Protein AF-0000000076600682 (afdb_homodimer)

pLDDT: mean 96.06, std 9.62, range [22.08, 98.94]

Sequence (660 aa):
MSAELSSAVYRGGDDVAELVRSGFVESFHRGSVAVVDPAGEIVASVGDVEAPVFPRSAIKPVLAVAMLRAGWKPGSTAELAVAAASHQGEPAHVERVEAILSGAGLSDDALQCPADIPSDPASRRDLIAAGVRPRRVYMTCSGKHAAMLATCAVNGWDTETYRELDHPLQKLAASVIEELTGEPVAATGVDGCGVPIFAVSLTGLARAMSHLVHAAEGTEERAVADAMRANPRMVEGTNGIDARAMEAIPGLLAKFGAEGLHLLAAPRAGAVAVKIDDGANRASMPVALRAFTTLGYLPMPESAKSAVEELLSPQVWSIDQPVGHLRTLLMSAELSSAVYRGGDDVAELVRSGFVESFHRGSVAVVDPAGEIVASVGDVEAPVFPRSAIKPVLAVAMLRAGWKPGSTAELAVAAASHQGEPAHVERVEAILSGAGLSDDALQCPADIPSDPASRRDLIAAGVRPRRVYMTCSGKHAAMLATCAVNGWDTETYRELDHPLQKLAASVIEELTGEPVAATGVDGCGVPIFAVSLTGLARAMSHLVHAAEGTEERAVADAMRANPRMVEGTNGIDARAMEAIPGLLAKFGAEGLHLLAAPRAGAVAVKIDDGANRASMPVALRAFTTLGYLPMPESAKSAVEELLSPQVWSIDQPVGHLRTLL

Structure (mmCIF, N/CA/C/O backbone):
data_AF-0000000076600682-model_v1
#
loop_
_entity.id
_entity.type
_entity.pdbx_description
1 polymer Asparaginase
#
loop_
_atom_site.group_PDB
_atom_site.id
_atom_site.type_symbol
_atom_site.label_atom_id
_atom_site.label_alt_id
_atom_site.label_comp_id
_atom_site.label_asym_id
_atom_site.label_entity_id
_atom_site.label_seq_id
_atom_site.pdbx_PDB_ins_code
_atom_site.Cartn_x
_atom_site.Cartn_y
_atom_site.Cartn_z
_atom_site.occupancy
_atom_site.B_iso_or_equiv
_atom_site.auth_seq_id
_atom_site.auth_comp_id
_atom_site.auth_asym_id
_atom_site.auth_atom_id
_atom_site.pdbx_PDB_model_num
ATOM 1 N N . MET A 1 1 ? -15.695 31 -23.281 1 22.08 1 MET A N 1
ATOM 2 C CA . MET A 1 1 ? -14.305 31.078 -22.844 1 22.08 1 MET A CA 1
ATOM 3 C C . MET A 1 1 ? -13.859 29.75 -22.234 1 22.08 1 MET A C 1
ATOM 5 O O . MET A 1 1 ? -14.383 29.312 -21.203 1 22.08 1 MET A O 1
ATOM 9 N N . SER A 1 2 ? -13.609 28.609 -22.938 1 24.2 2 SER A N 1
ATOM 10 C CA . SER A 1 2 ? -13.398 27.188 -22.719 1 24.2 2 SER A CA 1
ATOM 11 C C . SER A 1 2 ? -12.266 26.938 -21.719 1 24.2 2 SER A C 1
ATOM 13 O O . SER A 1 2 ? -11.164 27.469 -21.891 1 24.2 2 SER A O 1
ATOM 15 N N . ALA A 1 3 ? -12.555 26.75 -20.5 1 29.78 3 ALA A N 1
ATOM 16 C CA . ALA A 1 3 ? -11.555 26.688 -19.438 1 29.78 3 ALA A CA 1
ATOM 17 C C . ALA A 1 3 ? -10.328 25.891 -19.891 1 29.78 3 ALA A C 1
ATOM 19 O O . ALA A 1 3 ? -10.445 24.75 -20.312 1 29.78 3 ALA A O 1
ATOM 20 N N . GLU A 1 4 ? -9.336 26.406 -20.562 1 32.62 4 GLU A N 1
ATOM 21 C CA . GLU A 1 4 ? -8 25.844 -20.734 1 32.62 4 GLU A CA 1
ATOM 22 C C . GLU A 1 4 ? -7.574 25.047 -19.5 1 32.62 4 GLU A C 1
ATOM 24 O O . GLU A 1 4 ? -7.512 25.609 -18.391 1 32.62 4 GLU A O 1
ATOM 29 N N . LEU A 1 5 ? -8.047 23.969 -19.156 1 37.25 5 LEU A N 1
ATOM 30 C CA . LEU A 1 5 ? -7.504 23.047 -18.156 1 37.25 5 LEU A CA 1
ATOM 31 C C . LEU A 1 5 ? -6.02 23.312 -17.922 1 37.25 5 LEU A C 1
ATOM 33 O O . LEU A 1 5 ? -5.223 23.297 -18.859 1 37.25 5 LEU A O 1
ATOM 37 N N . SER A 1 6 ? -5.547 24.203 -16.953 1 41.03 6 SER A N 1
ATOM 38 C CA . SER A 1 6 ? -4.211 24.625 -16.562 1 41.03 6 SER A CA 1
ATOM 39 C C . SER A 1 6 ? -3.184 23.531 -16.797 1 41.03 6 SER A C 1
ATOM 41 O O . SER A 1 6 ? -3.463 22.344 -16.547 1 41.03 6 SER A O 1
ATOM 43 N N . SER A 1 7 ? -2.277 23.531 -17.734 1 48.62 7 SER A N 1
ATOM 44 C CA . SER A 1 7 ? -1.043 22.922 -18.219 1 48.62 7 SER A CA 1
ATOM 45 C C . SER A 1 7 ? -0.242 22.312 -17.062 1 48.62 7 SER A C 1
ATOM 47 O O . SER A 1 7 ? 0.776 21.656 -17.297 1 48.62 7 SER A O 1
ATOM 49 N N . ALA A 1 8 ? -0.444 22.547 -15.734 1 72.88 8 ALA A N 1
ATOM 50 C CA . ALA A 1 8 ? 0.614 22.234 -14.781 1 72.88 8 ALA A CA 1
ATOM 51 C C . ALA A 1 8 ? 0.382 20.875 -14.125 1 72.88 8 ALA A C 1
ATOM 53 O O . ALA A 1 8 ? -0.062 20.797 -12.977 1 72.88 8 ALA A O 1
ATOM 54 N N . VAL A 1 9 ? 0.273 19.922 -14.938 1 87.19 9 VAL A N 1
ATOM 55 C CA . VAL A 1 9 ? 0.109 18.531 -14.508 1 87.19 9 VAL A CA 1
ATOM 56 C C . VAL A 1 9 ? 1.419 18.016 -13.922 1 87.19 9 VAL A C 1
ATOM 58 O O . VAL A 1 9 ? 2.492 18.234 -14.484 1 87.19 9 VAL A O 1
ATOM 61 N N . TYR A 1 10 ? 1.241 17.422 -12.789 1 95.44 10 TYR A N 1
ATOM 62 C CA . TYR A 1 10 ? 2.393 16.781 -12.156 1 95.44 10 TYR A CA 1
ATOM 63 C C . TYR A 1 10 ? 3.002 15.727 -13.062 1 95.44 10 TYR A C 1
ATOM 65 O O . TYR A 1 10 ? 2.312 14.797 -13.492 1 95.44 10 TYR A O 1
ATOM 73 N N . ARG A 1 11 ? 4.273 15.82 -13.352 1 93.5 11 ARG A N 1
ATOM 74 C CA . ARG A 1 11 ? 4.906 14.992 -14.375 1 93.5 11 ARG A CA 1
ATOM 75 C C . ARG A 1 11 ? 5.727 13.875 -13.742 1 93.5 11 ARG A C 1
ATOM 77 O O . ARG A 1 11 ? 6.301 13.039 -14.445 1 93.5 11 ARG A O 1
ATOM 84 N N . GLY A 1 12 ? 5.801 13.805 -12.469 1 95.31 12 GLY A N 1
ATOM 85 C CA . GLY A 1 12 ? 6.578 12.773 -11.805 1 95.31 12 GLY A CA 1
ATOM 86 C C . GLY A 1 12 ? 8.039 13.141 -11.633 1 95.31 12 GLY A C 1
ATOM 87 O O . GLY A 1 12 ? 8.453 14.25 -12 1 95.31 12 GLY A O 1
ATOM 88 N N . GLY A 1 13 ? 8.719 12.25 -10.898 1 96.5 13 GLY A N 1
ATOM 89 C CA . GLY A 1 13 ? 10.109 12.57 -10.594 1 96.5 13 GLY A CA 1
ATOM 90 C C . GLY A 1 13 ? 11.07 11.469 -10.984 1 96.5 13 GLY A C 1
ATOM 91 O O . GLY A 1 13 ? 10.906 10.828 -12.031 1 96.5 13 GLY A O 1
ATOM 92 N N . ASP A 1 14 ? 12.172 11.414 -10.289 1 96.81 14 ASP A N 1
ATOM 93 C CA . ASP A 1 14 ? 13.266 10.477 -10.539 1 96.81 14 ASP A CA 1
ATOM 94 C C . ASP A 1 14 ? 13.203 9.289 -9.578 1 96.81 14 ASP A C 1
ATOM 96 O O . ASP A 1 14 ? 12.32 9.227 -8.719 1 96.81 14 ASP A O 1
ATOM 100 N N . ASP A 1 15 ? 14.07 8.305 -9.82 1 96.94 15 ASP A N 1
ATOM 101 C CA . ASP A 1 15 ? 14.219 7.23 -8.852 1 96.94 15 ASP A CA 1
ATOM 102 C C . ASP A 1 15 ? 14.711 7.762 -7.504 1 96.94 15 ASP A C 1
ATOM 104 O O . ASP A 1 15 ? 15.766 8.398 -7.434 1 96.94 15 ASP A O 1
ATOM 108 N N . VAL A 1 16 ? 13.93 7.477 -6.453 1 98 16 VAL A N 1
ATOM 109 C CA . VAL A 1 16 ? 14.312 8.07 -5.172 1 98 16 VAL A CA 1
ATOM 110 C C . VAL A 1 16 ? 14.492 6.973 -4.129 1 98 16 VAL A C 1
ATOM 112 O O . VAL A 1 16 ? 15.109 7.199 -3.082 1 98 16 VAL A O 1
ATOM 115 N N . ALA A 1 17 ? 13.984 5.797 -4.379 1 98.19 17 ALA A N 1
ATOM 116 C CA . ALA A 1 17 ? 14.172 4.684 -3.447 1 98.19 17 ALA A CA 1
ATOM 117 C C . ALA A 1 17 ? 14.031 3.344 -4.16 1 98.19 17 ALA A C 1
ATOM 119 O O . ALA A 1 17 ? 13.414 3.26 -5.227 1 98.19 17 ALA A O 1
ATOM 120 N N . GLU A 1 18 ? 14.578 2.352 -3.602 1 98.06 18 GLU A N 1
ATOM 121 C CA . GLU A 1 18 ? 14.43 0.98 -4.078 1 98.06 18 GLU A CA 1
ATOM 122 C C . GLU A 1 18 ? 14.242 0.01 -2.914 1 98.06 18 GLU A C 1
ATOM 124 O O . GLU A 1 18 ? 14.781 0.229 -1.825 1 98.06 18 GLU A O 1
ATOM 129 N N . LEU A 1 19 ? 13.477 -0.995 -3.109 1 98 19 LEU A N 1
ATOM 130 C CA . LEU A 1 19 ? 13.32 -2.1 -2.168 1 98 19 LEU A CA 1
ATOM 131 C C . LEU A 1 19 ? 14.242 -3.258 -2.533 1 98 19 LEU A C 1
ATOM 133 O O . LEU A 1 19 ? 14.141 -3.82 -3.623 1 98 19 LEU A O 1
ATOM 137 N N . VAL A 1 20 ? 15.125 -3.59 -1.649 1 97.81 20 VAL A N 1
ATOM 138 C CA . VAL A 1 20 ? 16.094 -4.656 -1.856 1 97.81 20 VAL A CA 1
ATOM 139 C C . VAL A 1 20 ? 15.719 -5.871 -1.015 1 97.81 20 VAL A C 1
ATOM 141 O O . VAL A 1 20 ? 15.477 -5.75 0.189 1 97.81 20 VAL A O 1
ATOM 144 N N . ARG A 1 21 ? 15.57 -6.984 -1.597 1 97.88 21 ARG A N 1
ATOM 145 C CA . ARG A 1 21 ? 15.344 -8.266 -0.94 1 97.88 21 ARG A CA 1
ATOM 146 C C . ARG A 1 21 ? 16.422 -9.273 -1.321 1 97.88 21 ARG A C 1
ATOM 148 O O . ARG A 1 21 ? 16.609 -9.578 -2.502 1 97.88 21 ARG A O 1
ATOM 155 N N . SER A 1 22 ? 17.109 -9.781 -0.315 1 97.62 22 SER A N 1
ATOM 156 C CA . SER A 1 22 ? 18.156 -10.773 -0.553 1 97.62 22 SER A CA 1
ATOM 157 C C . SER A 1 22 ? 19.188 -10.258 -1.563 1 97.62 22 SER A C 1
ATOM 159 O O . SER A 1 22 ? 19.594 -11 -2.461 1 97.62 22 SER A O 1
ATOM 161 N N . GLY A 1 23 ? 19.5 -8.984 -1.459 1 96.38 23 GLY A N 1
ATOM 162 C CA . GLY A 1 23 ? 20.5 -8.375 -2.318 1 96.38 23 GLY A CA 1
ATOM 163 C C . GLY A 1 23 ? 19.984 -8.07 -3.713 1 96.38 23 GLY A C 1
ATOM 164 O O . GLY A 1 23 ? 20.719 -7.543 -4.547 1 96.38 23 GLY A O 1
ATOM 165 N N . PHE A 1 24 ? 18.734 -8.344 -3.986 1 97.06 24 PHE A N 1
ATOM 166 C CA . PHE A 1 24 ? 18.078 -8.18 -5.277 1 97.06 24 PHE A CA 1
ATOM 167 C C . PHE A 1 24 ? 17.094 -7.02 -5.234 1 97.06 24 PHE A C 1
ATOM 169 O O . PHE A 1 24 ? 16.234 -6.953 -4.34 1 97.06 24 PHE A O 1
ATOM 176 N N . VAL A 1 25 ? 17.219 -6 -6.164 1 97.5 25 VAL A N 1
ATOM 177 C CA . VAL A 1 25 ? 16.25 -4.902 -6.223 1 97.5 25 VAL A CA 1
ATOM 178 C C . VAL A 1 25 ? 14.906 -5.422 -6.719 1 97.5 25 VAL A C 1
ATOM 180 O O . VAL A 1 25 ? 14.758 -5.777 -7.891 1 97.5 25 VAL A O 1
ATOM 183 N N . GLU A 1 26 ? 13.992 -5.379 -5.852 1 97.38 26 GLU A N 1
ATOM 184 C CA . GLU A 1 26 ? 12.688 -5.977 -6.125 1 97.38 26 GLU A CA 1
ATOM 185 C C . GLU A 1 26 ? 11.703 -4.938 -6.648 1 97.38 26 GLU A C 1
ATOM 187 O O . GLU A 1 26 ? 10.797 -5.266 -7.414 1 97.38 26 GLU A O 1
ATOM 192 N N . SER A 1 27 ? 11.805 -3.682 -6.18 1 97.88 27 SER A N 1
ATOM 193 C CA . SER A 1 27 ? 10.922 -2.592 -6.586 1 97.88 27 SER A CA 1
ATOM 194 C C . SER A 1 27 ? 11.648 -1.251 -6.551 1 97.88 27 SER A C 1
ATOM 196 O O . SER A 1 27 ? 12.688 -1.118 -5.902 1 97.88 27 SER A O 1
ATOM 198 N N . PHE A 1 28 ? 10.891 -0.299 -7.293 1 95.75 28 PHE A N 1
ATOM 199 C CA . PHE A 1 28 ? 11.391 1.067 -7.395 1 95.75 28 PHE A CA 1
ATOM 200 C C . PHE A 1 28 ? 10.289 2.07 -7.074 1 95.75 28 PHE A C 1
ATOM 202 O O . PHE A 1 28 ? 9.141 1.888 -7.48 1 95.75 28 PHE A O 1
ATOM 209 N N . HIS A 1 29 ? 10.812 3.088 -6.383 1 97.94 29 HIS A N 1
ATOM 210 C CA . HIS A 1 29 ? 9.922 4.227 -6.199 1 97.94 29 HIS A CA 1
ATOM 211 C C . HIS A 1 29 ? 10.477 5.477 -6.875 1 97.94 29 HIS A C 1
ATOM 213 O O . HIS A 1 29 ? 11.648 5.805 -6.711 1 97.94 29 HIS A O 1
ATOM 219 N N . ARG A 1 30 ? 9.695 6.094 -7.617 1 98.25 30 ARG A N 1
ATOM 220 C CA . ARG A 1 30 ? 9.992 7.402 -8.195 1 98.25 30 ARG A CA 1
ATOM 221 C C . ARG A 1 30 ? 9.234 8.508 -7.469 1 98.25 30 ARG A C 1
ATOM 223 O O . ARG A 1 30 ? 8.164 8.273 -6.906 1 98.25 30 ARG A O 1
ATOM 230 N N . GLY A 1 31 ? 9.805 9.633 -7.43 1 98.44 31 GLY A N 1
ATOM 231 C CA . GLY A 1 31 ? 9.148 10.734 -6.75 1 98.44 31 GLY A CA 1
ATOM 232 C C . GLY A 1 31 ? 9.859 12.062 -6.938 1 98.44 31 GLY A C 1
ATOM 233 O O . GLY A 1 31 ? 10.82 12.148 -7.703 1 98.44 31 GLY A O 1
ATOM 234 N N . SER A 1 32 ? 9.305 13.062 -6.344 1 98.75 32 SER A N 1
ATOM 235 C CA . SER A 1 32 ? 9.797 14.438 -6.387 1 98.75 32 SER A CA 1
ATOM 236 C C . SER A 1 32 ? 10.047 14.977 -4.98 1 98.75 32 SER A C 1
ATOM 238 O O . SER A 1 32 ? 9.367 14.586 -4.031 1 98.75 32 SER A O 1
ATOM 240 N N . VAL A 1 33 ? 11.039 15.867 -4.898 1 98.81 33 VAL A N 1
ATOM 241 C CA . VAL A 1 33 ? 11.477 16.422 -3.619 1 98.81 33 VAL A CA 1
ATOM 242 C C . VAL A 1 33 ? 11.734 17.922 -3.766 1 98.81 33 VAL A C 1
ATOM 244 O O . VAL A 1 33 ? 12.469 18.344 -4.668 1 98.81 33 VAL A O 1
ATOM 247 N N . ALA A 1 34 ? 11.148 18.688 -2.941 1 98.88 34 ALA A N 1
ATOM 248 C CA . ALA A 1 34 ? 11.453 20.109 -2.824 1 98.88 34 ALA A CA 1
ATOM 249 C C . ALA A 1 34 ? 12.078 20.422 -1.468 1 98.88 34 ALA A C 1
ATOM 251 O O . ALA A 1 34 ? 11.531 20.062 -0.425 1 98.88 34 ALA A O 1
ATOM 252 N N . VAL A 1 35 ? 13.195 21.094 -1.441 1 98.81 35 VAL A N 1
ATOM 253 C CA . VAL A 1 35 ? 13.852 21.547 -0.218 1 98.81 35 VAL A CA 1
ATOM 254 C C . VAL A 1 35 ? 13.938 23.062 -0.206 1 98.81 35 VAL A C 1
ATOM 256 O O . VAL A 1 35 ? 14.438 23.672 -1.153 1 98.81 35 VAL A O 1
ATOM 259 N N . VAL A 1 36 ? 13.469 23.672 0.837 1 98.69 36 VAL A N 1
ATOM 260 C CA . VAL A 1 36 ? 13.523 25.125 0.955 1 98.69 36 VAL A CA 1
ATOM 261 C C . VAL A 1 36 ? 14.312 25.5 2.205 1 98.69 36 VAL A C 1
ATOM 263 O O . VAL A 1 36 ? 14.375 24.734 3.17 1 98.69 36 VAL A O 1
ATOM 266 N N . ASP A 1 37 ? 14.891 26.656 2.164 1 98.12 37 ASP A N 1
ATOM 267 C CA . ASP A 1 37 ? 15.57 27.203 3.342 1 98.12 37 ASP A CA 1
ATOM 268 C C . ASP A 1 37 ? 14.57 27.844 4.297 1 98.12 37 ASP A C 1
ATOM 270 O O . ASP A 1 37 ? 13.367 27.828 4.055 1 98.12 37 ASP A O 1
ATOM 274 N N . PRO A 1 38 ? 15 28.375 5.438 1 97.44 38 PRO A N 1
ATOM 275 C CA . PRO A 1 38 ? 14.094 28.953 6.438 1 97.44 38 PRO A CA 1
ATOM 276 C C . PRO A 1 38 ? 13.234 30.078 5.871 1 97.44 38 PRO A C 1
ATOM 278 O O . PRO A 1 38 ? 12.125 30.312 6.355 1 97.44 38 PRO A O 1
ATOM 281 N N . ALA A 1 39 ? 13.688 30.766 4.82 1 97.44 39 ALA A N 1
ATOM 282 C CA . ALA A 1 39 ? 12.953 31.875 4.223 1 97.44 39 ALA A CA 1
ATOM 283 C C . ALA A 1 39 ? 11.953 31.375 3.182 1 97.44 39 ALA A C 1
ATOM 285 O O . ALA A 1 39 ? 11.172 32.156 2.635 1 97.44 39 ALA A O 1
ATOM 286 N N . GLY A 1 40 ? 11.953 30.062 2.922 1 97.56 40 GLY A N 1
ATOM 287 C CA . GLY A 1 40 ? 11.016 29.484 1.977 1 97.56 40 GLY A CA 1
ATOM 288 C C . GLY A 1 40 ? 11.539 29.469 0.552 1 97.56 40 GLY A C 1
ATOM 289 O O . GLY A 1 40 ? 10.781 29.203 -0.388 1 97.56 40 GLY A O 1
ATOM 290 N N . GLU A 1 41 ? 12.773 29.734 0.408 1 97.88 41 GLU A N 1
ATOM 291 C CA . GLU A 1 41 ? 13.375 29.719 -0.92 1 97.88 41 GLU A CA 1
ATOM 292 C C . GLU A 1 41 ? 13.914 28.328 -1.268 1 97.88 41 GLU A C 1
ATOM 294 O O . GLU A 1 41 ? 14.523 27.672 -0.427 1 97.88 41 GLU A O 1
ATOM 299 N N . ILE A 1 42 ? 13.664 27.906 -2.473 1 98.12 42 ILE A N 1
ATOM 300 C CA . ILE A 1 42 ? 14.094 26.594 -2.914 1 98.12 42 ILE A CA 1
ATOM 301 C C . ILE A 1 42 ? 15.625 26.516 -2.938 1 98.12 42 ILE A C 1
ATOM 303 O O . ILE A 1 42 ? 16.281 27.406 -3.492 1 98.12 42 ILE A O 1
ATOM 307 N N . VAL A 1 43 ? 16.188 25.516 -2.383 1 97.69 43 VAL A N 1
ATOM 308 C CA . VAL A 1 43 ? 17.641 25.375 -2.363 1 97.69 43 VAL A CA 1
ATOM 309 C C . VAL A 1 43 ? 18.047 24.094 -3.096 1 97.69 43 VAL A C 1
ATOM 311 O O . VAL A 1 43 ? 19.203 23.953 -3.518 1 97.69 43 VAL A O 1
ATOM 314 N N . ALA A 1 44 ? 17.188 23.156 -3.227 1 98.12 44 ALA A N 1
ATOM 315 C CA . ALA A 1 44 ? 17.406 21.906 -3.975 1 98.12 44 ALA A CA 1
ATOM 316 C C . ALA A 1 44 ? 16.078 21.281 -4.395 1 98.12 44 ALA A C 1
ATOM 318 O O . ALA A 1 44 ? 15.039 21.531 -3.771 1 98.12 44 ALA A O 1
ATOM 319 N N . SER A 1 45 ? 16.078 20.531 -5.445 1 98.06 45 SER A N 1
ATOM 320 C CA . SER A 1 45 ? 14.875 19.844 -5.887 1 98.06 45 SER A CA 1
ATOM 321 C C . SER A 1 45 ? 15.219 18.594 -6.684 1 98.06 45 SER A C 1
ATOM 323 O O . SER A 1 45 ? 16.312 18.484 -7.234 1 98.06 45 SER A O 1
ATOM 325 N N . VAL A 1 46 ? 14.406 17.641 -6.656 1 98.06 46 VAL A N 1
ATOM 326 C CA . VAL A 1 46 ? 14.359 16.453 -7.5 1 98.06 46 VAL A CA 1
ATOM 327 C C . VAL A 1 46 ? 12.992 16.344 -8.164 1 98.06 46 VAL A C 1
ATOM 329 O O . VAL A 1 46 ? 11.961 16.5 -7.504 1 98.06 46 VAL A O 1
ATOM 332 N N . GLY A 1 47 ? 12.977 16.094 -9.523 1 97.94 47 GLY A N 1
ATOM 333 C CA . GLY A 1 47 ? 11.711 15.891 -10.203 1 97.94 47 GLY A CA 1
ATOM 334 C C . GLY A 1 47 ? 10.906 17.172 -10.375 1 97.94 47 GLY A C 1
ATOM 335 O O . GLY A 1 47 ? 11.484 18.25 -10.539 1 97.94 47 GLY A O 1
ATOM 336 N N . ASP A 1 48 ? 9.562 17 -10.422 1 98.19 48 ASP A N 1
ATOM 337 C CA . ASP A 1 48 ? 8.617 18.094 -10.641 1 98.19 48 ASP A CA 1
ATOM 338 C C . ASP A 1 48 ? 8.125 18.672 -9.32 1 98.19 48 ASP A C 1
ATOM 340 O O . ASP A 1 48 ? 7.273 18.078 -8.656 1 98.19 48 ASP A O 1
ATOM 344 N N . VAL A 1 49 ? 8.578 19.844 -9.016 1 98.38 49 VAL A N 1
ATOM 345 C CA . VAL A 1 49 ? 8.242 20.391 -7.703 1 98.38 49 VAL A CA 1
ATOM 346 C C . VAL A 1 49 ? 7.371 21.625 -7.867 1 98.38 49 VAL A C 1
ATOM 348 O O . VAL A 1 49 ? 7.012 22.281 -6.879 1 98.38 49 VAL A O 1
ATOM 351 N N . GLU A 1 50 ? 6.977 21.953 -9.102 1 97.62 50 GLU A N 1
ATOM 352 C CA . GLU A 1 50 ? 6.234 23.172 -9.367 1 97.62 50 GLU A CA 1
ATOM 353 C C . GLU A 1 50 ? 4.777 22.875 -9.711 1 97.62 50 GLU A C 1
ATOM 355 O O . GLU A 1 50 ? 3.893 23.703 -9.461 1 97.62 50 GLU A O 1
ATOM 360 N N . ALA A 1 51 ? 4.527 21.719 -10.336 1 98.06 51 ALA A N 1
ATOM 361 C CA . ALA A 1 51 ? 3.154 21.359 -10.664 1 98.06 51 ALA A CA 1
ATOM 362 C C . ALA A 1 51 ? 2.354 21.031 -9.406 1 98.06 51 ALA A C 1
ATOM 364 O O . ALA A 1 51 ? 2.918 20.609 -8.398 1 98.06 51 ALA A O 1
ATOM 365 N N . PRO A 1 52 ? 1.068 21.266 -9.461 1 98.38 52 PRO A N 1
ATOM 366 C CA . PRO A 1 52 ? 0.234 21.016 -8.289 1 98.38 52 PRO A CA 1
ATOM 367 C C . PRO A 1 52 ? 0.062 19.516 -7.988 1 98.38 52 PRO A C 1
ATOM 369 O O . PRO A 1 52 ? 0.009 18.703 -8.914 1 98.38 52 PRO A O 1
ATOM 372 N N . VAL A 1 53 ? -0.022 19.203 -6.738 1 98.75 53 VAL A N 1
ATOM 373 C CA . VAL A 1 53 ? -0.383 17.891 -6.223 1 98.75 53 VAL A CA 1
ATOM 374 C C . VAL A 1 53 ? -1.431 18.031 -5.121 1 98.75 53 VAL A C 1
ATOM 376 O O . VAL A 1 53 ? -1.516 19.078 -4.469 1 98.75 53 VAL A O 1
ATOM 379 N N . PHE A 1 54 ? -2.271 17.047 -4.941 1 98.69 54 PHE A N 1
ATOM 380 C CA . PHE A 1 54 ? -3.123 17.016 -3.756 1 98.69 54 PHE A CA 1
ATOM 381 C C . PHE A 1 54 ? -2.307 16.672 -2.514 1 98.69 54 PHE A C 1
ATOM 383 O O . PHE A 1 54 ? -1.736 15.586 -2.412 1 98.69 54 PHE A O 1
ATOM 390 N N . PRO A 1 55 ? -2.262 17.547 -1.567 1 98.69 55 PRO A N 1
ATOM 391 C CA . PRO A 1 55 ? -1.385 17.312 -0.417 1 98.69 55 PRO A CA 1
ATOM 392 C C . PRO A 1 55 ? -1.969 16.312 0.582 1 98.69 55 PRO A C 1
ATOM 394 O O . PRO A 1 55 ? -1.248 15.812 1.444 1 98.69 55 PRO A O 1
ATOM 397 N N . ARG A 1 56 ? -3.326 16.141 0.477 1 98.5 56 ARG A N 1
ATOM 398 C CA . ARG A 1 56 ? -4.023 15.25 1.396 1 98.5 56 ARG A CA 1
ATOM 399 C C . ARG A 1 56 ? -3.746 15.633 2.846 1 98.5 56 ARG A C 1
ATOM 401 O O . ARG A 1 56 ? -3.779 16.812 3.201 1 98.5 56 ARG A O 1
ATOM 408 N N . SER A 1 57 ? -3.605 14.703 3.711 1 98.75 57 SER A N 1
ATOM 409 C CA . SER A 1 57 ? -3.541 14.984 5.141 1 98.75 57 SER A CA 1
ATOM 410 C C . SER A 1 57 ? -2.275 15.758 5.496 1 98.75 57 SER A C 1
ATOM 412 O O . SER A 1 57 ? -2.166 16.312 6.59 1 98.75 57 SER A O 1
ATOM 414 N N . ALA A 1 58 ? -1.312 15.844 4.594 1 98.81 58 ALA A N 1
ATOM 415 C CA . ALA A 1 58 ? -0.069 16.547 4.895 1 98.81 58 ALA A CA 1
ATOM 416 C C . ALA A 1 58 ? -0.324 18.047 5.125 1 98.81 58 ALA A C 1
ATOM 418 O O . ALA A 1 58 ? 0.49 18.734 5.746 1 98.81 58 ALA A O 1
ATOM 419 N N . ILE A 1 59 ? -1.432 18.578 4.707 1 98.69 59 ILE A N 1
ATOM 420 C CA . ILE A 1 59 ? -1.731 20 4.723 1 98.69 59 ILE A CA 1
ATOM 421 C C . ILE A 1 59 ? -2.402 20.375 6.043 1 98.69 59 ILE A C 1
ATOM 423 O O . ILE A 1 59 ? -2.613 21.562 6.328 1 98.69 59 ILE A O 1
ATOM 427 N N . LYS A 1 60 ? -2.713 19.391 6.887 1 98.94 60 LYS A N 1
ATOM 428 C CA . LYS A 1 60 ? -3.572 19.594 8.047 1 98.94 60 LYS A CA 1
ATOM 429 C C . LYS A 1 60 ? -2.979 20.641 8.992 1 98.94 60 LYS A C 1
ATOM 431 O O . LYS A 1 60 ? -3.713 21.406 9.617 1 98.94 60 LYS A O 1
ATOM 436 N N . PRO A 1 61 ? -1.664 20.75 9.125 1 98.94 61 PRO A N 1
ATOM 437 C CA . PRO A 1 61 ? -1.157 21.844 9.961 1 98.94 61 PRO A CA 1
ATOM 438 C C . PRO A 1 61 ? -1.619 23.219 9.484 1 98.94 61 PRO A C 1
ATOM 440 O O . PRO A 1 61 ? -1.969 24.078 10.305 1 98.94 61 PRO A O 1
ATOM 443 N N . VAL A 1 62 ? -1.655 23.406 8.227 1 98.94 62 VAL A N 1
ATOM 444 C CA . VAL A 1 62 ? -2.084 24.672 7.66 1 98.94 62 VAL A CA 1
ATOM 445 C C . VAL A 1 62 ? -3.578 24.875 7.91 1 98.94 62 VAL A C 1
ATOM 447 O O . VAL A 1 62 ? -4.023 25.984 8.195 1 98.94 62 VAL A O 1
ATOM 450 N N . LEU A 1 63 ? -4.348 23.828 7.816 1 98.94 63 LEU A N 1
ATOM 451 C CA . LEU A 1 63 ? -5.773 23.906 8.109 1 98.94 63 LEU A CA 1
ATOM 452 C C . LEU A 1 63 ? -6.008 24.281 9.57 1 98.94 63 LEU A C 1
ATOM 454 O O . LEU A 1 63 ? -6.922 25.047 9.883 1 98.94 63 LEU A O 1
ATOM 458 N N . ALA A 1 64 ? -5.195 23.719 10.438 1 98.94 64 ALA A N 1
ATOM 459 C CA . ALA A 1 64 ? -5.293 24.062 11.852 1 98.94 64 ALA A CA 1
ATOM 460 C C . ALA A 1 64 ? -5.023 25.547 12.07 1 98.94 64 ALA A C 1
ATOM 462 O O . ALA A 1 64 ? -5.68 26.188 12.891 1 98.94 64 ALA A O 1
ATOM 463 N N . VAL A 1 65 ? -4.062 26.109 11.336 1 98.94 65 VAL A N 1
ATOM 464 C CA . VAL A 1 65 ? -3.791 27.547 11.406 1 98.94 65 VAL A CA 1
ATOM 465 C C . VAL A 1 65 ? -5.043 28.328 11.023 1 98.94 65 VAL A C 1
ATOM 467 O O . VAL A 1 65 ? -5.414 29.281 11.711 1 98.94 65 VAL A O 1
ATOM 470 N N . ALA A 1 66 ? -5.676 27.922 9.938 1 98.94 66 ALA A N 1
ATOM 471 C CA . ALA A 1 66 ? -6.891 28.594 9.477 1 98.94 66 ALA A CA 1
ATOM 472 C C . ALA A 1 66 ? -7.957 28.594 10.57 1 98.94 66 ALA A C 1
ATOM 474 O O . ALA A 1 66 ? -8.617 29.609 10.797 1 98.94 66 ALA A O 1
ATOM 475 N N . MET A 1 67 ? -8.109 27.516 11.242 1 98.94 67 MET A N 1
ATOM 476 C CA . MET A 1 67 ? -9.125 27.391 12.281 1 98.94 67 MET A CA 1
ATOM 477 C C . MET A 1 67 ? -8.797 28.297 13.477 1 98.94 67 MET A C 1
ATOM 479 O O . MET A 1 67 ? -9.688 28.922 14.047 1 98.94 67 MET A O 1
ATOM 483 N N . LEU A 1 68 ? -7.523 28.344 13.812 1 98.94 68 LEU A N 1
ATOM 484 C CA . LEU A 1 68 ? -7.105 29.266 14.859 1 98.94 68 LEU A CA 1
ATOM 485 C C . LEU A 1 68 ? -7.383 30.703 14.461 1 98.94 68 LEU A C 1
ATOM 487 O O . LEU A 1 68 ? -7.906 31.484 15.258 1 98.94 68 LEU A O 1
ATOM 491 N N . ARG A 1 69 ? -7.066 31.031 13.273 1 98.81 69 ARG A N 1
ATOM 492 C CA . ARG A 1 69 ? -7.258 32.406 12.781 1 98.81 69 ARG A CA 1
ATOM 493 C C . ARG A 1 69 ? -8.734 32.781 12.758 1 98.81 69 ARG A C 1
ATOM 495 O O . ARG A 1 69 ? -9.094 33.938 12.875 1 98.81 69 ARG A O 1
ATOM 502 N N . ALA A 1 70 ? -9.539 31.797 12.617 1 98.81 70 ALA A N 1
ATOM 503 C CA . ALA A 1 70 ? -10.984 32 12.594 1 98.81 70 ALA A CA 1
ATOM 504 C C . ALA A 1 70 ? -11.547 32.125 14.008 1 98.81 70 ALA A C 1
ATOM 506 O O . ALA A 1 70 ? -12.75 32.344 14.188 1 98.81 70 ALA A O 1
ATOM 507 N N . GLY A 1 71 ? -10.734 31.922 15.023 1 98.75 71 GLY A N 1
ATOM 508 C CA . GLY A 1 71 ? -11.18 32.219 16.375 1 98.75 71 GLY A CA 1
ATOM 509 C C . GLY A 1 71 ? -11.32 30.969 17.234 1 98.75 71 GLY A C 1
ATOM 510 O O . GLY A 1 71 ? -11.648 31.062 18.422 1 98.75 71 GLY A O 1
ATOM 511 N N . TRP A 1 72 ? -11.07 29.766 16.672 1 98.81 72 TRP A N 1
ATOM 512 C CA . TRP A 1 72 ? -11.102 28.562 17.484 1 98.81 72 TRP A CA 1
ATOM 513 C C . TRP A 1 72 ? -10.016 28.609 18.562 1 98.81 72 TRP A C 1
ATOM 515 O O . TRP A 1 72 ? -8.859 28.938 18.266 1 98.81 72 TRP A O 1
ATOM 525 N N . LYS A 1 73 ? -10.359 28.297 19.797 1 98.69 73 LYS A N 1
ATOM 526 C CA . LYS A 1 73 ? -9.43 28.234 20.906 1 98.69 73 LYS A CA 1
ATOM 527 C C . LYS A 1 73 ? -9.383 26.828 21.5 1 98.69 73 LYS A C 1
ATOM 529 O O . LYS A 1 73 ? -10.242 26.453 22.312 1 98.69 73 LYS A O 1
ATOM 534 N N . PRO A 1 74 ? -8.414 26.109 21.094 1 98.75 74 PRO A N 1
ATOM 535 C CA . PRO A 1 74 ? -8.281 24.781 21.672 1 98.75 74 PRO A CA 1
ATOM 536 C C . PRO A 1 74 ? -8.094 24.812 23.188 1 98.75 74 PRO A C 1
ATOM 538 O O . PRO A 1 74 ? -7.434 25.719 23.719 1 98.75 74 PRO A O 1
ATOM 541 N N . GLY A 1 75 ? -8.578 23.781 23.797 1 98.5 75 GLY A N 1
ATOM 542 C CA . GLY A 1 75 ? -8.469 23.703 25.25 1 98.5 75 GLY A CA 1
ATOM 543 C C . GLY A 1 75 ? -7.082 23.312 25.734 1 98.5 75 GLY A C 1
ATOM 544 O O . GLY A 1 75 ? -6.742 23.516 26.891 1 98.5 75 GLY A O 1
ATOM 545 N N . SER A 1 76 ? -6.238 22.781 24.938 1 98.62 76 SER A N 1
ATOM 546 C CA . SER A 1 76 ? -4.875 22.359 25.219 1 98.62 76 SER A CA 1
ATOM 547 C C . SER A 1 76 ? -4.051 22.234 23.953 1 98.62 76 SER A C 1
ATOM 549 O O . SER A 1 76 ? -4.594 22.281 22.844 1 98.62 76 SER A O 1
ATOM 551 N N . THR A 1 77 ? -2.736 22.094 24.141 1 98.75 77 THR A N 1
ATOM 552 C CA . THR A 1 77 ? -1.878 21.859 22.984 1 98.75 77 THR A CA 1
ATOM 553 C C . THR A 1 77 ? -2.15 20.484 22.375 1 98.75 77 THR A C 1
ATOM 555 O O . THR A 1 77 ? -1.992 20.297 21.172 1 98.75 77 THR A O 1
ATOM 558 N N . ALA A 1 78 ? -2.625 19.562 23.156 1 98.88 78 ALA A N 1
ATOM 559 C CA . ALA A 1 78 ? -2.988 18.234 22.656 1 98.88 78 ALA A CA 1
ATOM 560 C C . ALA A 1 78 ? -4.203 18.312 21.734 1 98.88 78 ALA A C 1
ATOM 562 O O . ALA A 1 78 ? -4.262 17.625 20.719 1 98.88 78 ALA A O 1
ATOM 563 N N . GLU A 1 79 ? -5.148 19.156 22.109 1 98.94 79 GLU A N 1
ATOM 564 C CA . GLU A 1 79 ? -6.312 19.359 21.25 1 98.94 79 GLU A CA 1
ATOM 565 C C . GLU A 1 79 ? -5.922 20 19.938 1 98.94 79 GLU A C 1
ATOM 567 O O . GLU A 1 79 ? -6.426 19.625 18.875 1 98.94 79 GLU A O 1
ATOM 572 N N . LEU A 1 80 ? -4.996 20.922 20 1 98.94 80 LEU A N 1
ATOM 573 C CA . LEU A 1 80 ? -4.516 21.547 18.766 1 98.94 80 LEU A CA 1
ATOM 574 C C . LEU A 1 80 ? -3.754 20.547 17.906 1 98.94 80 LEU A C 1
ATOM 576 O O . LEU A 1 80 ? -3.922 20.516 16.688 1 98.94 80 LEU A O 1
ATOM 580 N N . ALA A 1 81 ? -2.977 19.688 18.547 1 98.94 81 ALA A N 1
ATOM 581 C CA . ALA A 1 81 ? -2.205 18.688 17.812 1 98.94 81 ALA A CA 1
ATOM 582 C C . ALA A 1 81 ? -3.123 17.688 17.125 1 98.94 81 ALA A C 1
ATOM 584 O O . ALA A 1 81 ? -2.893 17.328 15.961 1 98.94 81 ALA A O 1
ATOM 585 N N . VAL A 1 82 ? -4.18 17.25 17.766 1 98.94 82 VAL A N 1
ATOM 586 C CA . VAL A 1 82 ? -5.047 16.234 17.172 1 98.94 82 VAL A CA 1
ATOM 587 C C . VAL A 1 82 ? -5.844 16.844 16.016 1 98.94 82 VAL A C 1
ATOM 589 O O . VAL A 1 82 ? -6.25 16.141 15.094 1 98.94 82 VAL A O 1
ATOM 592 N N . ALA A 1 83 ? -6.004 18.188 16.016 1 98.94 83 ALA A N 1
ATOM 593 C CA . ALA A 1 83 ? -6.664 18.891 14.922 1 98.94 83 ALA A CA 1
ATOM 594 C C . ALA A 1 83 ? -5.832 18.812 13.648 1 98.94 83 ALA A C 1
ATOM 596 O O . ALA A 1 83 ? -6.367 18.922 12.539 1 98.94 83 ALA A O 1
ATOM 597 N N . ALA A 1 84 ? -4.523 18.625 13.773 1 98.88 84 ALA A N 1
ATOM 598 C CA . ALA A 1 84 ? -3.611 18.531 12.633 1 98.88 84 ALA A CA 1
ATOM 599 C C . ALA A 1 84 ? -3.182 17.078 12.398 1 98.88 84 ALA A C 1
ATOM 601 O O . ALA A 1 84 ? -2.215 16.828 11.672 1 98.88 84 ALA A O 1
ATOM 602 N N . ALA A 1 85 ? -3.926 16.172 12.977 1 98.69 85 ALA A N 1
ATOM 603 C CA . ALA A 1 85 ? -3.451 14.789 13.078 1 98.69 85 ALA A CA 1
ATOM 604 C C . ALA A 1 85 ? -4.055 13.914 11.984 1 98.69 85 ALA A C 1
ATOM 606 O O . ALA A 1 85 ? -5.074 14.273 11.383 1 98.69 85 ALA A O 1
ATOM 607 N N . SER A 1 86 ? -3.416 12.898 11.602 1 98.56 86 SER A N 1
ATOM 608 C CA . SER A 1 86 ? -3.967 11.625 11.141 1 98.56 86 SER A CA 1
ATOM 609 C C . SER A 1 86 ? -3.803 10.539 12.188 1 98.56 86 SER A C 1
ATOM 611 O O . SER A 1 86 ? -2.885 9.719 12.102 1 98.56 86 SER A O 1
ATOM 613 N N . HIS A 1 87 ? -4.672 10.586 13.156 1 98.75 87 HIS A N 1
ATOM 614 C CA . HIS A 1 87 ? -4.453 9.781 14.352 1 98.75 87 HIS A CA 1
ATOM 615 C C . HIS A 1 87 ? -4.906 8.336 14.133 1 98.75 87 HIS A C 1
ATOM 617 O O . HIS A 1 87 ? -5.59 8.039 13.148 1 98.75 87 HIS A O 1
ATOM 623 N N . GLN A 1 88 ? -4.504 7.477 14.977 1 98.56 88 GLN A N 1
ATOM 624 C CA . GLN A 1 88 ? -4.762 6.055 14.758 1 98.56 88 GLN A CA 1
ATOM 625 C C . GLN A 1 88 ? -5.824 5.535 15.727 1 98.56 88 GLN A C 1
ATOM 627 O O . GLN A 1 88 ? -5.859 4.344 16.031 1 98.56 88 GLN A O 1
ATOM 632 N N . GLY A 1 89 ? -6.574 6.398 16.297 1 98.44 89 GLY A N 1
ATOM 633 C CA . GLY A 1 89 ? -7.773 6.066 17.047 1 98.44 89 GLY A CA 1
ATOM 634 C C . GLY A 1 89 ? -7.477 5.465 18.406 1 98.44 89 GLY A C 1
ATOM 635 O O . GLY A 1 89 ? -8.281 4.703 18.938 1 98.44 89 GLY A O 1
ATOM 636 N N . GLU A 1 90 ? -6.289 5.73 18.984 1 98.5 90 GLU A N 1
ATOM 637 C CA . GLU A 1 90 ? -5.992 5.328 20.359 1 98.5 90 GLU A CA 1
ATOM 638 C C . GLU A 1 90 ? -6.863 6.086 21.359 1 98.5 90 GLU A C 1
ATOM 640 O O . GLU A 1 90 ? -7.398 7.148 21.031 1 98.5 90 GLU A O 1
ATOM 645 N N . PRO A 1 91 ? -7.012 5.594 22.562 1 98.12 91 PRO A N 1
ATOM 646 C CA . PRO A 1 91 ? -7.914 6.207 23.531 1 98.12 91 PRO A CA 1
ATOM 647 C C . PRO A 1 91 ? -7.613 7.688 23.766 1 98.12 91 PRO A C 1
ATOM 649 O O . PRO A 1 91 ? -8.539 8.5 23.859 1 98.12 91 PRO A O 1
ATOM 652 N N . ALA A 1 92 ? -6.371 8.008 23.828 1 98.62 92 ALA A N 1
ATOM 653 C CA . ALA A 1 92 ? -5.996 9.398 24.062 1 98.62 92 ALA A CA 1
ATOM 654 C C . ALA A 1 92 ? -6.477 10.289 22.922 1 98.62 92 ALA A C 1
ATOM 656 O O . ALA A 1 92 ? -6.855 11.445 23.141 1 98.62 92 ALA A O 1
ATOM 657 N N . HIS A 1 93 ? -6.41 9.797 21.688 1 98.81 93 HIS A N 1
ATOM 658 C CA . HIS A 1 93 ? -6.918 10.547 20.531 1 98.81 93 HIS A CA 1
ATOM 659 C C . HIS A 1 93 ? -8.414 10.805 20.672 1 98.81 93 HIS A C 1
ATOM 661 O O . HIS A 1 93 ? -8.867 11.938 20.516 1 98.81 93 HIS A O 1
ATOM 667 N N . VAL A 1 94 ? -9.156 9.766 20.953 1 98.56 94 VAL A N 1
ATOM 668 C CA . VAL A 1 94 ? -10.609 9.82 21.047 1 98.56 94 VAL A CA 1
ATOM 669 C C . VAL A 1 94 ? -11.016 10.812 22.141 1 98.56 94 VAL A C 1
ATOM 671 O O . VAL A 1 94 ? -11.93 11.617 21.938 1 98.56 94 VAL A O 1
ATOM 674 N N . GLU A 1 95 ? -10.312 10.758 23.219 1 98.62 95 GLU A N 1
ATOM 675 C CA . GLU A 1 95 ? -10.578 11.664 24.328 1 98.62 95 GLU A CA 1
ATOM 676 C C . GLU A 1 95 ? -10.445 13.125 23.891 1 98.62 95 GLU A C 1
ATOM 678 O O . GLU A 1 95 ? -11.289 13.961 24.234 1 98.62 95 GLU A O 1
ATOM 683 N N . ARG A 1 96 ? -9.406 13.438 23.141 1 98.81 96 ARG A N 1
ATOM 684 C CA . ARG A 1 96 ? -9.188 14.812 22.719 1 98.81 96 ARG A CA 1
ATOM 685 C C . ARG A 1 96 ? -10.219 15.234 21.672 1 98.81 96 ARG A C 1
ATOM 687 O O . ARG A 1 96 ? -10.672 16.375 21.656 1 98.81 96 ARG A O 1
ATOM 694 N N . VAL A 1 97 ? -10.57 14.328 20.719 1 98.88 97 VAL A N 1
ATOM 695 C CA . VAL A 1 97 ? -11.594 14.625 19.734 1 98.88 97 VAL A CA 1
ATOM 696 C C . VAL A 1 97 ? -12.914 14.953 20.422 1 98.88 97 VAL A C 1
ATOM 698 O O . VAL A 1 97 ? -13.562 15.953 20.109 1 98.88 97 VAL A O 1
ATOM 701 N N . GLU A 1 98 ? -13.273 14.18 21.406 1 98.81 98 GLU A N 1
ATOM 702 C CA . GLU A 1 98 ? -14.516 14.383 22.141 1 98.81 98 GLU A CA 1
ATOM 703 C C . GLU A 1 98 ? -14.469 15.664 22.969 1 98.81 98 GLU A C 1
ATOM 705 O O . GLU A 1 98 ? -15.477 16.344 23.109 1 98.81 98 GLU A O 1
ATOM 710 N N . ALA A 1 99 ? -13.312 15.906 23.516 1 98.88 99 ALA A N 1
ATOM 711 C CA . ALA A 1 99 ? -13.148 17.141 24.281 1 98.88 99 ALA A CA 1
ATOM 712 C C . ALA A 1 99 ? -13.383 18.359 23.406 1 98.88 99 ALA A C 1
ATOM 714 O O . ALA A 1 99 ? -14.031 19.328 23.828 1 98.88 99 ALA A O 1
ATOM 715 N N . ILE A 1 100 ? -12.844 18.359 22.203 1 98.94 100 ILE A N 1
ATOM 716 C CA . ILE A 1 100 ? -13.039 19.453 21.266 1 98.94 100 ILE A CA 1
ATOM 717 C C . ILE A 1 100 ? -14.531 19.625 20.969 1 98.94 100 ILE A C 1
ATOM 719 O O . ILE A 1 100 ? -15.047 20.75 21.016 1 98.94 100 ILE A O 1
ATOM 723 N N . LEU A 1 101 ? -15.188 18.531 20.656 1 98.88 101 LEU A N 1
ATOM 724 C CA . LEU A 1 101 ? -16.609 18.578 20.344 1 98.88 101 LEU A CA 1
ATOM 725 C C . LEU A 1 101 ? -17.422 19.094 21.531 1 98.88 101 LEU A C 1
ATOM 727 O O . LEU A 1 101 ? -18.25 20 21.375 1 98.88 101 LEU A O 1
ATOM 731 N N . SER A 1 102 ? -17.109 18.578 22.688 1 98.56 102 SER A N 1
ATOM 732 C CA . SER A 1 102 ? -17.828 19 23.891 1 98.56 102 SER A CA 1
ATOM 733 C C . SER A 1 102 ? -17.625 20.484 24.172 1 98.56 102 SER A C 1
ATOM 735 O O . SER A 1 102 ? -18.547 21.172 24.594 1 98.56 102 SER A O 1
ATOM 737 N N . GLY A 1 103 ? -16.438 20.906 24 1 98.19 103 GLY A N 1
ATOM 738 C CA . GLY A 1 103 ? -16.141 22.328 24.188 1 98.19 103 GLY A CA 1
ATOM 739 C C . GLY A 1 103 ? -16.953 23.234 23.297 1 98.19 103 GLY A C 1
ATOM 740 O O . GLY A 1 103 ? -17.172 24.391 23.625 1 98.19 103 GLY A O 1
ATOM 741 N N . ALA A 1 104 ? -17.438 22.719 22.203 1 98.25 104 ALA A N 1
ATOM 742 C CA . ALA A 1 104 ? -18.25 23.469 21.25 1 98.25 104 ALA A CA 1
ATOM 743 C C . ALA A 1 104 ? -19.734 23.188 21.453 1 98.25 104 ALA A C 1
ATOM 745 O O . ALA A 1 104 ? -20.562 23.672 20.672 1 98.25 104 ALA A O 1
ATOM 746 N N . GLY A 1 105 ? -20.047 22.406 22.438 1 98.12 105 GLY A N 1
ATOM 747 C CA . GLY A 1 105 ? -21.422 22.047 22.672 1 98.12 105 GLY A CA 1
ATOM 748 C C . GLY A 1 105 ? -21.953 21.016 21.688 1 98.12 105 GLY A C 1
ATOM 749 O O . GLY A 1 105 ? -23.156 20.969 21.422 1 98.12 105 GLY A O 1
ATOM 750 N N . LEU A 1 106 ? -21.078 20.25 21.094 1 98.38 106 LEU A N 1
ATOM 751 C CA . LEU A 1 106 ? -21.453 19.25 20.094 1 98.38 106 LEU A CA 1
ATOM 752 C C . LEU A 1 106 ? -21.109 17.844 20.594 1 98.38 106 LEU A C 1
ATOM 754 O O . LEU A 1 106 ? -20.453 17.688 21.625 1 98.38 106 LEU A O 1
ATOM 758 N N . SER A 1 107 ? -21.641 16.828 19.891 1 97 107 SER A N 1
ATOM 759 C CA . SER A 1 107 ? -21.344 15.43 20.156 1 97 107 SER A CA 1
ATOM 760 C C . SER A 1 107 ? -20.781 14.742 18.922 1 97 107 SER A C 1
ATOM 762 O O . SER A 1 107 ? -20.625 15.375 17.875 1 97 107 SER A O 1
ATOM 764 N N . ASP A 1 108 ? -20.469 13.477 19.078 1 95.5 108 ASP A N 1
ATOM 765 C CA . ASP A 1 108 ? -19.906 12.68 18 1 95.5 108 ASP A CA 1
ATOM 766 C C . ASP A 1 108 ? -20.844 12.633 16.797 1 95.5 108 ASP A C 1
ATOM 768 O O . ASP A 1 108 ? -20.406 12.453 15.664 1 95.5 108 ASP A O 1
ATOM 772 N N . ASP A 1 109 ? -22.062 12.922 17 1 96.44 109 ASP A N 1
ATOM 773 C CA . ASP A 1 109 ? -23.078 12.859 15.945 1 96.44 109 ASP A CA 1
ATOM 774 C C . ASP A 1 109 ? -22.875 13.984 14.93 1 96.44 109 ASP A C 1
ATOM 776 O O . ASP A 1 109 ? -23.391 13.914 13.812 1 96.44 109 ASP A O 1
ATOM 780 N N . ALA A 1 110 ? -22.172 15.016 15.352 1 98.31 110 ALA A N 1
ATOM 781 C CA . ALA A 1 110 ? -21.938 16.156 14.469 1 98.31 110 ALA A CA 1
ATOM 782 C C . ALA A 1 110 ? -20.859 15.844 13.445 1 98.31 110 ALA A C 1
ATOM 784 O O . ALA A 1 110 ? -20.734 16.516 12.422 1 98.31 110 ALA A O 1
ATOM 785 N N . LEU A 1 111 ? -20.016 14.852 13.766 1 98.81 111 LEU A N 1
ATOM 786 C CA . LEU A 1 111 ? -18.953 14.477 12.852 1 98.81 111 LEU A CA 1
ATOM 787 C C . LEU A 1 111 ? -19.516 13.922 11.555 1 98.81 111 LEU A C 1
ATOM 789 O O . LEU A 1 111 ? -20.438 13.109 11.57 1 98.81 111 LEU A O 1
ATOM 793 N N . GLN A 1 112 ? -18.938 14.352 10.438 1 98.56 112 GLN A N 1
ATOM 794 C CA . GLN A 1 112 ? -19.422 13.875 9.141 1 98.56 112 GLN A CA 1
ATOM 795 C C . GLN A 1 112 ? -18.359 13.055 8.422 1 98.56 112 GLN A C 1
ATOM 797 O O . GLN A 1 112 ? -18.5 12.742 7.242 1 98.56 112 GLN A O 1
ATOM 802 N N . CYS A 1 113 ? -17.234 12.789 9.055 1 98.31 113 CYS A N 1
ATOM 803 C CA . CYS A 1 113 ? -16.266 11.852 8.5 1 98.31 113 CYS A CA 1
ATOM 804 C C . CYS A 1 113 ? -16.797 10.422 8.578 1 98.31 113 CYS A C 1
ATOM 806 O O . CYS A 1 113 ? -17.797 10.156 9.234 1 98.31 113 CYS A O 1
ATOM 808 N N . PRO A 1 114 ? -16.203 9.477 7.805 1 97.5 114 PRO A N 1
ATOM 809 C CA . PRO A 1 114 ? -16.688 8.086 7.859 1 97.5 114 PRO A CA 1
ATOM 810 C C . PRO A 1 114 ? -16.516 7.469 9.25 1 97.5 114 PRO A C 1
ATOM 812 O O . PRO A 1 114 ? -15.602 7.832 9.984 1 97.5 114 PRO A O 1
ATOM 815 N N . ALA A 1 115 ? -17.469 6.562 9.547 1 97.31 115 ALA A N 1
ATOM 816 C CA . ALA A 1 115 ? -17.219 5.707 10.703 1 97.31 115 ALA A CA 1
ATOM 817 C C . ALA A 1 115 ? -16.094 4.719 10.43 1 97.31 115 ALA A C 1
ATOM 819 O O . ALA A 1 115 ? -15.922 4.25 9.305 1 97.31 115 ALA A O 1
ATOM 820 N N . ASP A 1 116 ? -15.383 4.441 11.461 1 96.62 116 ASP A N 1
ATOM 821 C CA . ASP A 1 116 ? -14.258 3.521 11.312 1 96.62 116 ASP A CA 1
ATOM 822 C C . ASP A 1 116 ? -13.93 2.834 12.641 1 96.62 116 ASP A C 1
ATOM 824 O O . ASP A 1 116 ? -14.578 3.1 13.656 1 96.62 116 ASP A O 1
ATOM 828 N N . ILE A 1 117 ? -13 1.894 12.578 1 96.5 117 ILE A N 1
ATOM 829 C CA . ILE A 1 117 ? -12.336 1.325 13.75 1 96.5 117 ILE A CA 1
ATOM 830 C C . ILE A 1 117 ? -10.891 1.819 13.812 1 96.5 117 ILE A C 1
ATOM 832 O O . ILE A 1 117 ? -10.32 2.229 12.797 1 96.5 117 ILE A O 1
ATOM 836 N N . PRO A 1 118 ? -10.32 1.847 15.016 1 97.19 118 PRO A N 1
ATOM 837 C CA . PRO A 1 118 ? -8.945 2.35 15.109 1 97.19 118 PRO A CA 1
ATOM 838 C C . PRO A 1 118 ? -7.984 1.609 14.188 1 97.19 118 PRO A C 1
ATOM 840 O O . PRO A 1 118 ? -8.094 0.393 14.016 1 97.19 118 PRO A O 1
ATOM 843 N N . SER A 1 119 ? -7.105 2.354 13.617 1 96.44 119 SER A N 1
ATOM 844 C CA . SER A 1 119 ? -6.066 1.732 12.805 1 96.44 119 SER A CA 1
ATOM 845 C C . SER A 1 119 ? -4.922 1.218 13.664 1 96.44 119 SER A C 1
ATOM 847 O O . SER A 1 119 ? -4.102 0.418 13.203 1 96.44 119 SER A O 1
ATOM 849 N N . ASP A 1 120 ? -4.785 1.74 14.852 1 96.69 120 ASP A N 1
ATOM 850 C CA . ASP A 1 120 ? -3.834 1.161 15.789 1 96.69 120 ASP A CA 1
ATOM 851 C C . ASP A 1 120 ? -4.168 -0.299 16.094 1 96.69 120 ASP A C 1
ATOM 853 O O . ASP A 1 120 ? -5.27 -0.607 16.547 1 96.69 120 ASP A O 1
ATOM 857 N N . PRO A 1 121 ? -3.189 -1.182 15.906 1 93.81 121 PRO A N 1
ATOM 858 C CA . PRO A 1 121 ? -3.512 -2.607 16.016 1 93.81 121 PRO A CA 1
ATOM 859 C C . PRO A 1 121 ? -4.023 -2.994 17.406 1 93.81 121 PRO A C 1
ATOM 861 O O . PRO A 1 121 ? -4.992 -3.746 17.516 1 93.81 121 PRO A O 1
ATOM 864 N N . ALA A 1 122 ? -3.418 -2.494 18.484 1 94.56 122 ALA A N 1
ATOM 865 C CA . ALA A 1 122 ? -3.832 -2.842 19.844 1 94.56 122 ALA A CA 1
ATOM 866 C C . ALA A 1 122 ? -5.227 -2.301 20.141 1 94.56 122 ALA A C 1
ATOM 868 O O . ALA A 1 122 ? -6.082 -3.025 20.656 1 94.56 122 ALA A O 1
ATOM 869 N N . SER A 1 123 ? -5.438 -1.035 19.766 1 96.12 123 SER A N 1
ATOM 870 C CA . SER A 1 123 ? -6.742 -0.418 19.969 1 96.12 123 SER A CA 1
ATOM 871 C C . SER A 1 123 ? -7.828 -1.131 19.172 1 96.12 123 SER A C 1
ATOM 873 O O . SER A 1 123 ? -8.93 -1.363 19.672 1 96.12 123 SER A O 1
ATOM 875 N N . ARG A 1 124 ? -7.504 -1.47 17.984 1 95.56 124 ARG A N 1
ATOM 876 C CA . ARG A 1 124 ? -8.438 -2.186 17.109 1 95.56 124 ARG A CA 1
ATOM 877 C C . ARG A 1 124 ? -8.836 -3.523 17.734 1 95.56 124 ARG A C 1
ATOM 879 O O . ARG A 1 124 ? -10.023 -3.84 17.828 1 95.56 124 ARG A O 1
ATOM 886 N N . ARG A 1 125 ? -7.859 -4.305 18.109 1 94.75 125 ARG A N 1
ATOM 887 C CA . ARG A 1 125 ? -8.094 -5.613 18.703 1 94.75 125 ARG A CA 1
ATOM 888 C C . ARG A 1 125 ? -9 -5.504 19.922 1 94.75 125 ARG A C 1
ATOM 890 O O . ARG A 1 125 ? -9.961 -6.27 20.062 1 94.75 125 ARG A O 1
ATOM 897 N N . ASP A 1 126 ? -8.68 -4.535 20.734 1 95.62 126 ASP A N 1
ATOM 898 C CA . ASP A 1 126 ? -9.43 -4.367 21.984 1 95.62 126 ASP A CA 1
ATOM 899 C C . ASP A 1 126 ? -10.891 -4.02 21.703 1 95.62 126 ASP A C 1
ATOM 901 O O . ASP A 1 126 ? -11.797 -4.574 22.328 1 95.62 126 ASP A O 1
ATOM 905 N N . LEU A 1 127 ? -11.109 -3.188 20.797 1 95.88 127 LEU A N 1
ATOM 906 C CA . LEU A 1 127 ? -12.461 -2.73 20.5 1 95.88 127 LEU A CA 1
ATOM 907 C C . LEU A 1 127 ? -13.266 -3.816 19.797 1 95.88 127 LEU A C 1
ATOM 909 O O . LEU A 1 127 ? -14.453 -4.004 20.078 1 95.88 127 LEU A O 1
ATOM 913 N N . ILE A 1 128 ? -12.609 -4.516 18.891 1 95.12 128 ILE A N 1
ATOM 914 C CA . ILE A 1 128 ? -13.281 -5.633 18.234 1 95.12 128 ILE A CA 1
ATOM 915 C C . ILE A 1 128 ? -13.656 -6.691 19.266 1 95.12 128 ILE A C 1
ATOM 917 O O . ILE A 1 128 ? -14.781 -7.207 19.25 1 95.12 128 ILE A O 1
ATOM 921 N N . ALA A 1 129 ? -12.734 -7.012 20.141 1 95.12 129 ALA A N 1
ATOM 922 C CA . ALA A 1 129 ? -12.984 -7.996 21.203 1 95.12 129 ALA A CA 1
ATOM 923 C C . ALA A 1 129 ? -14.164 -7.582 22.062 1 95.12 129 ALA A C 1
ATOM 925 O O . ALA A 1 129 ? -14.93 -8.43 22.531 1 95.12 129 ALA A O 1
ATOM 926 N N . ALA A 1 130 ? -14.32 -6.312 22.234 1 95.56 130 ALA A N 1
ATOM 927 C CA . ALA A 1 130 ? -15.391 -5.777 23.078 1 95.56 130 ALA A CA 1
ATOM 928 C C . ALA A 1 130 ? -16.688 -5.641 22.281 1 95.56 130 ALA A C 1
ATOM 930 O O . ALA A 1 130 ? -17.719 -5.258 22.844 1 95.56 130 ALA A O 1
ATOM 931 N N . GLY A 1 131 ? -16.672 -5.887 20.969 1 94.25 131 GLY A N 1
ATOM 932 C CA . GLY A 1 131 ? -17.859 -5.836 20.125 1 94.25 131 GLY A CA 1
ATOM 933 C C . GLY A 1 131 ? -18.281 -4.426 19.75 1 94.25 131 GLY A C 1
ATOM 934 O O . GLY A 1 131 ? -19.438 -4.176 19.422 1 94.25 131 GLY A O 1
ATOM 935 N N . VAL A 1 132 ? -17.312 -3.586 19.906 1 94.38 132 VAL A N 1
ATOM 936 C CA . VAL A 1 132 ? -17.609 -2.189 19.609 1 94.38 132 VAL A CA 1
ATOM 937 C C . VAL A 1 132 ? -17.75 -2.002 18.109 1 94.38 132 VAL A C 1
ATOM 939 O O . VAL A 1 132 ? -16.953 -2.549 17.328 1 94.38 132 VAL A O 1
ATOM 942 N N . ARG A 1 133 ? -18.75 -1.307 17.734 1 94.38 133 ARG A N 1
ATOM 943 C CA . ARG A 1 133 ? -19 -1.01 16.328 1 94.38 133 ARG A CA 1
ATOM 944 C C . ARG A 1 133 ? -18.188 0.189 15.859 1 94.38 133 ARG A C 1
ATOM 946 O O . ARG A 1 133 ? -17.734 0.992 16.672 1 94.38 133 ARG A O 1
ATOM 953 N N . PRO A 1 134 ? -18 0.358 14.531 1 96.62 134 PRO A N 1
ATOM 954 C CA . PRO A 1 134 ? -17.312 1.535 14 1 96.62 134 PRO A CA 1
ATOM 955 C C . PRO A 1 134 ? -17.984 2.846 14.406 1 96.62 134 PRO A C 1
ATOM 957 O O . PRO A 1 134 ? -19.219 2.93 14.43 1 96.62 134 PRO A O 1
ATOM 960 N N . ARG A 1 135 ? -17.156 3.828 14.781 1 98 135 ARG A N 1
ATOM 961 C CA . ARG A 1 135 ? -17.609 5.176 15.117 1 98 135 ARG A CA 1
ATOM 962 C C . ARG A 1 135 ? -16.781 6.227 14.391 1 98 135 ARG A C 1
ATOM 964 O O . ARG A 1 135 ? -15.641 5.969 14 1 98 135 ARG A O 1
ATOM 971 N N . ARG A 1 136 ? -17.312 7.402 14.258 1 98.5 136 ARG A N 1
ATOM 972 C CA . ARG A 1 136 ? -16.641 8.469 13.523 1 98.5 136 ARG A CA 1
ATOM 973 C C . ARG A 1 136 ? -15.477 9.039 14.32 1 98.5 136 ARG A C 1
ATOM 975 O O . ARG A 1 136 ? -14.492 9.508 13.75 1 98.5 136 ARG A O 1
ATOM 982 N N . VAL A 1 137 ? -15.438 8.891 15.641 1 98.5 137 VAL A N 1
ATOM 983 C CA . VAL A 1 137 ? -14.398 9.453 16.5 1 98.5 137 VAL A CA 1
ATOM 984 C C . VAL A 1 137 ? -13.102 8.672 16.312 1 98.5 137 VAL A C 1
ATOM 986 O O . VAL A 1 137 ? -12.023 9.156 16.656 1 98.5 137 VAL A O 1
ATOM 989 N N . TYR A 1 138 ? -13.219 7.438 15.773 1 98.44 138 TYR A N 1
ATOM 990 C CA . TYR A 1 138 ? -12.039 6.609 15.586 1 98.44 138 TYR A CA 1
ATOM 991 C C . TYR A 1 138 ? -11.344 6.926 14.266 1 98.44 138 TYR A C 1
ATOM 993 O O . TYR A 1 138 ? -10.211 6.516 14.039 1 98.44 138 TYR A O 1
ATOM 1001 N N . MET A 1 139 ? -12.062 7.641 13.422 1 98.5 139 MET A N 1
ATOM 1002 C CA . MET A 1 139 ? -11.562 7.879 12.07 1 98.5 139 MET A CA 1
ATOM 1003 C C . MET A 1 139 ? -10.352 8.812 12.094 1 98.5 139 MET A C 1
ATOM 1005 O O . MET A 1 139 ? -10.336 9.797 12.828 1 98.5 139 MET A O 1
ATOM 1009 N N . THR A 1 140 ? -9.391 8.586 11.32 1 98.5 140 THR A N 1
ATOM 1010 C CA . THR A 1 140 ? -8.062 9.188 11.375 1 98.5 140 THR A CA 1
ATOM 1011 C C . THR A 1 140 ? -8.148 10.703 11.25 1 98.5 140 THR A C 1
ATOM 1013 O O . THR A 1 140 ? -7.285 11.422 11.758 1 98.5 140 THR A O 1
ATOM 1016 N N . CYS A 1 141 ? -9.164 11.227 10.617 1 98.75 141 CYS A N 1
ATOM 1017 C CA . CYS A 1 141 ? -9.297 12.664 10.406 1 98.75 141 CYS A CA 1
ATOM 1018 C C . CYS A 1 141 ? -10.289 13.273 11.383 1 98.75 141 CYS A C 1
ATOM 1020 O O . CYS A 1 141 ? -10.641 14.453 11.273 1 98.75 141 CYS A O 1
ATOM 1022 N N . SER A 1 142 ? -10.773 12.555 12.344 1 98.88 142 SER A N 1
ATOM 1023 C CA . SER A 1 142 ? -11.844 13.062 13.195 1 98.88 142 SER A CA 1
ATOM 1024 C C . SER A 1 142 ? -11.383 14.273 14.008 1 98.88 142 SER A C 1
ATOM 1026 O O . SER A 1 142 ? -12.188 15.156 14.312 1 98.88 142 SER A O 1
ATOM 1028 N N . GLY A 1 143 ? -10.094 14.32 14.367 1 98.94 143 GLY A N 1
ATOM 1029 C CA . GLY A 1 143 ? -9.578 15.508 15.047 1 98.94 143 GLY A CA 1
ATOM 1030 C C . GLY A 1 143 ? -9.758 16.781 14.234 1 98.94 143 GLY A C 1
ATOM 1031 O O . GLY A 1 143 ? -10.203 17.797 14.766 1 98.94 143 GLY A O 1
ATOM 1032 N N . LYS A 1 144 ? -9.43 16.703 12.984 1 98.94 144 LYS A N 1
ATOM 1033 C CA . LYS A 1 144 ? -9.617 17.844 12.086 1 98.94 144 LYS A CA 1
ATOM 1034 C C . LYS A 1 144 ? -11.094 18.219 11.969 1 98.94 144 LYS A C 1
ATOM 1036 O O . LYS A 1 144 ? -11.445 19.391 12.023 1 98.94 144 LYS A O 1
ATOM 1041 N N . HIS A 1 145 ? -11.914 17.203 11.789 1 98.94 145 HIS A N 1
ATOM 1042 C CA . HIS A 1 145 ? -13.344 17.438 11.672 1 98.94 145 HIS A CA 1
ATOM 1043 C C . HIS A 1 145 ? -13.906 18.078 12.938 1 98.94 145 HIS A C 1
ATOM 1045 O O . HIS A 1 145 ? -14.719 19 12.859 1 98.94 145 HIS A O 1
ATOM 1051 N N . ALA A 1 146 ? -13.469 17.594 14.062 1 98.94 146 ALA A N 1
ATOM 1052 C CA . ALA A 1 146 ? -13.914 18.156 15.328 1 98.94 146 ALA A CA 1
ATOM 1053 C C . ALA A 1 146 ? -13.508 19.625 15.445 1 98.94 146 ALA A C 1
ATOM 1055 O O . ALA A 1 146 ? -14.312 20.469 15.844 1 98.94 146 ALA A O 1
ATOM 1056 N N . ALA A 1 147 ? -12.289 19.938 15.125 1 98.94 147 ALA A N 1
ATOM 1057 C CA . ALA A 1 147 ? -11.805 21.312 15.18 1 98.94 147 ALA A CA 1
ATOM 1058 C C . ALA A 1 147 ? -12.562 22.188 14.195 1 98.94 147 ALA A C 1
ATOM 1060 O O . ALA A 1 147 ? -12.844 23.359 14.492 1 98.94 147 ALA A O 1
ATOM 1061 N N . MET A 1 148 ? -12.867 21.672 12.992 1 98.94 148 MET A N 1
ATOM 1062 C CA . MET A 1 148 ? -13.664 22.406 12.023 1 98.94 148 MET A CA 1
ATOM 1063 C C . MET A 1 148 ? -15.039 22.734 12.586 1 98.94 148 MET A C 1
ATOM 1065 O O . MET A 1 148 ? -15.5 23.875 12.469 1 98.94 148 MET A O 1
ATOM 1069 N N . LEU A 1 149 ? -15.648 21.75 13.195 1 98.94 149 LEU A N 1
ATOM 1070 C CA . LEU A 1 149 ? -16.969 21.953 13.805 1 98.94 149 LEU A CA 1
ATOM 1071 C C . LEU A 1 149 ? -16.891 22.984 14.922 1 98.94 149 LEU A C 1
ATOM 1073 O O . LEU A 1 149 ? -17.766 23.859 15.031 1 98.94 149 LEU A O 1
ATOM 1077 N N . ALA A 1 150 ? -15.883 22.875 15.75 1 98.94 150 ALA A N 1
ATOM 1078 C CA . ALA A 1 150 ? -15.695 23.844 16.828 1 98.94 150 ALA A CA 1
ATOM 1079 C C . ALA A 1 150 ? -15.516 25.25 16.266 1 98.94 150 ALA A C 1
ATOM 1081 O O . ALA A 1 150 ? -16.031 26.219 16.812 1 98.94 150 ALA A O 1
ATOM 1082 N N . THR A 1 151 ? -14.789 25.359 15.164 1 98.94 151 THR A N 1
ATOM 1083 C CA . THR A 1 151 ? -14.586 26.625 14.492 1 98.94 151 THR A CA 1
ATOM 1084 C C . THR A 1 151 ? -15.914 27.188 13.984 1 98.94 151 THR A C 1
ATOM 1086 O O . THR A 1 151 ? -16.172 28.391 14.125 1 98.94 151 THR A O 1
ATOM 1089 N N . CYS A 1 152 ? -16.703 26.328 13.414 1 98.88 152 CYS A N 1
ATOM 1090 C CA . CYS A 1 152 ? -18.031 26.766 12.977 1 98.88 152 CYS A CA 1
ATOM 1091 C C . CYS A 1 152 ? -18.859 27.281 14.148 1 98.88 152 CYS A C 1
ATOM 1093 O O . CYS A 1 152 ? -19.5 28.328 14.039 1 98.88 152 CYS A O 1
ATOM 1095 N N . ALA A 1 153 ? -18.797 26.594 15.234 1 98.75 153 ALA A N 1
ATOM 1096 C CA . ALA A 1 153 ? -19.594 26.953 16.406 1 98.75 153 ALA A CA 1
ATOM 1097 C C . ALA A 1 153 ? -19.234 28.344 16.906 1 98.75 153 ALA A C 1
ATOM 1099 O O . ALA A 1 153 ? -20.125 29.156 17.203 1 98.75 153 ALA A O 1
ATOM 1100 N N . VAL A 1 154 ? -17.984 28.703 16.969 1 98.44 154 VAL A N 1
ATOM 1101 C CA . VAL A 1 154 ? -17.547 29.969 17.531 1 98.44 154 VAL A CA 1
ATOM 1102 C C . VAL A 1 154 ? -17.922 31.109 16.578 1 98.44 154 VAL A C 1
ATOM 1104 O O . VAL A 1 154 ? -18.078 32.25 17 1 98.44 154 VAL A O 1
ATOM 1107 N N . ASN A 1 155 ? -18.125 30.812 15.289 1 98.75 155 ASN A N 1
ATOM 1108 C CA . ASN A 1 155 ? -18.391 31.844 14.297 1 98.75 155 ASN A CA 1
ATOM 1109 C C . ASN A 1 155 ? -19.859 31.891 13.914 1 98.75 155 ASN A C 1
ATOM 1111 O O . ASN A 1 155 ? -20.281 32.719 13.109 1 98.75 155 ASN A O 1
ATOM 1115 N N . GLY A 1 156 ? -20.641 30.953 14.461 1 98.62 156 GLY A N 1
ATOM 1116 C CA . GLY A 1 156 ? -22.031 30.844 14.078 1 98.62 156 GLY A CA 1
ATOM 1117 C C . GLY A 1 156 ? -22.234 30.344 12.656 1 98.62 156 GLY A C 1
ATOM 1118 O O . GLY A 1 156 ? -23.203 30.719 11.992 1 98.62 156 GLY A O 1
ATOM 1119 N N . TRP A 1 157 ? -21.266 29.656 12.07 1 98.81 157 TRP A N 1
ATOM 1120 C CA . TRP A 1 157 ? -21.375 29.062 10.742 1 98.81 157 TRP A CA 1
ATOM 1121 C C . TRP A 1 157 ? -22.141 27.734 10.812 1 98.81 157 TRP A C 1
ATOM 1123 O O . TRP A 1 157 ? -22.172 27.078 11.859 1 98.81 157 TRP A O 1
ATOM 1133 N N . ASP A 1 158 ? -22.781 27.312 9.727 1 98.56 158 ASP A N 1
ATOM 1134 C CA . ASP A 1 158 ? -23.578 26.094 9.664 1 98.56 158 ASP A CA 1
ATOM 1135 C C . ASP A 1 158 ? -22.719 24.859 9.883 1 98.56 158 ASP A C 1
ATOM 1137 O O . ASP A 1 158 ? -21.75 24.641 9.148 1 98.56 158 ASP A O 1
ATOM 1141 N N . THR A 1 159 ? -23.047 24.047 10.875 1 98.5 159 THR A N 1
ATOM 1142 C CA . THR A 1 159 ? -22.266 22.859 11.203 1 98.5 159 THR A CA 1
ATOM 1143 C C . THR A 1 159 ? -22.688 21.688 10.32 1 98.5 159 THR A C 1
ATOM 1145 O O . THR A 1 159 ? -21.969 20.688 10.234 1 98.5 159 THR A O 1
ATOM 1148 N N . GLU A 1 160 ? -23.734 21.766 9.57 1 98.12 160 GLU A N 1
ATOM 1149 C CA . GLU A 1 160 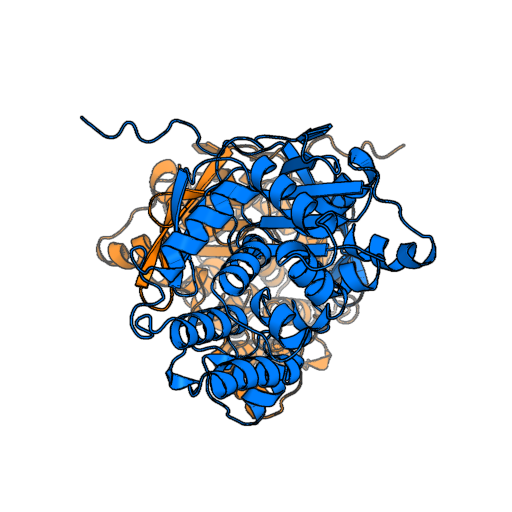? -24.25 20.672 8.758 1 98.12 160 GLU A CA 1
ATOM 1150 C C . GLU A 1 160 ? -23.594 20.656 7.379 1 98.12 160 GLU A C 1
ATOM 1152 O O . GLU A 1 160 ? -23.594 19.625 6.695 1 98.12 160 GLU A O 1
ATOM 1157 N N . THR A 1 161 ? -23.047 21.812 6.977 1 98.5 161 THR A N 1
ATOM 1158 C CA . THR A 1 161 ? -22.531 21.922 5.621 1 98.5 161 THR A CA 1
ATOM 1159 C C . THR A 1 161 ? -21.047 22.281 5.641 1 98.5 161 THR A C 1
ATOM 1161 O O . THR A 1 161 ? -20.516 22.812 4.664 1 98.5 161 THR A O 1
ATOM 1164 N N . TYR A 1 162 ? -20.312 22.016 6.773 1 98.69 162 TYR A N 1
ATOM 1165 C CA . TYR A 1 162 ? -18.953 22.516 6.984 1 98.69 162 TYR A CA 1
ATOM 1166 C C . TYR A 1 162 ? -17.969 21.906 5.996 1 98.69 162 TYR A C 1
ATOM 1168 O O . TYR A 1 162 ? -16.844 22.375 5.852 1 98.69 162 TYR A O 1
ATOM 1176 N N . ARG A 1 163 ? -18.406 20.875 5.273 1 98.5 163 ARG A N 1
ATOM 1177 C CA . ARG A 1 163 ? -17.516 20.219 4.309 1 98.5 163 ARG A CA 1
ATOM 1178 C C . ARG A 1 163 ? -17.672 20.828 2.922 1 98.5 163 ARG A C 1
ATOM 1180 O O . ARG A 1 163 ? -16.891 20.531 2.016 1 98.5 163 ARG A O 1
ATOM 1187 N N . GLU A 1 164 ? -18.703 21.594 2.727 1 98.31 164 GLU A N 1
ATOM 1188 C CA . GLU A 1 164 ? -19 22.109 1.398 1 98.31 164 GLU A CA 1
ATOM 1189 C C . GLU A 1 164 ? -17.969 23.156 0.973 1 98.31 164 GLU A C 1
ATOM 1191 O O . GLU A 1 164 ? -17.531 23.969 1.788 1 98.31 164 GLU A O 1
ATOM 1196 N N . LEU A 1 165 ? -17.656 23.125 -0.25 1 97.69 165 LEU A N 1
ATOM 1197 C CA . LEU A 1 165 ? -16.594 23.953 -0.798 1 97.69 165 LEU A CA 1
ATOM 1198 C C . LEU A 1 165 ? -16.906 25.438 -0.604 1 97.69 165 LEU A C 1
ATOM 1200 O O . LEU A 1 165 ? -16 26.234 -0.375 1 97.69 165 LEU A O 1
ATOM 1204 N N . ASP A 1 166 ? -18.141 25.797 -0.69 1 97.88 166 ASP A N 1
ATOM 1205 C CA . ASP A 1 166 ? -18.531 27.203 -0.616 1 97.88 166 ASP A CA 1
ATOM 1206 C C . ASP A 1 166 ? -18.766 27.625 0.832 1 97.88 166 ASP A C 1
ATOM 1208 O O . ASP A 1 166 ? -19.094 28.781 1.095 1 97.88 166 ASP A O 1
ATOM 1212 N N . HIS A 1 167 ? -18.625 26.719 1.801 1 98.75 167 HIS A N 1
ATOM 1213 C CA . HIS A 1 167 ? -18.734 27.031 3.219 1 98.75 167 HIS A CA 1
ATOM 1214 C C . HIS A 1 167 ? -17.672 28.047 3.641 1 98.75 167 HIS A C 1
ATOM 1216 O O . HIS A 1 167 ? -16.516 27.953 3.209 1 98.75 167 HIS A O 1
ATOM 1222 N N . PRO A 1 168 ? -17.984 29.016 4.488 1 98.81 168 PRO A N 1
ATOM 1223 C CA . PRO A 1 168 ? -17 30.016 4.918 1 98.81 168 PRO A CA 1
ATOM 1224 C C . PRO A 1 168 ? -15.719 29.391 5.461 1 98.81 168 PRO A C 1
ATOM 1226 O O . PRO A 1 168 ? -14.617 29.906 5.219 1 98.81 168 PRO A O 1
ATOM 1229 N N . LEU A 1 169 ? -15.828 28.328 6.133 1 98.81 169 LEU A N 1
ATOM 1230 C CA . LEU A 1 169 ? -14.672 27.625 6.688 1 98.81 169 LEU A CA 1
ATOM 1231 C C . LEU A 1 169 ? -13.742 27.156 5.578 1 98.81 169 LEU A C 1
ATOM 1233 O O . LEU A 1 169 ? -12.523 27.312 5.676 1 98.81 169 LEU A O 1
ATOM 1237 N N . GLN A 1 170 ? -14.297 26.531 4.574 1 98.81 170 GLN A N 1
ATOM 1238 C CA . GLN A 1 170 ? -13.484 25.984 3.496 1 98.81 170 GLN A CA 1
ATOM 1239 C C . GLN A 1 170 ? -12.883 27.094 2.643 1 98.81 170 GLN A C 1
ATOM 1241 O O . GLN A 1 170 ? -11.75 26.969 2.158 1 98.81 170 GLN A O 1
ATOM 1246 N N . LYS A 1 171 ? -13.57 28.156 2.465 1 98.81 171 LYS A N 1
ATOM 1247 C CA . LYS A 1 171 ? -13.023 29.312 1.77 1 98.81 171 LYS A CA 1
ATOM 1248 C C . LYS A 1 171 ? -11.836 29.891 2.525 1 98.81 171 LYS A C 1
ATOM 1250 O O . LYS A 1 171 ? -10.828 30.266 1.918 1 98.81 171 LYS A O 1
ATOM 1255 N N . LEU A 1 172 ? -12.008 29.984 3.818 1 98.81 172 LEU A N 1
ATOM 1256 C CA . LEU A 1 172 ? -10.906 30.469 4.648 1 98.81 172 LEU A CA 1
ATOM 1257 C C . LEU A 1 172 ? -9.703 29.531 4.547 1 98.81 172 LEU A C 1
ATOM 1259 O O . LEU A 1 172 ? -8.562 30 4.422 1 98.81 172 LEU A O 1
ATOM 1263 N N . ALA A 1 173 ? -9.945 28.281 4.672 1 98.75 173 ALA A N 1
ATOM 1264 C CA . ALA A 1 173 ? -8.875 27.281 4.551 1 98.75 173 ALA A CA 1
ATOM 1265 C C . ALA A 1 173 ? -8.109 27.469 3.24 1 98.75 173 ALA A C 1
ATOM 1267 O O . ALA A 1 173 ? -6.879 27.484 3.23 1 98.75 173 ALA A O 1
ATOM 1268 N N . ALA A 1 174 ? -8.836 27.578 2.139 1 98.81 174 ALA A N 1
ATOM 1269 C CA . ALA A 1 174 ? -8.219 27.781 0.833 1 98.81 174 ALA A CA 1
ATOM 1270 C C . ALA A 1 174 ? -7.359 29.031 0.82 1 98.81 174 ALA A C 1
ATOM 1272 O O . ALA A 1 174 ? -6.234 29.031 0.318 1 98.81 174 ALA A O 1
ATOM 1273 N N . SER A 1 175 ? -7.871 30.094 1.391 1 98.81 175 SER A N 1
ATOM 1274 C CA . SER A 1 175 ? -7.16 31.359 1.421 1 98.81 175 SER A CA 1
ATOM 1275 C C . SER A 1 175 ? -5.867 31.266 2.227 1 98.81 175 SER A C 1
ATOM 1277 O O . SER A 1 175 ? -4.836 31.797 1.827 1 98.81 175 SER A O 1
ATOM 1279 N N . VAL A 1 176 ? -5.914 30.594 3.338 1 98.94 176 VAL A N 1
ATOM 1280 C CA . VAL A 1 176 ? -4.738 30.422 4.191 1 98.94 176 VAL A CA 1
ATOM 1281 C C . VAL A 1 176 ? -3.715 29.531 3.494 1 98.94 176 VAL A C 1
ATOM 1283 O O . VAL A 1 176 ? -2.51 29.797 3.562 1 98.94 176 VAL A O 1
ATOM 1286 N N . ILE A 1 177 ? -4.18 28.484 2.822 1 98.94 177 ILE A N 1
ATOM 1287 C CA . ILE A 1 177 ? -3.287 27.625 2.051 1 98.94 177 ILE A CA 1
ATOM 1288 C C . ILE A 1 177 ? -2.576 28.438 0.978 1 98.94 177 ILE A C 1
ATOM 1290 O O . ILE A 1 177 ? -1.356 28.344 0.822 1 98.94 177 ILE A O 1
ATOM 1294 N N . GLU A 1 178 ? -3.324 29.25 0.284 1 98.88 178 GLU A N 1
ATOM 1295 C CA . GLU A 1 178 ? -2.729 30.094 -0.745 1 98.88 178 GLU A CA 1
ATOM 1296 C C . GLU A 1 178 ? -1.702 31.047 -0.145 1 98.88 178 GLU A C 1
ATOM 1298 O O . GLU A 1 178 ? -0.612 31.234 -0.694 1 98.88 178 GLU A O 1
ATOM 1303 N N . GLU A 1 179 ? -2.049 31.625 0.923 1 98.88 179 GLU A N 1
ATOM 1304 C CA . GLU A 1 179 ? -1.163 32.562 1.588 1 98.88 179 GLU A CA 1
ATOM 1305 C C . GLU A 1 179 ? 0.141 31.906 2.018 1 98.88 179 GLU A C 1
ATOM 1307 O O . GLU A 1 179 ? 1.227 32.375 1.676 1 98.88 179 GLU A O 1
ATOM 1312 N N . LEU A 1 180 ? 0.049 30.797 2.676 1 98.88 180 LEU A N 1
ATOM 1313 C CA . LEU A 1 180 ? 1.229 30.219 3.303 1 98.88 180 LEU A CA 1
ATOM 1314 C C . LEU A 1 180 ? 2.076 29.469 2.275 1 98.88 180 LEU A C 1
ATOM 1316 O O . LEU A 1 180 ? 3.287 29.328 2.453 1 98.88 180 LEU A O 1
ATOM 1320 N N . THR A 1 181 ? 1.451 29.016 1.232 1 98.75 181 THR A N 1
ATOM 1321 C CA . THR A 1 181 ? 2.217 28.359 0.176 1 98.75 181 THR A CA 1
ATOM 1322 C C . THR A 1 181 ? 2.766 29.391 -0.807 1 98.75 181 THR A C 1
ATOM 1324 O O . THR A 1 181 ? 3.713 29.109 -1.546 1 98.75 181 THR A O 1
ATOM 1327 N N . GLY A 1 182 ? 2.082 30.531 -0.878 1 98.56 182 GLY A N 1
ATOM 1328 C CA . GLY A 1 182 ? 2.521 31.594 -1.763 1 98.56 182 GLY A CA 1
ATOM 1329 C C . GLY A 1 182 ? 2.045 31.422 -3.191 1 98.56 182 GLY A C 1
ATOM 1330 O O . GLY A 1 182 ? 2.623 31.984 -4.121 1 98.56 182 GLY A O 1
ATOM 1331 N N . GLU A 1 183 ? 1.056 30.609 -3.426 1 98.06 183 GLU A N 1
ATOM 1332 C CA . GLU A 1 183 ? 0.545 30.359 -4.773 1 98.06 183 GLU A CA 1
ATOM 1333 C C . GLU A 1 183 ? -0.951 30.062 -4.75 1 98.06 183 GLU A C 1
ATOM 1335 O O . GLU A 1 183 ? -1.491 29.656 -3.721 1 98.06 183 GLU A O 1
ATOM 1340 N N . PRO A 1 184 ? -1.668 30.281 -5.855 1 98.12 184 PRO A N 1
ATOM 1341 C CA . PRO A 1 184 ? -3.098 29.96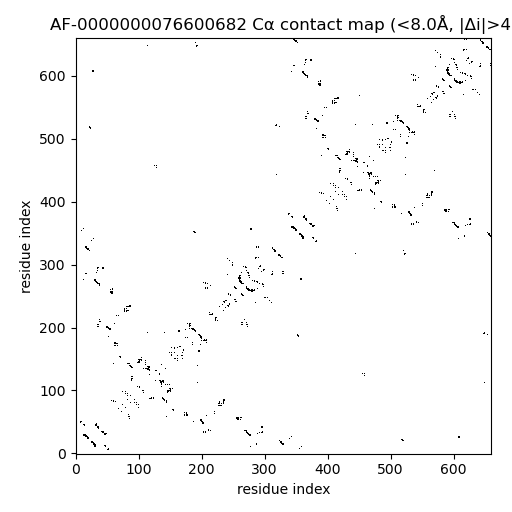9 -5.906 1 98.12 184 PRO A CA 1
ATOM 1342 C C . PRO A 1 184 ? -3.369 28.469 -5.906 1 98.12 184 PRO A C 1
ATOM 1344 O O . PRO A 1 184 ? -2.531 27.688 -6.363 1 98.12 184 PRO A O 1
ATOM 1347 N N . VAL A 1 185 ? -4.48 28.062 -5.359 1 98.19 185 VAL A N 1
ATOM 1348 C CA . VAL A 1 185 ? -4.98 26.703 -5.48 1 98.19 185 VAL A CA 1
ATOM 1349 C C . VAL A 1 185 ? -5.277 26.391 -6.945 1 98.19 185 VAL A C 1
ATOM 1351 O O . VAL A 1 185 ? -6.027 27.109 -7.602 1 98.19 185 VAL A O 1
ATOM 1354 N N . ALA A 1 186 ? -4.68 25.312 -7.387 1 97.62 186 ALA A N 1
ATOM 1355 C CA . ALA A 1 186 ? -4.754 25 -8.812 1 97.62 186 ALA A CA 1
ATOM 1356 C C . ALA A 1 186 ? -5.969 24.141 -9.133 1 97.62 186 ALA A C 1
ATOM 1358 O O . ALA A 1 186 ? -6.48 24.172 -10.25 1 97.62 186 ALA A O 1
ATOM 1359 N N . ALA A 1 187 ? -6.391 23.312 -8.25 1 97.25 187 ALA A N 1
ATOM 1360 C CA . ALA A 1 187 ? -7.512 22.391 -8.391 1 97.25 187 ALA A CA 1
ATOM 1361 C C . ALA A 1 187 ? -8.086 22.016 -7.027 1 97.25 187 ALA A C 1
ATOM 1363 O O . ALA A 1 187 ? -7.406 22.125 -6.004 1 97.25 187 ALA A O 1
ATOM 1364 N N . THR A 1 188 ? -9.289 21.688 -7.043 1 97.94 188 THR A N 1
ATOM 1365 C CA . THR A 1 188 ? -9.961 21.219 -5.832 1 97.94 188 THR A CA 1
ATOM 1366 C C . THR A 1 188 ? -10.523 19.812 -6.027 1 97.94 188 THR A C 1
ATOM 1368 O O . THR A 1 188 ? -10.938 19.453 -7.129 1 97.94 188 THR A O 1
ATOM 1371 N N . GLY A 1 189 ? -10.422 19.016 -5.062 1 97.75 189 GLY A N 1
ATOM 1372 C CA . GLY A 1 189 ? -11.031 17.688 -5.031 1 97.75 189 GLY A CA 1
ATOM 1373 C C . GLY A 1 189 ? -11.703 17.375 -3.703 1 97.75 189 GLY A C 1
ATOM 1374 O O . GLY A 1 189 ? -11.891 18.266 -2.871 1 97.75 189 GLY A O 1
ATOM 1375 N N . VAL A 1 190 ? -12.148 16.141 -3.578 1 98.19 190 VAL A N 1
ATOM 1376 C CA . VAL A 1 190 ? -12.789 15.695 -2.346 1 98.19 190 VAL A CA 1
ATOM 1377 C C . VAL A 1 190 ? -11.938 14.602 -1.695 1 98.19 190 VAL A C 1
ATOM 1379 O O . VAL A 1 190 ? -11.609 13.602 -2.334 1 98.19 190 VAL A O 1
ATOM 1382 N N . ASP A 1 191 ? -11.625 14.82 -0.488 1 98.25 191 ASP A N 1
ATOM 1383 C CA . ASP A 1 191 ? -10.797 13.891 0.269 1 98.25 191 ASP A CA 1
ATOM 1384 C C . ASP A 1 191 ? -11.602 12.664 0.7 1 98.25 191 ASP A C 1
ATOM 1386 O O . ASP A 1 191 ? -12.828 12.656 0.6 1 98.25 191 ASP A O 1
ATOM 1390 N N . GLY A 1 192 ? -10.875 11.68 1.111 1 97.81 192 GLY A N 1
ATOM 1391 C CA . GLY A 1 192 ? -11.531 10.461 1.579 1 97.81 192 GLY A CA 1
ATOM 1392 C C . GLY A 1 192 ? -12.469 10.703 2.744 1 97.81 192 GLY A C 1
ATOM 1393 O O . GLY A 1 192 ? -13.492 10.023 2.877 1 97.81 192 GLY A O 1
ATOM 1394 N N . CYS A 1 193 ? -12.148 11.68 3.562 1 98.25 193 CYS A N 1
ATOM 1395 C CA . CYS A 1 193 ? -12.961 11.961 4.738 1 98.25 193 CYS A CA 1
ATOM 1396 C C . CYS A 1 193 ? -14.094 12.922 4.406 1 98.25 193 CYS A C 1
ATOM 1398 O O . CYS A 1 193 ? -14.906 13.25 5.27 1 98.25 193 CYS A O 1
ATOM 1400 N N . GLY A 1 194 ? -14.07 13.453 3.195 1 98.38 194 GLY A N 1
ATOM 1401 C CA . GLY A 1 194 ? -15.234 14.18 2.725 1 98.38 194 GLY A CA 1
ATOM 1402 C C . GLY A 1 194 ? -15.008 15.68 2.619 1 98.38 194 GLY A C 1
ATOM 1403 O O . GLY A 1 194 ? -15.859 16.406 2.092 1 98.38 194 GLY A O 1
ATOM 1404 N N . VAL A 1 195 ? -13.875 16.172 3.15 1 98.44 195 VAL A N 1
ATOM 1405 C CA . VAL A 1 195 ? -13.625 17.609 3.066 1 98.44 195 VAL A CA 1
ATOM 1406 C C . VAL A 1 195 ? -12.883 17.922 1.771 1 98.44 195 VAL A C 1
ATOM 1408 O O . VAL A 1 195 ? -12.32 17.031 1.134 1 98.44 195 VAL A O 1
ATOM 1411 N N . PRO A 1 196 ? -12.836 19.172 1.36 1 98.5 196 PRO A N 1
ATOM 1412 C CA . PRO A 1 196 ? -12.109 19.562 0.147 1 98.5 196 PRO A CA 1
ATOM 1413 C C . PRO A 1 196 ? -10.602 19.359 0.276 1 98.5 196 PRO A C 1
ATOM 1415 O O . PRO A 1 196 ? -10.055 19.484 1.374 1 98.5 196 PRO A O 1
ATOM 1418 N N . ILE A 1 197 ? -10.031 19.031 -0.804 1 98.31 197 ILE A N 1
ATOM 1419 C CA . ILE A 1 197 ? -8.578 19.047 -0.952 1 98.31 197 ILE A CA 1
ATOM 1420 C C . ILE A 1 197 ? -8.18 20.156 -1.935 1 98.31 197 ILE A C 1
ATOM 1422 O O . ILE A 1 197 ? -8.875 20.391 -2.92 1 98.31 197 ILE A O 1
ATOM 1426 N N . PHE A 1 198 ? -7.102 20.828 -1.688 1 98.69 198 PHE A N 1
ATOM 1427 C CA . PHE A 1 198 ? -6.633 21.953 -2.496 1 98.69 198 PHE A CA 1
ATOM 1428 C C . PHE A 1 198 ? -5.238 21.672 -3.045 1 98.69 198 PHE A C 1
ATOM 1430 O O . PHE A 1 198 ? -4.289 21.484 -2.279 1 98.69 198 PHE A O 1
ATOM 1437 N N . ALA A 1 199 ? -5.086 21.688 -4.359 1 98.62 199 ALA A N 1
ATOM 1438 C CA . ALA A 1 199 ? -3.834 21.328 -5.016 1 98.62 199 ALA A CA 1
ATOM 1439 C C . ALA A 1 199 ? -2.865 22.5 -5.051 1 98.62 199 ALA A C 1
ATOM 1441 O O . ALA A 1 199 ? -3.234 23.609 -5.469 1 98.62 199 ALA A O 1
ATOM 1442 N N . VAL A 1 200 ? -1.699 22.281 -4.598 1 98.75 200 VAL A N 1
ATOM 1443 C CA . VAL A 1 200 ? -0.6 23.234 -4.637 1 98.75 200 VAL A CA 1
ATOM 1444 C C . VAL A 1 200 ? 0.714 22.5 -4.902 1 98.75 200 VAL A C 1
ATOM 1446 O O . VAL A 1 200 ? 0.746 21.266 -4.957 1 98.75 200 VAL A O 1
ATOM 1449 N N . SER A 1 201 ? 1.769 23.203 -5.141 1 98.69 201 SER A N 1
ATOM 1450 C CA . SER A 1 201 ? 3.039 22.609 -5.523 1 98.69 201 SER A CA 1
ATOM 1451 C C . SER A 1 201 ? 3.789 22.078 -4.305 1 98.69 201 SER A C 1
ATOM 1453 O O . SER A 1 201 ? 3.496 22.469 -3.172 1 98.69 201 SER A O 1
ATOM 1455 N N . LEU A 1 202 ? 4.734 21.172 -4.539 1 98.88 202 LEU A N 1
ATOM 1456 C CA . LEU A 1 202 ? 5.621 20.719 -3.475 1 98.88 202 LEU A CA 1
ATOM 1457 C C . LEU A 1 202 ? 6.422 21.891 -2.902 1 98.88 202 LEU A C 1
ATOM 1459 O O . LEU A 1 202 ? 6.629 21.969 -1.689 1 98.88 202 LEU A O 1
ATOM 1463 N N . THR A 1 203 ? 6.844 22.75 -3.738 1 98.81 203 THR A N 1
ATOM 1464 C CA . THR A 1 203 ? 7.574 23.922 -3.277 1 98.81 203 THR A CA 1
ATOM 1465 C C . THR A 1 203 ? 6.711 24.766 -2.338 1 98.81 203 THR A C 1
ATOM 1467 O O . THR A 1 203 ? 7.172 25.172 -1.271 1 98.81 203 THR A O 1
ATOM 1470 N N . GLY A 1 204 ? 5.508 25 -2.756 1 98.88 204 GLY A N 1
ATOM 1471 C CA . GLY A 1 204 ? 4.586 25.719 -1.892 1 98.88 204 GLY A CA 1
ATOM 1472 C C . GLY A 1 204 ? 4.359 25.031 -0.559 1 98.88 204 GLY A C 1
ATOM 1473 O O . GLY A 1 204 ? 4.312 25.688 0.484 1 98.88 204 GLY A O 1
ATOM 1474 N N . LEU A 1 205 ? 4.207 23.734 -0.581 1 98.94 205 LEU A N 1
ATOM 1475 C CA . LEU A 1 205 ? 4.008 22.969 0.644 1 98.94 205 LEU A CA 1
ATOM 1476 C C . LEU A 1 205 ? 5.219 23.094 1.564 1 98.94 205 LEU A C 1
ATOM 1478 O O . LEU A 1 205 ? 5.066 23.297 2.771 1 98.94 205 LEU A O 1
ATOM 1482 N N . ALA A 1 206 ? 6.398 22.938 0.994 1 98.94 206 ALA A N 1
ATOM 1483 C CA . ALA A 1 206 ? 7.617 23.094 1.784 1 98.94 206 ALA A CA 1
ATOM 1484 C C . ALA A 1 206 ? 7.699 24.484 2.402 1 98.94 206 ALA A C 1
ATOM 1486 O O . ALA A 1 206 ? 8.039 24.625 3.582 1 98.94 206 ALA A O 1
ATOM 1487 N N . ARG A 1 207 ? 7.371 25.469 1.652 1 98.88 207 ARG A N 1
ATOM 1488 C CA . ARG A 1 207 ? 7.387 26.844 2.121 1 98.88 207 ARG A CA 1
ATOM 1489 C C . ARG A 1 207 ? 6.438 27.031 3.301 1 98.88 207 ARG A C 1
ATOM 1491 O O . ARG A 1 207 ? 6.801 27.656 4.305 1 98.88 207 ARG A O 1
ATOM 1498 N N . ALA A 1 208 ? 5.266 26.547 3.146 1 98.94 208 ALA A N 1
ATOM 1499 C CA . ALA A 1 208 ? 4.277 26.641 4.219 1 98.94 208 ALA A CA 1
ATOM 1500 C C . ALA A 1 208 ? 4.789 26 5.504 1 98.94 208 ALA A C 1
ATOM 1502 O O . ALA A 1 208 ? 4.668 26.578 6.586 1 98.94 208 ALA A O 1
ATOM 1503 N N . MET A 1 209 ? 5.367 24.875 5.398 1 98.88 209 MET A N 1
ATOM 1504 C CA . MET A 1 209 ? 5.871 24.141 6.562 1 98.88 209 MET A CA 1
ATOM 1505 C C . MET A 1 209 ? 7.027 24.891 7.215 1 98.88 209 MET A C 1
ATOM 1507 O O . MET A 1 209 ? 7.105 24.984 8.438 1 98.88 209 MET A O 1
ATOM 1511 N N . SER A 1 210 ? 7.906 25.375 6.383 1 98.75 210 SER A N 1
ATOM 1512 C CA . SER A 1 210 ? 9.008 26.172 6.914 1 98.75 210 SER A CA 1
ATOM 1513 C C . SER A 1 210 ? 8.492 27.375 7.684 1 98.75 210 SER A C 1
ATOM 1515 O O . SER A 1 210 ? 9 27.703 8.766 1 98.75 210 SER A O 1
ATOM 1517 N N . HIS A 1 211 ? 7.488 28 7.137 1 98.75 211 HIS A N 1
ATOM 1518 C CA . HIS A 1 211 ? 6.902 29.172 7.781 1 98.75 211 HIS A CA 1
ATOM 1519 C C . HIS A 1 211 ? 6.367 28.812 9.172 1 98.75 211 HIS A C 1
ATOM 1521 O O . HIS A 1 211 ? 6.531 29.594 10.109 1 98.75 211 HIS A O 1
ATOM 1527 N N . LEU A 1 212 ? 5.766 27.672 9.328 1 98.88 212 LEU A N 1
ATOM 1528 C CA . LEU A 1 212 ? 5.191 27.297 10.609 1 98.88 212 LEU A CA 1
ATOM 1529 C C . LEU A 1 212 ? 6.262 27.234 11.695 1 98.88 212 LEU A C 1
ATOM 1531 O O . LEU A 1 212 ? 6.09 27.797 12.773 1 98.88 212 LEU A O 1
ATOM 1535 N N . VAL A 1 213 ? 7.418 26.641 11.43 1 98.31 213 VAL A N 1
ATOM 1536 C CA . VAL A 1 213 ? 8.406 26.375 12.469 1 98.31 213 VAL A CA 1
ATOM 1537 C C . VAL A 1 213 ? 9.219 27.641 12.734 1 98.31 213 VAL A C 1
ATOM 1539 O O . VAL A 1 213 ? 9.844 27.781 13.789 1 98.31 213 VAL A O 1
ATOM 1542 N N . HIS A 1 214 ? 9.172 28.625 11.797 1 98.44 214 HIS A N 1
ATOM 1543 C CA . HIS A 1 214 ? 9.992 29.812 11.953 1 98.44 214 HIS A CA 1
ATOM 1544 C C . HIS A 1 214 ? 9.133 31.016 12.336 1 98.44 214 HIS A C 1
ATOM 1546 O O . HIS A 1 214 ? 9.664 32.125 12.555 1 98.44 214 HIS A O 1
ATOM 1552 N N . ALA A 1 215 ? 7.848 30.812 12.336 1 98.69 215 ALA A N 1
ATOM 1553 C CA . ALA A 1 215 ? 6.961 31.922 12.727 1 98.69 215 ALA A CA 1
ATOM 1554 C C . ALA A 1 215 ? 7.281 32.406 14.141 1 98.69 215 ALA A C 1
ATOM 1556 O O . ALA A 1 215 ? 7.824 31.641 14.953 1 98.69 215 ALA A O 1
ATOM 1557 N N . ALA A 1 216 ? 6.93 33.656 14.383 1 98.25 216 ALA A N 1
ATOM 1558 C CA . ALA A 1 216 ? 7.188 34.25 15.695 1 98.25 216 ALA A CA 1
ATOM 1559 C C . ALA A 1 216 ? 6.34 33.562 16.766 1 98.25 216 ALA A C 1
ATOM 1561 O O . ALA A 1 216 ? 5.203 33.156 16.516 1 98.25 216 ALA A O 1
ATOM 1562 N N . GLU A 1 217 ? 6.914 33.469 17.953 1 97.19 217 GLU A N 1
ATOM 1563 C CA . GLU A 1 217 ? 6.129 32.969 19.078 1 97.19 217 GLU A CA 1
ATOM 1564 C C . GLU A 1 217 ? 4.855 33.781 19.25 1 97.19 217 GLU A C 1
ATOM 1566 O O . GLU A 1 217 ? 4.867 35 19.109 1 97.19 217 GLU A O 1
ATOM 1571 N N . GLY A 1 218 ? 3.773 33.125 19.5 1 96.44 218 GLY A N 1
ATOM 1572 C CA . GLY A 1 218 ? 2.514 33.812 19.719 1 96.44 218 GLY A CA 1
ATOM 1573 C C . GLY A 1 218 ? 1.62 33.812 18.5 1 96.44 218 GLY A C 1
ATOM 1574 O O . GLY A 1 218 ? 0.422 34.094 18.594 1 96.44 218 GLY A O 1
ATOM 1575 N N . THR A 1 219 ? 2.213 33.562 17.328 1 98.69 219 THR A N 1
ATOM 1576 C CA . THR A 1 219 ? 1.402 33.469 16.125 1 98.69 219 THR A CA 1
ATOM 1577 C C . THR A 1 219 ? 0.672 32.156 16.047 1 98.69 219 THR A C 1
ATOM 1579 O O . THR A 1 219 ? 1.074 31.172 16.703 1 98.69 219 THR A O 1
ATOM 1582 N N . GLU A 1 220 ? -0.432 32.0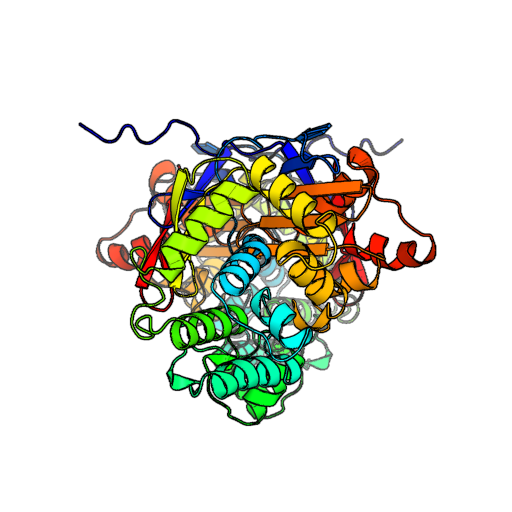94 15.32 1 98.88 220 GLU A N 1
ATOM 1583 C CA . GLU A 1 220 ? -1.177 30.844 15.117 1 98.88 220 GLU A CA 1
ATOM 1584 C C . GLU A 1 220 ? -0.312 29.781 14.43 1 98.88 220 GLU A C 1
ATOM 1586 O O . GLU A 1 220 ? -0.391 28.594 14.766 1 98.88 220 GLU A O 1
ATOM 1591 N N . GLU A 1 221 ? 0.504 30.266 13.508 1 98.88 221 GLU A N 1
ATOM 1592 C CA . 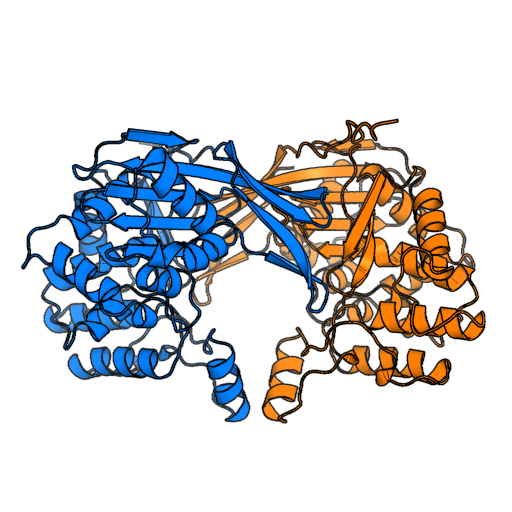GLU A 1 221 ? 1.401 29.359 12.789 1 98.88 221 GLU A CA 1
ATOM 1593 C C . GLU A 1 221 ? 2.363 28.656 13.742 1 98.88 221 GLU A C 1
ATOM 1595 O O . GLU A 1 221 ? 2.465 27.438 13.742 1 98.88 221 GLU A O 1
ATOM 1600 N N . ARG A 1 222 ? 2.998 29.438 14.602 1 98.81 222 ARG A N 1
ATOM 1601 C CA . ARG A 1 222 ? 3.941 28.875 15.57 1 98.81 222 ARG A CA 1
ATOM 1602 C C . ARG A 1 222 ? 3.23 27.969 16.562 1 98.81 222 ARG A C 1
ATOM 1604 O O . ARG A 1 222 ? 3.775 26.953 16.984 1 98.81 222 ARG A O 1
ATOM 1611 N N . ALA A 1 223 ? 2.059 28.328 16.969 1 98.88 223 ALA A N 1
ATOM 1612 C CA . ALA A 1 223 ? 1.292 27.547 17.922 1 98.88 223 ALA A CA 1
ATOM 1613 C C . ALA A 1 223 ? 1.032 26.141 17.406 1 98.88 223 ALA A C 1
ATOM 1615 O O . ALA A 1 223 ? 1.153 25.156 18.156 1 98.88 223 ALA A O 1
ATOM 1616 N N . VAL A 1 224 ? 0.681 26 16.125 1 98.94 224 VAL A N 1
ATOM 1617 C CA . VAL A 1 224 ? 0.407 24.703 15.531 1 98.94 224 VAL A CA 1
ATOM 1618 C C . VAL A 1 224 ? 1.682 23.859 15.523 1 98.94 224 VAL A C 1
ATOM 1620 O O . VAL A 1 224 ? 1.675 22.703 15.953 1 98.94 224 VAL A O 1
ATOM 1623 N N . ALA A 1 225 ? 2.771 24.438 15.062 1 98.94 225 ALA A N 1
ATOM 1624 C CA . ALA A 1 225 ? 4.043 23.734 15.016 1 98.94 225 ALA A CA 1
ATOM 1625 C C . ALA A 1 225 ? 4.453 23.25 16.406 1 98.94 225 ALA A C 1
ATOM 1627 O O . ALA A 1 225 ? 4.828 22.094 16.594 1 98.94 225 ALA A O 1
ATOM 1628 N N . ASP A 1 226 ? 4.32 24.141 17.359 1 98.81 226 ASP A N 1
ATOM 1629 C CA . ASP A 1 226 ? 4.727 23.812 18.734 1 98.81 226 ASP A CA 1
ATOM 1630 C C . ASP A 1 226 ? 3.838 22.719 19.328 1 98.81 226 ASP A C 1
ATOM 1632 O O . ASP A 1 226 ? 4.328 21.812 20 1 98.81 226 ASP A O 1
ATOM 1636 N N . ALA A 1 227 ? 2.564 22.797 19.094 1 98.94 227 ALA A N 1
ATOM 1637 C CA . ALA A 1 227 ? 1.623 21.828 19.641 1 98.94 227 ALA A CA 1
ATOM 1638 C C . ALA A 1 227 ? 1.914 20.422 19.094 1 98.94 227 ALA A C 1
ATOM 1640 O O . ALA A 1 227 ? 1.937 19.453 19.844 1 98.94 227 ALA A O 1
ATOM 1641 N N . MET A 1 228 ? 2.137 20.344 17.797 1 98.94 228 MET A N 1
ATOM 1642 C CA . MET A 1 228 ? 2.428 19.062 17.172 1 98.94 228 MET A CA 1
ATOM 1643 C C . MET A 1 228 ? 3.736 18.484 17.703 1 98.94 228 MET A C 1
ATOM 1645 O O . MET A 1 228 ? 3.803 17.312 18.047 1 98.94 228 MET A O 1
ATOM 1649 N N . ARG A 1 229 ? 4.75 19.344 17.812 1 98.62 229 ARG A N 1
ATOM 1650 C CA . ARG A 1 229 ? 6.066 18.891 18.25 1 98.62 229 ARG A CA 1
ATOM 1651 C C . ARG A 1 229 ? 6.055 18.516 19.734 1 98.62 229 ARG A C 1
ATOM 1653 O O . ARG A 1 229 ? 6.781 17.609 20.141 1 98.62 229 ARG A O 1
ATOM 1660 N N . ALA A 1 230 ? 5.219 19.156 20.453 1 98.56 230 ALA A N 1
ATOM 1661 C CA . ALA A 1 230 ? 5.102 18.859 21.875 1 98.56 230 ALA A CA 1
ATOM 1662 C C . ALA A 1 230 ? 4.258 17.609 22.094 1 98.56 230 ALA A C 1
ATOM 1664 O O . ALA A 1 230 ? 4.312 17 23.172 1 98.56 230 ALA A O 1
ATOM 1665 N N . ASN A 1 231 ? 3.438 17.234 21.156 1 98.75 231 ASN A N 1
ATOM 1666 C CA . ASN A 1 231 ? 2.525 16.109 21.281 1 98.75 231 ASN A CA 1
ATOM 1667 C C . ASN A 1 231 ? 2.602 15.172 20.078 1 98.75 231 ASN A C 1
ATOM 1669 O O . ASN A 1 231 ? 1.585 14.883 19.438 1 98.75 231 ASN A O 1
ATOM 1673 N N . PRO A 1 232 ? 3.754 14.586 19.812 1 98.62 232 PRO A N 1
ATOM 1674 C CA . PRO A 1 232 ? 3.916 13.805 18.578 1 98.62 232 PRO A CA 1
ATOM 1675 C C . PRO A 1 232 ? 2.957 12.617 18.5 1 98.62 232 PRO A C 1
ATOM 1677 O O . PRO A 1 232 ? 2.426 12.32 17.438 1 98.62 232 PRO A O 1
ATOM 1680 N N . ARG A 1 233 ? 2.656 11.977 19.594 1 98.38 233 ARG A N 1
ATOM 1681 C CA . ARG A 1 233 ? 1.769 10.82 19.609 1 98.38 233 ARG A CA 1
ATOM 1682 C C . ARG A 1 233 ? 0.325 11.234 19.344 1 98.38 233 ARG A C 1
ATOM 1684 O O . ARG A 1 233 ? -0.501 10.414 18.938 1 98.38 233 ARG A O 1
ATOM 1691 N N . MET A 1 234 ? -0.043 12.453 19.594 1 98.75 234 MET A N 1
ATOM 1692 C CA . MET A 1 234 ? -1.361 12.969 19.25 1 98.75 234 MET A CA 1
ATOM 1693 C C . MET A 1 234 ? -1.501 13.133 17.734 1 98.75 234 MET A C 1
ATOM 1695 O O . MET A 1 234 ? -2.594 12.977 17.188 1 98.75 234 MET A O 1
ATOM 1699 N N . VAL A 1 235 ? -0.394 13.359 17.062 1 98.81 235 VAL A N 1
ATOM 1700 C CA . VAL A 1 235 ? -0.376 13.641 15.633 1 98.81 235 VAL A CA 1
ATOM 1701 C C . VAL A 1 235 ? -0.644 12.359 14.852 1 98.81 235 VAL A C 1
ATOM 1703 O O . VAL A 1 235 ? -1.326 12.383 13.82 1 98.81 235 VAL A O 1
ATOM 1706 N N . GLU A 1 236 ? -0.215 11.211 15.328 1 98.25 236 GLU A N 1
ATOM 1707 C CA . GLU A 1 236 ? -0.379 10.008 14.516 1 98.25 236 GLU A CA 1
ATOM 1708 C C . GLU A 1 236 ? -0.666 8.789 15.391 1 98.25 236 GLU A C 1
ATOM 1710 O O . GLU A 1 236 ? -1.398 7.891 14.984 1 98.25 236 GLU A O 1
ATOM 1715 N N . GLY A 1 237 ? -0.107 8.719 16.562 1 97.69 237 GLY A N 1
ATOM 1716 C CA . GLY A 1 237 ? -0.213 7.559 17.422 1 97.69 237 GLY A CA 1
ATOM 1717 C C . GLY A 1 237 ? 1.134 7.023 17.875 1 97.69 237 GLY A C 1
ATOM 1718 O O . GLY A 1 237 ? 2.178 7.477 17.391 1 97.69 237 GLY A O 1
ATOM 1719 N N . THR A 1 238 ? 1.09 6.059 18.719 1 95.44 238 THR A N 1
ATOM 1720 C CA . THR A 1 238 ? 2.254 5.539 19.438 1 95.44 238 THR A CA 1
ATOM 1721 C C . THR A 1 238 ? 3.268 4.957 18.453 1 95.44 238 THR A C 1
ATOM 1723 O O . THR A 1 238 ? 4.477 5.141 18.609 1 95.44 238 THR A O 1
ATOM 1726 N N . ASN A 1 239 ? 2.805 4.387 17.406 1 92.62 239 ASN A N 1
ATOM 1727 C CA . ASN A 1 239 ? 3.721 3.701 16.5 1 92.62 239 ASN A CA 1
ATOM 1728 C C . ASN A 1 239 ? 3.781 4.387 15.148 1 92.62 239 ASN A C 1
ATOM 1730 O O . ASN A 1 239 ? 4.312 3.822 14.188 1 92.62 239 ASN A O 1
ATOM 1734 N N . GLY A 1 240 ? 3.201 5.562 15.078 1 96.62 240 GLY A N 1
ATOM 1735 C CA . GLY A 1 240 ? 3.189 6.281 13.82 1 96.62 240 GLY A CA 1
ATOM 1736 C C . GLY A 1 240 ? 4.559 6.781 13.406 1 96.62 240 GLY A C 1
ATOM 1737 O O . GLY A 1 240 ? 5.375 7.156 14.25 1 96.62 240 GLY A O 1
ATOM 1738 N N . ILE A 1 241 ? 4.793 6.855 12.156 1 97.56 241 ILE A N 1
ATOM 1739 C CA . ILE A 1 241 ? 6.098 7.219 11.609 1 97.56 241 ILE A CA 1
ATOM 1740 C C . ILE A 1 241 ? 6.391 8.688 11.906 1 97.56 241 ILE A C 1
ATOM 1742 O O . ILE A 1 241 ? 7.531 9.055 12.203 1 97.56 241 ILE A O 1
ATOM 1746 N N . ASP A 1 242 ? 5.434 9.57 11.82 1 98.44 242 ASP A N 1
ATOM 1747 C CA . ASP A 1 242 ? 5.605 10.984 12.148 1 98.44 242 ASP A CA 1
ATOM 1748 C C . ASP A 1 242 ? 5.938 11.164 13.633 1 98.44 242 ASP A C 1
ATOM 1750 O O . ASP A 1 242 ? 6.832 11.938 13.984 1 98.44 242 ASP A O 1
ATOM 1754 N N . ALA A 1 243 ? 5.176 10.461 14.445 1 98.38 243 ALA A N 1
ATOM 1755 C CA . ALA A 1 243 ? 5.422 10.547 15.883 1 98.38 243 ALA A CA 1
ATOM 1756 C C . ALA A 1 243 ? 6.836 10.094 16.234 1 98.38 243 ALA A C 1
ATOM 1758 O O . ALA A 1 243 ? 7.559 10.789 16.953 1 98.38 243 ALA A O 1
ATOM 1759 N N . ARG A 1 244 ? 7.266 8.992 15.688 1 97.19 244 ARG A N 1
ATOM 1760 C CA . ARG A 1 244 ? 8.602 8.461 15.945 1 97.19 244 ARG A CA 1
ATOM 1761 C C . ARG A 1 244 ? 9.68 9.438 15.477 1 97.19 244 ARG A C 1
ATOM 1763 O O . ARG A 1 244 ? 10.68 9.641 16.156 1 97.19 244 ARG A O 1
ATOM 1770 N N . ALA A 1 245 ? 9.461 10.023 14.344 1 97.69 245 ALA A N 1
ATOM 1771 C CA . ALA A 1 245 ? 10.438 10.969 13.812 1 97.69 245 ALA A CA 1
ATOM 1772 C C . ALA A 1 245 ? 10.555 12.203 14.711 1 97.69 245 ALA A C 1
ATOM 1774 O O . ALA A 1 245 ? 11.656 12.625 15.055 1 97.69 245 ALA A O 1
ATOM 1775 N N . MET A 1 246 ? 9.43 12.766 15.094 1 98.06 246 MET A N 1
ATOM 1776 C CA . MET A 1 246 ? 9.43 13.977 15.914 1 98.06 246 MET A CA 1
ATOM 1777 C C . MET A 1 246 ? 10 13.688 17.297 1 98.06 246 MET A C 1
ATOM 1779 O O . MET A 1 246 ? 10.625 14.555 17.906 1 98.06 246 MET A O 1
ATOM 1783 N N . GLU A 1 247 ? 9.781 12.492 17.797 1 96.88 247 GLU A N 1
ATOM 1784 C CA . GLU A 1 247 ? 10.352 12.117 19.078 1 96.88 247 GLU A CA 1
ATOM 1785 C C . GLU A 1 247 ? 11.859 11.945 19 1 96.88 247 GLU A C 1
ATOM 1787 O O . GLU A 1 247 ? 12.586 12.297 19.922 1 96.88 247 GLU A O 1
ATOM 1792 N N . ALA A 1 248 ? 12.281 11.469 17.906 1 95.75 248 ALA A N 1
ATOM 1793 C CA . ALA A 1 248 ? 13.695 11.133 17.734 1 95.75 248 ALA A CA 1
ATOM 1794 C C . ALA A 1 248 ? 14.523 12.375 17.422 1 95.75 248 ALA A C 1
ATOM 1796 O O . ALA A 1 248 ? 15.672 12.484 17.844 1 95.75 248 ALA A O 1
ATOM 1797 N N . ILE A 1 249 ? 13.977 13.281 16.656 1 96.06 249 ILE A N 1
ATOM 1798 C CA . ILE A 1 249 ? 14.734 14.422 16.156 1 96.06 249 ILE A CA 1
ATOM 1799 C C . ILE A 1 249 ? 14.219 15.711 16.797 1 96.06 249 ILE A C 1
ATOM 1801 O O . ILE A 1 249 ? 13.133 16.188 16.453 1 96.06 249 ILE A O 1
ATOM 1805 N N . PRO A 1 250 ? 15.008 16.297 17.625 1 93.75 250 PRO A N 1
ATOM 1806 C CA . PRO A 1 250 ? 14.555 17.516 18.312 1 93.75 250 PRO A CA 1
ATOM 1807 C C . PRO A 1 250 ? 14.188 18.641 17.344 1 93.75 250 PRO A C 1
ATOM 1809 O O . PRO A 1 250 ? 14.961 18.953 16.438 1 93.75 250 PRO A O 1
ATOM 1812 N N . GLY A 1 251 ? 12.961 19.109 17.562 1 95.88 251 GLY A N 1
ATOM 1813 C CA . GLY A 1 251 ? 12.523 20.281 16.812 1 95.88 251 GLY A CA 1
ATOM 1814 C C . GLY A 1 251 ? 11.852 19.938 15.492 1 95.88 251 GLY A C 1
ATOM 1815 O O . GLY A 1 251 ? 11.25 20.797 14.852 1 95.88 251 GLY A O 1
ATOM 1816 N N . LEU A 1 252 ? 11.914 18.688 15.086 1 98.25 252 LEU A N 1
ATOM 1817 C CA . LEU A 1 252 ? 11.352 18.266 13.805 1 98.25 252 LEU A CA 1
ATOM 1818 C C . LEU A 1 252 ? 9.828 18.359 13.82 1 98.25 252 LEU A C 1
ATOM 1820 O O . LEU A 1 252 ? 9.188 17.953 14.797 1 98.25 252 LEU A O 1
ATOM 1824 N N . LEU A 1 253 ? 9.273 18.953 12.844 1 98.88 253 LEU A N 1
ATOM 1825 C CA . LEU A 1 253 ? 7.859 18.875 12.5 1 98.88 253 LEU A CA 1
ATOM 1826 C C . LEU A 1 253 ? 7.637 17.953 11.312 1 98.88 253 LEU A C 1
ATOM 1828 O O . LEU A 1 253 ? 8.281 18.094 10.273 1 98.88 253 LEU A O 1
ATOM 1832 N N . ALA A 1 254 ? 6.789 16.953 11.461 1 98.88 254 ALA A N 1
ATOM 1833 C CA . ALA A 1 254 ? 6.551 15.961 10.414 1 98.88 254 ALA A CA 1
ATOM 1834 C C . ALA A 1 254 ? 5.059 15.719 10.211 1 98.88 254 ALA A C 1
ATOM 1836 O O . ALA A 1 254 ? 4.297 15.688 11.18 1 98.88 254 ALA A O 1
ATOM 1837 N N . LYS A 1 255 ? 4.656 15.57 8.969 1 98.94 255 LYS A N 1
ATOM 1838 C CA . LYS A 1 255 ? 3.268 15.242 8.656 1 98.94 255 LYS A CA 1
ATOM 1839 C C . LYS A 1 255 ? 3.166 14.5 7.324 1 98.94 255 LYS A C 1
ATOM 1841 O O . LYS A 1 255 ? 3.484 15.062 6.273 1 98.94 255 LYS A O 1
ATOM 1846 N N . PHE A 1 256 ? 2.709 13.305 7.367 1 97.94 256 PHE A N 1
ATOM 1847 C CA . PHE A 1 256 ? 2.51 12.578 6.117 1 97.94 256 PHE A CA 1
ATOM 1848 C C . PHE A 1 256 ? 1.124 12.859 5.547 1 97.94 256 PHE A C 1
ATOM 1850 O O . PHE A 1 256 ? 0.24 13.344 6.254 1 97.94 256 PHE A O 1
ATOM 1857 N N . GLY A 1 257 ? 0.933 12.562 4.359 1 98.56 257 GLY A N 1
ATOM 1858 C CA . GLY A 1 257 ? -0.344 12.539 3.664 1 98.56 257 GLY A CA 1
ATOM 1859 C C . GLY A 1 257 ? -0.511 11.336 2.758 1 98.56 257 GLY A C 1
ATOM 1860 O O . GLY A 1 257 ? 0.473 10.789 2.26 1 98.56 257 GLY A O 1
ATOM 1861 N N . ALA A 1 258 ? -1.759 10.992 2.582 1 98.31 258 ALA A N 1
ATOM 1862 C CA . ALA A 1 258 ? -2.066 9.883 1.683 1 98.31 258 ALA A CA 1
ATOM 1863 C C . ALA A 1 258 ? -1.472 10.125 0.297 1 98.31 258 ALA A C 1
ATOM 1865 O O . ALA A 1 258 ? -1.137 11.258 -0.055 1 98.31 258 ALA A O 1
ATOM 1866 N N . GLU A 1 259 ? -1.282 9.016 -0.424 1 98.25 259 GLU A N 1
ATOM 1867 C CA . GLU A 1 259 ? -0.818 9 -1.809 1 98.25 259 GLU A CA 1
ATOM 1868 C C . GLU A 1 259 ? 0.604 9.547 -1.919 1 98.25 259 GLU A C 1
ATOM 1870 O O . GLU A 1 259 ? 0.938 10.234 -2.883 1 98.25 259 GLU A O 1
ATOM 1875 N N . GLY A 1 260 ? 1.432 9.32 -0.951 1 98.5 260 GLY A N 1
ATOM 1876 C CA . GLY A 1 260 ? 2.879 9.406 -1.059 1 98.5 260 GLY A CA 1
ATOM 1877 C C . GLY A 1 260 ? 3.416 10.789 -0.719 1 98.5 260 GLY A C 1
ATOM 1878 O O . GLY A 1 260 ? 4.453 11.203 -1.244 1 98.5 260 GLY A O 1
ATOM 1879 N N . LEU A 1 261 ? 2.707 11.586 0.138 1 98.88 261 LEU A N 1
ATOM 1880 C CA . LEU A 1 261 ? 3.188 12.906 0.543 1 98.88 261 LEU A CA 1
ATOM 1881 C C . LEU A 1 261 ? 3.852 12.844 1.914 1 98.88 261 LEU A C 1
ATOM 1883 O O . LEU A 1 261 ? 3.377 12.133 2.807 1 98.88 261 LEU A O 1
ATOM 1887 N N . HIS A 1 262 ? 4.906 13.594 2.076 1 98.88 262 HIS A N 1
ATOM 1888 C CA . HIS A 1 262 ? 5.512 13.773 3.391 1 98.88 262 HIS A CA 1
ATOM 1889 C C . HIS A 1 262 ? 6.195 15.133 3.502 1 98.88 262 HIS A C 1
ATOM 1891 O O . HIS A 1 262 ? 6.957 15.523 2.615 1 98.88 262 HIS A O 1
ATOM 1897 N N . LEU A 1 263 ? 5.879 15.844 4.516 1 98.94 263 LEU A N 1
ATOM 1898 C CA . LEU A 1 263 ? 6.465 17.156 4.785 1 98.94 263 LEU A CA 1
ATOM 1899 C C . LEU A 1 263 ? 7.246 17.141 6.094 1 98.94 263 LEU A C 1
ATOM 1901 O O . LEU A 1 263 ? 6.75 16.656 7.113 1 98.94 263 LEU A O 1
ATOM 1905 N N . LEU A 1 264 ? 8.438 17.688 6.062 1 98.88 264 LEU A N 1
ATOM 1906 C CA . LEU A 1 264 ? 9.266 17.891 7.246 1 98.88 264 LEU A CA 1
ATOM 1907 C C . LEU A 1 264 ? 9.75 19.328 7.34 1 98.88 264 LEU A C 1
ATOM 1909 O O . LEU A 1 264 ? 10.023 19.969 6.316 1 98.88 264 LEU A O 1
ATOM 1913 N N . ALA A 1 265 ? 9.906 19.828 8.492 1 98.81 265 ALA A N 1
ATOM 1914 C CA . ALA A 1 265 ? 10.484 21.141 8.75 1 98.81 265 ALA A CA 1
ATOM 1915 C C . ALA A 1 265 ? 11.203 21.172 10.094 1 98.81 265 ALA A C 1
ATOM 1917 O O . ALA A 1 265 ? 10.852 20.438 11.008 1 98.81 265 ALA A O 1
ATOM 1918 N N . ALA A 1 266 ? 12.125 21.969 10.211 1 98.12 266 ALA A N 1
ATOM 1919 C CA . ALA A 1 266 ? 12.859 22.156 11.461 1 98.12 266 ALA A CA 1
ATOM 1920 C C . ALA A 1 266 ? 13.43 23.562 11.562 1 98.12 266 ALA A C 1
ATOM 1922 O O . ALA A 1 266 ? 13.852 24.141 10.555 1 98.12 266 ALA A O 1
ATOM 1923 N N . PRO A 1 267 ? 13.461 24.062 12.773 1 96.19 267 PRO A N 1
ATOM 1924 C CA . PRO A 1 267 ? 14.07 25.375 12.953 1 96.19 267 PRO A CA 1
ATOM 1925 C C . PRO A 1 267 ? 15.508 25.438 12.438 1 96.19 267 PRO A C 1
ATOM 1927 O O . PRO A 1 267 ? 16.266 24.484 12.578 1 96.19 267 PRO A O 1
ATOM 1930 N N . ARG A 1 268 ? 15.828 26.562 11.75 1 94.56 268 ARG A N 1
ATOM 1931 C CA . ARG A 1 268 ? 17.156 26.891 11.25 1 94.56 268 ARG A CA 1
ATOM 1932 C C . ARG A 1 268 ? 17.531 26.031 10.047 1 94.56 268 ARG A C 1
ATOM 1934 O O . ARG A 1 268 ? 18.547 26.266 9.398 1 94.56 268 ARG A O 1
ATOM 1941 N N . ALA A 1 269 ? 16.75 25.078 9.719 1 95.44 269 ALA A N 1
ATOM 1942 C CA . ALA A 1 269 ? 17.094 24.188 8.602 1 95.44 269 ALA A CA 1
ATOM 1943 C C . ALA A 1 269 ? 16.188 24.438 7.406 1 95.44 269 ALA A C 1
ATOM 1945 O O . ALA A 1 269 ? 16.594 24.266 6.258 1 95.44 269 ALA A O 1
ATOM 1946 N N . GLY A 1 270 ? 14.914 24.766 7.637 1 97.75 270 GLY A N 1
ATOM 1947 C CA . GLY A 1 270 ? 13.938 24.922 6.57 1 97.75 270 GLY A CA 1
ATOM 1948 C C . GLY A 1 270 ? 12.93 23.797 6.52 1 97.75 270 GLY A C 1
ATOM 1949 O O . GLY A 1 270 ? 12.305 23.469 7.531 1 97.75 270 GLY A O 1
ATOM 1950 N N . ALA A 1 271 ? 12.68 23.281 5.289 1 98.81 271 ALA A N 1
ATOM 1951 C CA . ALA A 1 271 ? 11.664 22.25 5.152 1 98.81 271 ALA A CA 1
ATOM 1952 C C . ALA A 1 271 ? 11.867 21.438 3.875 1 98.81 271 ALA A C 1
ATOM 1954 O O . ALA A 1 271 ? 12.586 21.875 2.971 1 98.81 271 ALA A O 1
ATOM 1955 N N . VAL A 1 272 ? 11.297 20.281 3.848 1 98.81 272 VAL A N 1
ATOM 1956 C CA . VAL A 1 272 ? 11.289 19.406 2.686 1 98.81 272 VAL A CA 1
ATOM 1957 C C . VAL A 1 272 ? 9.875 18.906 2.424 1 98.81 272 VAL A C 1
ATOM 1959 O O . VAL A 1 272 ? 9.125 18.625 3.361 1 98.81 272 VAL A O 1
ATOM 1962 N N . ALA A 1 273 ? 9.484 18.828 1.178 1 98.94 273 ALA A N 1
ATOM 1963 C CA . ALA A 1 273 ? 8.242 18.203 0.721 1 98.94 273 ALA A CA 1
ATOM 1964 C C . ALA A 1 273 ? 8.531 17.109 -0.302 1 98.94 273 ALA A C 1
ATOM 1966 O O . ALA A 1 273 ? 9.289 17.328 -1.25 1 98.94 273 ALA A O 1
ATOM 1967 N N . VAL A 1 274 ? 7.906 15.922 -0.103 1 98.81 274 VAL A N 1
ATOM 1968 C CA . VAL A 1 274 ? 8.117 14.773 -0.979 1 98.81 274 VAL A CA 1
ATOM 1969 C C . VAL A 1 274 ? 6.777 14.289 -1.525 1 98.81 274 VAL A C 1
ATOM 1971 O O . VAL A 1 274 ? 5.777 14.273 -0.806 1 98.81 274 VAL A O 1
ATOM 1974 N N . LYS A 1 275 ? 6.75 13.961 -2.793 1 98.88 275 LYS A N 1
ATOM 1975 C CA . LYS A 1 275 ? 5.688 13.211 -3.453 1 98.88 275 LYS A CA 1
ATOM 1976 C C . LYS A 1 275 ? 6.234 11.961 -4.141 1 98.88 275 LYS A C 1
ATOM 1978 O O . LYS A 1 275 ? 7.09 12.062 -5.027 1 98.88 275 LYS A O 1
ATOM 1983 N N . ILE A 1 276 ? 5.777 10.734 -3.701 1 98.88 276 ILE A N 1
ATOM 1984 C CA . ILE A 1 276 ? 6.062 9.5 -4.426 1 98.88 276 ILE A CA 1
ATOM 1985 C C . ILE A 1 276 ? 5.039 9.305 -5.543 1 98.88 276 ILE A C 1
ATOM 1987 O O . ILE A 1 276 ? 3.832 9.406 -5.312 1 98.88 276 ILE A O 1
ATOM 1991 N N . ASP A 1 277 ? 5.438 9 -6.688 1 98.5 277 ASP A N 1
ATOM 1992 C CA . ASP A 1 277 ? 4.617 9.094 -7.895 1 98.5 277 ASP A CA 1
ATOM 1993 C C . ASP A 1 277 ? 3.41 8.164 -7.809 1 98.5 277 ASP A C 1
ATOM 1995 O O . ASP A 1 277 ? 2.291 8.555 -8.148 1 98.5 277 ASP A O 1
ATOM 1999 N N . ASP A 1 278 ? 3.68 6.949 -7.332 1 97.94 278 ASP A N 1
ATOM 2000 C CA . ASP A 1 278 ? 2.625 5.938 -7.332 1 97.94 278 ASP A CA 1
ATOM 2001 C C . ASP A 1 278 ? 1.723 6.086 -6.109 1 97.94 278 ASP A C 1
ATOM 2003 O O . ASP A 1 278 ? 0.72 5.379 -5.984 1 97.94 278 ASP A O 1
ATOM 2007 N N . GLY A 1 279 ? 2.125 6.969 -5.176 1 98.25 279 GLY A N 1
ATOM 2008 C CA . GLY A 1 279 ? 1.321 7.219 -3.988 1 98.25 279 GLY A CA 1
ATOM 2009 C C . GLY A 1 279 ? 1.715 6.348 -2.811 1 98.25 279 GLY A C 1
ATOM 2010 O O . GLY A 1 279 ? 1.088 6.406 -1.751 1 98.25 279 GLY A O 1
ATOM 2011 N N . ALA A 1 280 ? 2.789 5.574 -2.936 1 96.81 280 ALA A N 1
ATOM 2012 C CA . ALA A 1 280 ? 3.197 4.676 -1.856 1 96.81 280 ALA A CA 1
ATOM 2013 C C . ALA A 1 280 ? 3.781 5.457 -0.684 1 96.81 280 ALA A C 1
ATOM 2015 O O . ALA A 1 280 ? 4.715 6.242 -0.858 1 96.81 280 ALA A O 1
ATOM 2016 N N . ASN A 1 281 ? 3.314 5.145 0.492 1 96.81 281 ASN A N 1
ATOM 2017 C CA . ASN A 1 281 ? 3.793 5.863 1.669 1 96.81 281 ASN A CA 1
ATOM 2018 C C . ASN A 1 281 ? 5.082 5.254 2.213 1 96.81 281 ASN A C 1
ATOM 2020 O O . ASN A 1 281 ? 5.84 5.922 2.918 1 96.81 281 ASN A O 1
ATOM 2024 N N . ARG A 1 282 ? 5.43 4.004 1.84 1 97.44 282 ARG A N 1
ATOM 2025 C CA . ARG A 1 282 ? 6.57 3.326 2.451 1 97.44 282 ARG A CA 1
ATOM 2026 C C . ARG A 1 282 ? 7.875 4.051 2.129 1 97.44 282 ARG A C 1
ATOM 2028 O O . ARG A 1 282 ? 8.836 3.969 2.891 1 97.44 282 ARG A O 1
ATOM 2035 N N . ALA A 1 283 ? 7.871 4.793 1.066 1 98.06 283 ALA A N 1
ATOM 2036 C CA . ALA A 1 283 ? 9.117 5.438 0.657 1 98.06 283 ALA A CA 1
ATOM 2037 C C . ALA A 1 283 ? 9.125 6.91 1.067 1 98.06 283 ALA A C 1
ATOM 2039 O O . ALA A 1 283 ? 10.18 7.559 1.039 1 98.06 283 ALA A O 1
ATOM 2040 N N . SER A 1 284 ? 8.023 7.453 1.486 1 98.56 284 SER A N 1
ATOM 2041 C CA . SER A 1 284 ? 7.906 8.906 1.612 1 98.56 284 SER A CA 1
ATOM 2042 C C . SER A 1 284 ? 8.766 9.43 2.752 1 98.56 284 SER A C 1
ATOM 2044 O O . SER A 1 284 ? 9.555 10.359 2.562 1 98.56 284 SER A O 1
ATOM 2046 N N . MET A 1 285 ? 8.742 8.812 3.955 1 98.56 285 MET A N 1
ATOM 2047 C CA . MET A 1 285 ? 9.531 9.273 5.09 1 98.56 285 MET A CA 1
ATOM 2048 C C . MET A 1 285 ? 11.023 9.055 4.84 1 98.56 285 MET A C 1
ATOM 2050 O O . MET A 1 285 ? 11.828 9.969 5.004 1 98.56 285 MET A O 1
ATOM 2054 N N . PRO A 1 286 ? 11.445 7.859 4.41 1 98.5 286 PRO A N 1
ATOM 2055 C CA . PRO A 1 286 ? 12.875 7.684 4.148 1 98.5 286 PRO A CA 1
ATOM 2056 C C . PRO A 1 286 ? 13.43 8.719 3.172 1 98.5 286 PRO A C 1
ATOM 2058 O O . PRO A 1 286 ? 14.5 9.289 3.412 1 98.5 286 PRO A O 1
ATOM 2061 N N . VAL A 1 287 ? 12.672 8.977 2.119 1 98.62 287 VAL A N 1
ATOM 2062 C CA . VAL A 1 287 ? 13.133 9.898 1.088 1 98.62 287 VAL A CA 1
ATOM 2063 C C . VAL A 1 287 ? 13.148 11.32 1.641 1 98.62 287 VAL A C 1
ATOM 2065 O O . VAL A 1 287 ? 14.109 12.07 1.429 1 98.62 287 VAL A O 1
ATOM 2068 N N . ALA A 1 288 ? 12.117 11.703 2.383 1 98.62 288 ALA A N 1
ATOM 2069 C CA . ALA A 1 288 ? 12.039 13.047 2.957 1 98.62 288 ALA A CA 1
ATOM 2070 C C . ALA A 1 288 ? 13.188 13.289 3.934 1 98.62 288 ALA A C 1
ATOM 2072 O O . ALA A 1 288 ? 13.859 14.32 3.869 1 98.62 288 ALA A O 1
ATOM 2073 N N . LEU A 1 289 ? 13.359 12.344 4.785 1 97.75 289 LEU A N 1
ATOM 2074 C CA . LEU A 1 289 ? 14.391 12.492 5.809 1 97.75 289 LEU A CA 1
ATOM 2075 C C . LEU A 1 289 ? 15.773 12.523 5.176 1 97.75 289 LEU A C 1
ATOM 2077 O O . LEU A 1 289 ? 16.609 13.352 5.551 1 97.75 289 LEU A O 1
ATOM 2081 N N . ARG A 1 290 ? 16.047 11.672 4.23 1 97.12 290 ARG A N 1
ATOM 2082 C CA . ARG A 1 290 ? 17.328 11.68 3.521 1 97.12 290 ARG A CA 1
ATOM 2083 C C . ARG A 1 290 ? 17.547 13.016 2.818 1 97.12 290 ARG A C 1
ATOM 2085 O O . ARG A 1 290 ? 18.641 13.594 2.918 1 97.12 290 ARG A O 1
ATOM 2092 N N . ALA A 1 291 ? 16.547 13.453 2.15 1 97.75 291 ALA A N 1
ATOM 2093 C CA . ALA A 1 291 ? 16.656 14.719 1.44 1 97.75 291 ALA A CA 1
ATOM 2094 C C . ALA A 1 291 ? 16.938 15.867 2.408 1 97.75 291 ALA A C 1
ATOM 2096 O O . ALA A 1 291 ? 17.766 16.734 2.123 1 97.75 291 ALA A O 1
ATOM 2097 N N . PHE A 1 292 ? 16.234 15.828 3.512 1 97.25 292 PHE A N 1
ATOM 2098 C CA . PHE A 1 292 ? 16.375 16.922 4.473 1 97.25 292 PHE A CA 1
ATOM 2099 C C . PHE A 1 292 ? 17.781 16.922 5.07 1 97.25 292 PHE A C 1
ATOM 2101 O O . PHE A 1 292 ? 18.359 18 5.27 1 97.25 292 PHE A O 1
ATOM 2108 N N . THR A 1 293 ? 18.312 15.773 5.305 1 94 293 THR A N 1
ATOM 2109 C CA . THR A 1 293 ? 19.625 15.664 5.914 1 94 293 THR A CA 1
ATOM 2110 C C . THR A 1 293 ? 20.719 15.961 4.895 1 94 293 THR A C 1
ATOM 2112 O O . THR A 1 293 ? 21.734 16.594 5.223 1 94 293 THR A O 1
ATOM 2115 N N . THR A 1 294 ? 20.547 15.57 3.672 1 92.69 294 THR A N 1
ATOM 2116 C CA . THR A 1 294 ? 21.609 15.648 2.684 1 92.69 294 THR A CA 1
ATOM 2117 C C . THR A 1 294 ? 21.531 16.953 1.904 1 92.69 294 THR A C 1
ATOM 2119 O O . THR A 1 294 ? 22.562 17.547 1.575 1 92.69 294 THR A O 1
ATOM 2122 N N . LEU A 1 295 ? 20.312 17.375 1.669 1 88.19 295 LEU A N 1
ATOM 2123 C CA . LEU A 1 295 ? 20.141 18.547 0.814 1 88.19 295 LEU A CA 1
ATOM 2124 C C . LEU A 1 295 ? 19.75 19.766 1.637 1 88.19 295 LEU A C 1
ATOM 2126 O O . LEU A 1 295 ? 20.016 20.906 1.24 1 88.19 295 LEU A O 1
ATOM 2130 N N . GLY A 1 296 ? 19.016 19.609 2.787 1 83.25 296 GLY A N 1
ATOM 2131 C CA . GLY A 1 296 ? 18.484 20.703 3.6 1 83.25 296 GLY A CA 1
ATOM 2132 C C . GLY A 1 296 ? 19.297 20.953 4.852 1 83.25 296 GLY A C 1
ATOM 2133 O O . GLY A 1 296 ? 19.031 21.891 5.598 1 83.25 296 GLY A O 1
ATOM 2134 N N . TYR A 1 297 ? 20.281 20.094 5.055 1 84.94 297 TYR A N 1
ATOM 2135 C CA . TYR A 1 297 ? 21.234 20.203 6.148 1 84.94 297 TYR A CA 1
ATOM 2136 C C . TYR A 1 297 ? 20.531 20.125 7.5 1 84.94 297 TYR A C 1
ATOM 2138 O O . TYR A 1 297 ? 20.781 20.938 8.391 1 84.94 297 TYR A O 1
ATOM 2146 N N . LEU A 1 298 ? 19.547 19.328 7.656 1 89.88 298 LEU A N 1
ATOM 2147 C CA . LEU A 1 298 ? 19 19 8.969 1 89.88 298 LEU A CA 1
ATOM 2148 C C . LEU A 1 298 ? 20.062 18.375 9.859 1 89.88 298 LEU A C 1
ATOM 2150 O O . LEU A 1 298 ? 20.578 17.297 9.57 1 89.88 298 LEU A O 1
ATOM 2154 N N . PRO A 1 299 ? 20.375 19.094 10.93 1 87.75 299 PRO A N 1
ATOM 2155 C CA . PRO A 1 299 ? 21.344 18.484 11.852 1 87.75 299 PRO A CA 1
ATOM 2156 C C . PRO A 1 299 ? 20.812 17.219 12.516 1 87.75 299 PRO A C 1
ATOM 2158 O O . PRO A 1 299 ? 19.625 17.156 12.891 1 87.75 299 PRO A O 1
ATOM 2161 N N . MET A 1 300 ? 21.688 16.219 12.516 1 89.44 300 MET A N 1
ATOM 2162 C CA . MET A 1 300 ? 21.312 14.953 13.148 1 89.44 300 MET A CA 1
ATOM 2163 C C . MET A 1 300 ? 22.156 14.711 14.398 1 89.44 300 MET A C 1
ATOM 2165 O O . MET A 1 300 ? 23.344 14.383 14.305 1 89.44 300 MET A O 1
ATOM 2169 N N . PRO A 1 301 ? 21.469 14.898 15.477 1 88.69 301 PRO A N 1
ATOM 2170 C CA . PRO A 1 301 ? 22.25 14.602 16.672 1 88.69 301 PRO A CA 1
ATOM 2171 C C . PRO A 1 301 ? 22.578 13.117 16.812 1 88.69 301 PRO A C 1
ATOM 2173 O O . PRO A 1 301 ? 21.828 12.266 16.328 1 88.69 301 PRO A O 1
ATOM 2176 N N . GLU A 1 302 ? 23.594 12.852 17.562 1 91 302 GLU A N 1
ATOM 2177 C CA . GLU A 1 302 ? 24.047 11.484 17.766 1 91 302 GLU A CA 1
ATOM 2178 C C . GLU A 1 302 ? 22.984 10.656 18.484 1 91 302 GLU A C 1
ATOM 2180 O O . GLU A 1 302 ? 22.812 9.469 18.203 1 91 302 GLU A O 1
ATOM 2185 N N . SER A 1 303 ? 22.266 11.305 19.344 1 91.12 303 SER A N 1
ATOM 2186 C CA . SER A 1 303 ? 21.266 10.617 20.141 1 91.12 303 SER A CA 1
ATOM 2187 C C . SER A 1 303 ? 20.109 10.109 19.281 1 91.12 303 SER A C 1
ATOM 2189 O O . SER A 1 303 ? 19.375 9.211 19.688 1 91.12 303 SER A O 1
ATOM 2191 N N . ALA A 1 304 ? 19.984 10.68 18.094 1 92.44 304 ALA A N 1
ATOM 2192 C CA . ALA A 1 304 ? 18.875 10.305 17.203 1 92.44 304 ALA A CA 1
ATOM 2193 C C . ALA A 1 304 ? 19.328 9.305 16.156 1 92.44 304 ALA A C 1
ATOM 2195 O O . ALA A 1 304 ? 18.516 8.781 15.391 1 92.44 304 ALA A O 1
ATOM 2196 N N . LYS A 1 305 ? 20.531 8.969 16.188 1 91.25 305 LYS A N 1
ATOM 2197 C CA . LYS A 1 305 ? 21.156 8.234 15.086 1 91.25 305 LYS A CA 1
ATOM 2198 C C . LYS A 1 305 ? 20.453 6.898 14.852 1 91.25 305 LYS A C 1
ATOM 2200 O O . LYS A 1 305 ? 20.062 6.578 13.727 1 91.25 305 LYS A O 1
ATOM 2205 N N . SER A 1 306 ? 20.281 6.121 15.883 1 92.56 306 SER A N 1
ATOM 2206 C CA . SER A 1 306 ? 19.688 4.793 15.742 1 92.56 306 SER A CA 1
ATOM 2207 C C . SER A 1 306 ? 18.25 4.871 15.227 1 92.56 306 SER A C 1
ATOM 2209 O O . SER A 1 306 ? 17.891 4.156 14.289 1 92.56 306 SER A O 1
ATOM 2211 N N . ALA A 1 307 ? 17.438 5.754 15.805 1 92.69 307 ALA A N 1
ATOM 2212 C CA . ALA A 1 307 ? 16.062 5.926 15.383 1 92.69 307 ALA A CA 1
ATOM 2213 C C . ALA A 1 307 ? 15.977 6.43 13.945 1 92.69 307 ALA A C 1
ATOM 2215 O O . ALA A 1 307 ? 15.125 5.988 13.172 1 92.69 307 ALA A O 1
ATOM 2216 N N . VAL A 1 308 ? 16.859 7.254 13.609 1 93.12 308 VAL A N 1
ATOM 2217 C CA . VAL A 1 308 ? 16.891 7.844 12.281 1 93.12 308 VAL A CA 1
ATOM 2218 C C . VAL A 1 308 ? 17.266 6.785 11.25 1 93.12 308 VAL A C 1
ATOM 2220 O O . VAL A 1 308 ? 16.719 6.75 10.148 1 93.12 308 VAL A O 1
ATOM 2223 N N . GLU A 1 309 ? 18.203 5.973 11.609 1 93.75 309 GLU A N 1
ATOM 2224 C CA . GLU A 1 309 ? 18.594 4.895 10.711 1 93.75 309 GLU A CA 1
ATOM 2225 C C . GLU A 1 309 ? 17.406 3.979 10.398 1 93.75 309 GLU A C 1
ATOM 2227 O O . GLU A 1 309 ? 17.234 3.543 9.258 1 93.75 309 GLU A O 1
ATOM 2232 N N . GLU A 1 310 ? 16.625 3.703 11.367 1 95.06 310 GLU A N 1
ATOM 2233 C CA . GLU A 1 310 ? 15.438 2.871 11.164 1 95.06 310 GLU A CA 1
ATOM 2234 C C . GLU A 1 310 ? 14.422 3.568 10.266 1 95.06 310 GLU A C 1
ATOM 2236 O O . GLU A 1 310 ? 13.781 2.928 9.422 1 95.06 310 GLU A O 1
ATOM 2241 N N . LEU A 1 311 ? 14.281 4.852 10.43 1 96.31 311 LEU A N 1
ATOM 2242 C CA . LEU A 1 311 ? 13.344 5.633 9.625 1 96.31 311 LEU A CA 1
ATOM 2243 C C . LEU A 1 311 ? 13.828 5.746 8.188 1 96.31 311 LEU A C 1
ATOM 2245 O O . LEU A 1 311 ? 13.016 5.797 7.258 1 96.31 311 LEU A O 1
ATOM 2249 N N . LEU A 1 312 ? 15.125 5.734 7.98 1 95.62 312 LEU A N 1
ATOM 2250 C CA . LEU A 1 312 ? 15.734 5.93 6.668 1 95.62 312 LEU A CA 1
ATOM 2251 C C . LEU A 1 312 ? 15.734 4.629 5.871 1 95.62 312 LEU A C 1
ATOM 2253 O O . LEU A 1 312 ? 15.703 4.656 4.637 1 95.62 312 LEU A O 1
ATOM 2257 N N . SER A 1 313 ? 15.766 3.551 6.57 1 96.38 313 SER A N 1
ATOM 2258 C CA . SER A 1 313 ? 15.977 2.266 5.91 1 96.38 313 SER A CA 1
ATOM 2259 C C . SER A 1 313 ? 15.141 1.169 6.559 1 96.38 313 SER A C 1
ATOM 2261 O O . SER A 1 313 ? 15.688 0.227 7.141 1 96.38 313 SER A O 1
ATOM 2263 N N . PRO A 1 314 ? 13.805 1.301 6.379 1 97.06 314 PRO A N 1
ATOM 2264 C CA . PRO A 1 314 ? 12.984 0.24 6.965 1 97.06 314 PRO A CA 1
ATOM 2265 C C . PRO A 1 314 ? 13.336 -1.146 6.43 1 97.06 314 PRO A C 1
ATOM 2267 O O . PRO A 1 314 ? 13.625 -1.298 5.238 1 97.06 314 PRO A O 1
ATOM 2270 N N . GLN A 1 315 ? 13.32 -2.1 7.293 1 97.12 315 GLN A N 1
ATOM 2271 C CA . GLN A 1 315 ? 13.727 -3.465 6.98 1 97.12 315 GLN A CA 1
ATOM 2272 C C . GLN A 1 315 ? 12.586 -4.246 6.336 1 97.12 315 GLN A C 1
ATOM 2274 O O . GLN A 1 315 ? 11.414 -3.928 6.547 1 97.12 315 GLN A O 1
ATOM 2279 N N . VAL A 1 316 ? 12.969 -5.145 5.492 1 96.62 316 VAL A N 1
ATOM 2280 C CA . VAL A 1 316 ? 12.086 -6.172 4.941 1 96.62 316 VAL A CA 1
ATOM 2281 C C . VAL A 1 316 ? 12.32 -7.496 5.668 1 96.62 316 VAL A C 1
ATOM 2283 O O . VAL A 1 316 ? 13.461 -7.926 5.836 1 96.62 316 VAL A O 1
ATOM 2286 N N . TRP A 1 317 ? 11.203 -8.141 6.055 1 96.12 317 TRP A N 1
ATOM 2287 C CA . TRP A 1 317 ? 11.359 -9.273 6.965 1 96.12 317 TRP A CA 1
ATOM 2288 C C . TRP A 1 317 ? 10.875 -10.562 6.312 1 96.12 317 TRP A C 1
ATOM 2290 O O . TRP A 1 317 ? 9.969 -10.547 5.48 1 96.12 317 TRP A O 1
ATOM 2300 N N . SER A 1 318 ? 11.508 -11.617 6.516 1 96.94 318 SER A N 1
ATOM 2301 C CA . SER A 1 318 ? 11.039 -12.992 6.367 1 96.94 318 SER A CA 1
ATOM 2302 C C . SER A 1 318 ? 10.859 -13.664 7.723 1 96.94 318 SER A C 1
ATOM 2304 O O . SER A 1 318 ? 11.828 -13.883 8.445 1 96.94 318 SER A O 1
ATOM 2306 N N . ILE A 1 319 ? 9.602 -14.062 7.945 1 95.19 319 ILE A N 1
ATOM 2307 C CA . ILE A 1 319 ? 9.234 -14.617 9.242 1 95.19 319 ILE A CA 1
ATOM 2308 C C . ILE A 1 319 ? 9.703 -13.68 10.359 1 95.19 319 ILE A C 1
ATOM 2310 O O . ILE A 1 319 ? 9.086 -12.633 10.594 1 95.19 319 ILE A O 1
ATOM 2314 N N . ASP A 1 320 ? 10.891 -13.859 10.953 1 93 320 ASP A N 1
ATOM 2315 C CA . ASP A 1 320 ? 11.375 -13.023 12.047 1 93 320 ASP A CA 1
ATOM 2316 C C . ASP A 1 320 ? 12.797 -12.539 11.781 1 93 320 ASP A C 1
ATOM 2318 O O . ASP A 1 320 ? 13.461 -12.039 12.688 1 93 320 ASP A O 1
ATOM 2322 N N . GLN A 1 321 ? 13.203 -12.602 10.562 1 96.25 321 GLN A N 1
ATOM 2323 C CA . GLN A 1 321 ? 14.555 -12.195 10.211 1 96.25 321 GLN A CA 1
ATOM 2324 C C . GLN A 1 321 ? 14.547 -11.164 9.086 1 96.25 321 GLN A C 1
ATOM 2326 O O . GLN A 1 321 ? 13.75 -11.273 8.148 1 96.25 321 GLN A O 1
ATOM 2331 N N . PRO A 1 322 ? 15.398 -10.156 9.219 1 97.12 322 PRO A N 1
ATOM 2332 C CA . PRO A 1 322 ? 15.508 -9.227 8.094 1 97.12 322 PRO A CA 1
ATOM 2333 C C . PRO A 1 322 ? 16.141 -9.859 6.855 1 97.12 322 PRO A C 1
ATOM 2335 O O . PRO A 1 322 ? 17.109 -10.602 6.969 1 97.12 322 PRO A O 1
ATOM 2338 N N . VAL A 1 323 ? 15.562 -9.656 5.723 1 97.88 323 VAL A N 1
ATOM 2339 C CA . VAL A 1 323 ? 16.094 -10.234 4.492 1 97.88 323 VAL A CA 1
ATOM 2340 C C . VAL A 1 323 ? 16.328 -9.125 3.461 1 97.88 323 VAL A C 1
ATOM 2342 O O . VAL A 1 323 ? 16.656 -9.406 2.307 1 97.88 323 VAL A O 1
ATOM 2345 N N . GLY A 1 324 ? 16.156 -7.871 3.84 1 97.69 324 GLY A N 1
ATOM 2346 C CA . GLY A 1 324 ? 16.344 -6.727 2.961 1 97.69 324 GLY A CA 1
ATOM 2347 C C . GLY A 1 324 ? 15.938 -5.414 3.602 1 97.69 324 GLY A C 1
ATOM 2348 O O . GLY A 1 324 ? 15.812 -5.328 4.824 1 97.69 324 GLY A O 1
ATOM 2349 N N . HIS A 1 325 ? 15.82 -4.402 2.803 1 98.12 325 HIS A N 1
ATOM 2350 C CA . HIS A 1 325 ? 15.492 -3.066 3.291 1 98.12 325 HIS A CA 1
ATOM 2351 C C . HIS A 1 325 ? 15.148 -2.129 2.139 1 98.12 325 HIS A C 1
ATOM 2353 O O . HIS A 1 325 ? 15.43 -2.434 0.978 1 98.12 325 HIS A O 1
ATOM 2359 N N . LEU A 1 326 ? 14.453 -1.099 2.488 1 98.19 326 LEU A N 1
ATOM 2360 C CA . LEU A 1 326 ? 14.305 0.017 1.56 1 98.19 326 LEU A CA 1
ATOM 2361 C C . LEU A 1 326 ? 15.539 0.915 1.586 1 98.19 326 LEU A C 1
ATOM 2363 O O . LEU A 1 326 ? 16.016 1.289 2.66 1 98.19 326 LEU A O 1
ATOM 2367 N N . ARG A 1 327 ? 16.031 1.262 0.445 1 97.5 327 ARG A N 1
ATOM 2368 C CA . ARG A 1 327 ? 17.219 2.1 0.306 1 97.5 327 ARG A CA 1
ATOM 2369 C C . ARG A 1 327 ? 16.906 3.373 -0.471 1 97.5 327 ARG A C 1
ATOM 2371 O O . ARG A 1 327 ? 16.344 3.314 -1.569 1 97.5 327 ARG A O 1
ATOM 2378 N N . THR A 1 328 ? 17.234 4.5 0.071 1 97 328 THR A N 1
ATOM 2379 C CA . THR A 1 328 ? 17.062 5.762 -0.641 1 97 328 THR A CA 1
ATOM 2380 C C . THR A 1 328 ? 18.156 5.961 -1.677 1 97 328 THR A C 1
ATOM 2382 O O . THR A 1 328 ? 19.281 5.465 -1.507 1 97 328 THR A O 1
ATOM 2385 N N . LEU A 1 329 ? 17.859 6.617 -2.742 1 94.62 329 LEU A N 1
ATOM 2386 C CA . LEU A 1 329 ? 18.781 6.84 -3.84 1 94.62 329 LEU A CA 1
ATOM 2387 C C . LEU A 1 329 ? 19.141 8.32 -3.955 1 94.62 329 LEU A C 1
ATOM 2389 O O . LEU A 1 329 ? 19.797 8.727 -4.922 1 94.62 329 LEU A O 1
ATOM 2393 N N . LEU A 1 330 ? 18.875 9.102 -3.094 1 87.75 330 LEU A N 1
ATOM 2394 C CA . LEU A 1 330 ? 19.156 10.531 -3.145 1 87.75 330 LEU A CA 1
ATOM 2395 C C . LEU A 1 330 ? 20.578 10.828 -2.652 1 87.75 330 LEU A C 1
ATOM 2397 O O . LEU A 1 330 ? 21.125 10.07 -1.845 1 87.75 330 LEU A O 1
ATOM 2401 N N . MET B 1 1 ? 37.312 -15.711 -9.094 1 22.64 1 MET B N 1
ATOM 2402 C CA . MET B 1 1 ? 36.344 -15.5 -10.172 1 22.64 1 MET B CA 1
ATOM 2403 C C . MET B 1 1 ? 35.156 -14.664 -9.695 1 22.64 1 MET B C 1
ATOM 2405 O O . MET B 1 1 ? 34.406 -15.086 -8.805 1 22.64 1 MET B O 1
ATOM 2409 N N . SER B 1 2 ? 35.188 -13.336 -9.453 1 24.09 2 SER B N 1
ATOM 2410 C CA . SER B 1 2 ? 34.312 -12.312 -8.867 1 24.09 2 SER B CA 1
ATOM 2411 C C . SER B 1 2 ? 32.938 -12.312 -9.516 1 24.09 2 SER B C 1
ATOM 2413 O O . SER B 1 2 ? 32.812 -12.25 -10.742 1 24.09 2 SER B O 1
ATOM 2415 N N . ALA B 1 3 ? 32.031 -12.945 -8.922 1 30.47 3 ALA B N 1
ATOM 2416 C CA . ALA B 1 3 ? 30.734 -13.148 -9.562 1 30.47 3 ALA B CA 1
ATOM 2417 C C . ALA B 1 3 ? 30.266 -11.883 -10.266 1 30.47 3 ALA B C 1
ATOM 2419 O O . ALA B 1 3 ? 30.109 -10.836 -9.633 1 30.47 3 ALA B O 1
ATOM 2420 N N . GLU B 1 4 ? 30.609 -11.555 -11.445 1 32.28 4 GLU B N 1
ATOM 2421 C CA . GLU B 1 4 ? 29.969 -10.531 -12.266 1 32.28 4 GLU B CA 1
ATOM 2422 C C . GLU B 1 4 ? 28.469 -10.453 -11.969 1 32.28 4 GLU B C 1
ATOM 2424 O O . GLU B 1 4 ? 27.766 -11.453 -12.078 1 32.28 4 GLU B O 1
ATOM 2429 N N . LEU B 1 5 ? 27.969 -9.914 -11 1 38.47 5 LEU B N 1
ATOM 2430 C CA . LEU B 1 5 ? 26.578 -9.555 -10.789 1 38.47 5 LEU B CA 1
ATOM 2431 C C . LEU B 1 5 ? 25.844 -9.398 -12.117 1 38.47 5 LEU B C 1
ATOM 2433 O O . LEU B 1 5 ? 26.266 -8.609 -12.969 1 38.47 5 LEU B O 1
ATOM 2437 N N . SER B 1 6 ? 25.25 -10.453 -12.789 1 40.69 6 SER B N 1
ATOM 2438 C CA . SER B 1 6 ? 24.531 -10.539 -14.055 1 40.69 6 SER B CA 1
ATOM 2439 C C . SER B 1 6 ? 23.812 -9.242 -14.375 1 40.69 6 SER B C 1
ATOM 2441 O O . SER B 1 6 ? 23.25 -8.602 -13.477 1 40.69 6 SER B O 1
ATOM 2443 N N . SER B 1 7 ? 24.109 -8.414 -15.359 1 50.06 7 SER B N 1
ATOM 2444 C CA . SER B 1 7 ? 23.656 -7.273 -16.141 1 50.06 7 SER B CA 1
ATOM 2445 C C . SER B 1 7 ? 22.125 -7.234 -16.219 1 50.06 7 SER B C 1
ATOM 2447 O O . SER B 1 7 ? 21.547 -6.281 -16.75 1 50.06 7 SER B O 1
ATOM 2449 N N . ALA B 1 8 ? 21.297 -8.219 -15.805 1 73.69 8 ALA B N 1
ATOM 2450 C CA . ALA B 1 8 ? 19.906 -8.234 -16.234 1 73.69 8 ALA B CA 1
ATOM 2451 C C . ALA B 1 8 ? 19 -7.668 -15.141 1 73.69 8 ALA B C 1
ATOM 2453 O O . ALA B 1 8 ? 18.266 -8.414 -14.492 1 73.69 8 ALA B O 1
ATOM 2454 N N . VAL B 1 9 ? 19.297 -6.523 -14.758 1 87.25 9 VAL B N 1
ATOM 2455 C CA . VAL B 1 9 ? 18.516 -5.805 -13.758 1 87.25 9 VAL B CA 1
ATOM 2456 C C . VAL B 1 9 ? 17.234 -5.266 -14.383 1 87.25 9 VAL B C 1
ATOM 2458 O O . VAL B 1 9 ? 17.25 -4.715 -15.484 1 87.25 9 VAL B O 1
ATOM 2461 N N . TYR B 1 10 ? 16.172 -5.547 -13.672 1 95.56 10 TYR B N 1
ATOM 2462 C CA . TYR B 1 10 ? 14.883 -5.012 -14.109 1 95.56 10 TYR B CA 1
ATOM 2463 C C . TYR B 1 10 ? 14.922 -3.492 -14.18 1 95.56 10 TYR B C 1
ATOM 2465 O O . TYR B 1 10 ? 15.242 -2.822 -13.195 1 95.56 10 TYR B O 1
ATOM 2473 N N . ARG B 1 11 ? 14.594 -2.916 -15.312 1 93.94 11 ARG B N 1
ATOM 2474 C CA . ARG B 1 11 ? 14.797 -1.492 -15.562 1 93.94 11 ARG B CA 1
ATOM 2475 C C . ARG B 1 11 ? 13.484 -0.725 -15.453 1 93.94 11 ARG B C 1
ATOM 2477 O O . ARG B 1 11 ? 13.461 0.501 -15.57 1 93.94 11 ARG B O 1
ATOM 2484 N N . GLY B 1 12 ? 12.398 -1.37 -15.219 1 95.69 12 GLY B N 1
ATOM 2485 C CA . GLY B 1 12 ? 11.117 -0.702 -15.125 1 95.69 12 GLY B CA 1
ATOM 2486 C C . GLY B 1 12 ? 10.438 -0.512 -16.469 1 95.69 12 GLY B C 1
ATOM 2487 O O . GLY B 1 12 ? 10.945 -0.972 -17.484 1 95.69 12 GLY B O 1
ATOM 2488 N N . GLY B 1 13 ? 9.203 -0.003 -16.344 1 96.62 13 GLY B N 1
ATOM 2489 C CA . GLY B 1 13 ? 8.43 0.114 -17.578 1 96.62 13 GLY B CA 1
ATOM 2490 C C . GLY B 1 13 ? 7.871 1.506 -17.797 1 96.62 13 GLY B C 1
ATOM 2491 O O . GLY B 1 13 ? 8.539 2.502 -17.516 1 96.62 13 GLY B O 1
ATOM 2492 N N . ASP B 1 14 ? 6.773 1.567 -18.5 1 96.75 14 ASP B N 1
ATOM 2493 C CA . ASP B 1 14 ? 6.102 2.805 -18.891 1 96.75 14 ASP B CA 1
ATOM 2494 C C . ASP B 1 14 ? 4.922 3.105 -17.969 1 96.75 14 ASP B C 1
ATOM 2496 O O . ASP B 1 14 ? 4.633 2.334 -17.047 1 96.75 14 ASP B O 1
ATOM 2500 N N . ASP B 1 15 ? 4.34 4.281 -18.141 1 96.88 15 ASP B N 1
ATOM 2501 C CA . ASP B 1 15 ? 3.088 4.582 -17.453 1 96.88 15 ASP B CA 1
ATOM 2502 C C . ASP B 1 15 ? 1.984 3.613 -17.875 1 96.88 15 ASP B C 1
ATOM 2504 O O . ASP B 1 15 ? 1.666 3.5 -19.062 1 96.88 15 ASP B O 1
ATOM 2508 N N . VAL B 1 16 ? 1.402 2.941 -16.875 1 98.06 16 VAL B N 1
ATOM 2509 C CA . VAL B 1 16 ? 0.426 1.922 -17.234 1 98.06 16 VAL B CA 1
ATOM 2510 C C . VAL B 1 16 ? -0.907 2.207 -16.547 1 98.06 16 VAL B C 1
ATOM 2512 O O . VAL B 1 16 ? -1.946 1.681 -16.953 1 98.06 16 VAL B O 1
ATOM 2515 N N . ALA B 1 17 ? -0.905 3.004 -15.523 1 98.19 17 ALA B N 1
ATOM 2516 C CA . ALA B 1 17 ? -2.15 3.363 -14.852 1 98.19 17 ALA B CA 1
ATOM 2517 C C . ALA B 1 17 ? -2.016 4.699 -14.125 1 98.19 17 ALA B C 1
ATOM 2519 O O . ALA B 1 17 ? -0.906 5.133 -13.812 1 98.19 17 ALA B O 1
ATOM 2520 N N . GLU B 1 18 ? -3.096 5.316 -13.875 1 98 18 GLU B N 1
ATOM 2521 C CA . GLU B 1 18 ? -3.154 6.535 -13.078 1 98 18 GLU B CA 1
ATOM 2522 C C . GLU B 1 18 ? -4.359 6.523 -12.141 1 98 18 GLU B C 1
ATOM 2524 O O . GLU B 1 18 ? -5.398 5.949 -12.469 1 98 18 GLU B O 1
ATOM 2529 N N . LEU B 1 19 ? -4.215 7.074 -11.008 1 98 19 LEU B N 1
ATOM 2530 C CA . LEU B 1 19 ? -5.305 7.297 -10.062 1 98 19 LEU B CA 1
ATOM 2531 C C . LEU B 1 19 ? -5.883 8.695 -10.211 1 98 19 LEU B C 1
ATOM 2533 O O . LEU B 1 19 ? -5.168 9.688 -10.039 1 98 19 LEU B O 1
ATOM 2537 N N . VAL B 1 20 ? -7.137 8.781 -10.531 1 97.81 20 VAL B N 1
ATOM 2538 C CA . VAL B 1 20 ? -7.828 10.047 -10.742 1 97.81 20 VAL B CA 1
ATOM 2539 C C . VAL B 1 20 ? -8.773 10.32 -9.578 1 97.81 20 VAL B C 1
ATOM 2541 O O . VAL B 1 20 ? -9.57 9.461 -9.203 1 97.81 20 VAL B O 1
ATOM 2544 N N . ARG B 1 21 ? -8.648 11.414 -8.961 1 97.81 21 ARG B N 1
ATOM 2545 C CA . ARG B 1 21 ? -9.547 11.906 -7.922 1 97.81 21 ARG B CA 1
ATOM 2546 C C . ARG B 1 21 ? -10.125 13.266 -8.289 1 97.81 21 ARG B C 1
ATOM 2548 O O . ARG B 1 21 ? -9.383 14.219 -8.523 1 97.81 21 ARG B O 1
ATOM 2555 N N . SER B 1 22 ? -11.453 13.336 -8.336 1 97.62 22 SER B N 1
ATOM 2556 C CA . SER B 1 22 ? -12.125 14.594 -8.664 1 97.62 22 SER B CA 1
ATOM 2557 C C . SER B 1 22 ? -11.617 15.172 -9.977 1 97.62 22 SER B C 1
ATOM 2559 O O . SER B 1 22 ? -11.375 16.375 -10.078 1 97.62 22 SER B O 1
ATOM 2561 N N . GLY B 1 23 ? -11.367 14.289 -10.93 1 96.31 23 GLY B N 1
ATOM 2562 C CA . GLY B 1 23 ? -10.93 14.703 -12.25 1 96.31 23 GLY B CA 1
ATOM 2563 C C . GLY B 1 23 ? -9.461 15.078 -12.305 1 96.31 23 GLY B C 1
ATOM 2564 O O . GLY B 1 23 ? -8.945 15.438 -13.367 1 96.31 23 GLY B O 1
ATOM 2565 N N . PHE B 1 24 ? -8.75 14.953 -11.203 1 97 24 PHE B N 1
ATOM 2566 C CA . PHE B 1 24 ? -7.344 15.312 -11.047 1 97 24 PHE B CA 1
ATOM 2567 C C . PHE B 1 24 ? -6.477 14.07 -10.898 1 97 24 PHE B C 1
ATOM 2569 O O . PHE B 1 24 ? -6.77 13.195 -10.078 1 97 24 PHE B O 1
ATOM 2576 N N . VAL B 1 25 ? -5.414 13.891 -11.766 1 97.44 25 VAL B N 1
ATOM 2577 C CA . VAL B 1 25 ? -4.504 12.758 -11.633 1 97.44 25 VAL B CA 1
ATOM 2578 C C . VAL B 1 25 ? -3.67 12.922 -10.359 1 97.44 25 VAL B C 1
ATOM 2580 O O . VAL B 1 25 ? -2.799 13.789 -10.289 1 97.44 25 VAL B O 1
ATOM 2583 N N . GLU B 1 26 ? -3.912 12.055 -9.484 1 97.31 26 GLU B N 1
ATOM 2584 C CA . GLU B 1 26 ? -3.307 12.148 -8.156 1 97.31 26 GLU B CA 1
ATOM 2585 C C . GLU B 1 26 ? -2.035 11.312 -8.07 1 97.31 26 GLU B C 1
ATOM 2587 O O . GLU B 1 26 ? -1.117 11.648 -7.312 1 97.31 26 GLU B O 1
ATOM 2592 N N . SER B 1 27 ? -1.989 10.164 -8.766 1 97.88 27 SER B N 1
ATOM 2593 C CA . SER B 1 27 ? -0.841 9.266 -8.766 1 97.88 27 SER B CA 1
ATOM 2594 C C . SER B 1 27 ? -0.711 8.539 -10.102 1 97.88 27 SER B C 1
ATOM 2596 O O . SER B 1 27 ? -1.669 8.469 -10.875 1 97.88 27 SER B O 1
ATOM 2598 N N . PHE B 1 28 ? 0.59 7.977 -10.195 1 95.75 28 PHE B N 1
ATOM 2599 C CA . PHE B 1 28 ? 0.941 7.219 -11.391 1 95.75 28 PHE B CA 1
ATOM 2600 C C . PHE B 1 28 ? 1.592 5.891 -11.016 1 95.75 28 PHE B C 1
ATOM 2602 O O . PHE B 1 28 ? 2.395 5.828 -10.086 1 95.75 28 PHE B O 1
ATOM 2609 N N . HIS B 1 29 ? 1.185 4.941 -11.875 1 97.94 29 HIS B N 1
ATOM 2610 C CA . HIS B 1 29 ? 1.886 3.664 -11.773 1 97.94 29 HIS B CA 1
ATOM 2611 C C . HIS B 1 29 ? 2.627 3.34 -13.062 1 97.94 29 HIS B C 1
ATOM 2613 O O . HIS B 1 29 ? 2.061 3.449 -14.156 1 97.94 29 HIS B O 1
ATOM 2619 N N . ARG B 1 30 ? 3.826 3.021 -12.938 1 98.25 30 ARG B N 1
ATOM 2620 C CA . ARG B 1 30 ? 4.633 2.506 -14.039 1 98.25 30 ARG B CA 1
ATOM 2621 C C . ARG B 1 30 ? 4.832 0.999 -13.914 1 98.25 30 ARG B C 1
ATOM 2623 O O . ARG B 1 30 ? 4.805 0.453 -12.812 1 98.25 30 ARG B O 1
ATOM 2630 N N . GLY B 1 31 ? 4.945 0.372 -15 1 98.44 31 GLY B N 1
ATOM 2631 C CA . GLY B 1 31 ? 5.129 -1.07 -14.953 1 98.44 31 GLY B CA 1
ATOM 2632 C C . GLY B 1 31 ? 5.438 -1.673 -16.312 1 98.44 31 GLY B C 1
ATOM 2633 O O . GLY B 1 31 ? 5.633 -0.947 -17.297 1 98.44 31 GLY B O 1
ATOM 2634 N N . SER B 1 32 ? 5.598 -2.951 -16.312 1 98.75 32 SER B N 1
ATOM 2635 C CA . SER B 1 32 ? 5.914 -3.754 -17.5 1 98.75 32 SER B CA 1
ATOM 2636 C C . SER B 1 32 ? 4.883 -4.859 -17.703 1 98.75 32 SER B C 1
ATOM 2638 O O . SER B 1 32 ? 4.297 -5.359 -16.75 1 98.75 32 SER B O 1
ATOM 2640 N N . VAL B 1 33 ? 4.676 -5.191 -18.984 1 98.81 33 VAL B N 1
ATOM 2641 C CA . VAL B 1 33 ? 3.662 -6.164 -19.375 1 98.81 33 VAL B CA 1
ATOM 2642 C C . VAL B 1 33 ? 4.219 -7.078 -20.469 1 98.81 33 VAL B C 1
ATOM 2644 O O . VAL B 1 33 ? 4.746 -6.605 -21.469 1 98.81 33 VAL B O 1
ATOM 2647 N N . ALA B 1 34 ? 4.133 -8.328 -20.266 1 98.88 34 ALA B N 1
ATOM 2648 C CA . ALA B 1 34 ? 4.426 -9.32 -21.297 1 98.88 34 ALA B CA 1
ATOM 2649 C C . ALA B 1 34 ? 3.166 -10.086 -21.688 1 98.88 34 ALA B C 1
ATOM 2651 O O . ALA B 1 34 ? 2.463 -10.625 -20.828 1 98.88 34 ALA B O 1
ATOM 2652 N N . VAL B 1 35 ? 2.859 -10.172 -22.953 1 98.75 35 VAL B N 1
ATOM 2653 C CA . VAL B 1 35 ? 1.741 -10.953 -23.484 1 98.75 35 VAL B CA 1
ATOM 2654 C C . VAL B 1 35 ? 2.26 -12.039 -24.406 1 98.75 35 VAL B C 1
ATOM 2656 O O . VAL B 1 35 ? 3 -11.758 -25.359 1 98.75 35 VAL B O 1
ATOM 2659 N N . VAL B 1 36 ? 1.879 -13.242 -24.156 1 98.62 36 VAL B N 1
ATOM 2660 C CA . VAL B 1 36 ? 2.301 -14.359 -25 1 98.62 36 VAL B CA 1
ATOM 2661 C C . VAL B 1 36 ? 1.076 -15.055 -25.594 1 98.62 36 VAL B C 1
ATOM 2663 O O . VAL B 1 36 ? -0.009 -15.008 -25 1 98.62 36 VAL B O 1
ATOM 2666 N N . ASP B 1 37 ? 1.262 -15.672 -26.719 1 98.06 37 ASP B N 1
ATOM 2667 C CA . ASP B 1 37 ? 0.204 -16.484 -27.312 1 98.06 37 ASP B CA 1
ATOM 2668 C C . ASP B 1 37 ? 0.161 -17.875 -26.688 1 98.06 37 ASP B C 1
ATOM 2670 O O . ASP B 1 37 ? 0.919 -18.172 -25.766 1 98.06 37 ASP B O 1
ATOM 2674 N N . PRO B 1 38 ? -0.755 -18.75 -27.094 1 97.38 38 PRO B N 1
ATOM 2675 C CA . PRO B 1 38 ? -0.903 -20.078 -26.484 1 97.38 38 PRO B CA 1
ATOM 2676 C C . PRO B 1 38 ? 0.379 -20.906 -26.562 1 97.38 38 PRO B C 1
ATOM 2678 O O . PRO B 1 38 ? 0.611 -21.766 -25.703 1 97.38 38 PRO B O 1
ATOM 2681 N N . ALA B 1 39 ? 1.265 -20.641 -27.531 1 97.38 39 ALA B N 1
ATOM 2682 C CA . ALA B 1 39 ? 2.51 -21.375 -27.703 1 97.38 39 ALA B CA 1
ATOM 2683 C C . ALA B 1 39 ? 3.621 -20.797 -26.828 1 97.38 39 ALA B C 1
ATOM 2685 O O . ALA B 1 39 ? 4.723 -21.344 -26.766 1 97.38 39 ALA B O 1
ATOM 2686 N N . GLY B 1 40 ? 3.328 -19.703 -26.141 1 97.5 40 GLY B N 1
ATOM 2687 C CA . GLY B 1 40 ? 4.305 -19.078 -25.25 1 97.5 40 GLY B CA 1
ATOM 2688 C C . GLY B 1 40 ? 5.191 -18.062 -25.953 1 97.5 40 GLY B C 1
ATOM 2689 O O . GLY B 1 40 ? 6.203 -17.641 -25.406 1 97.5 40 GLY B O 1
ATOM 2690 N N . GLU B 1 41 ? 4.82 -17.703 -27.125 1 97.75 41 GLU B N 1
ATOM 2691 C CA . GLU B 1 41 ? 5.59 -16.719 -27.875 1 97.75 41 GLU B CA 1
ATOM 2692 C C . GLU B 1 41 ? 5.094 -15.305 -27.594 1 97.75 41 GLU B C 1
ATOM 2694 O O . GLU B 1 41 ? 3.887 -15.062 -27.531 1 97.75 41 GLU B O 1
ATOM 2699 N N . ILE B 1 42 ? 6.008 -14.406 -27.406 1 98.06 42 ILE B N 1
ATOM 2700 C CA . ILE B 1 42 ? 5.664 -13.023 -27.094 1 98.06 42 ILE B CA 1
ATOM 2701 C C . ILE B 1 42 ? 4.934 -12.398 -28.281 1 98.06 42 ILE B C 1
ATOM 2703 O O . ILE B 1 42 ? 5.395 -12.484 -29.422 1 98.06 42 ILE B O 1
ATOM 2707 N N . VAL B 1 43 ? 3.842 -11.758 -28.047 1 97.62 43 VAL B N 1
ATOM 2708 C CA . VAL B 1 43 ? 3.082 -11.125 -29.109 1 97.62 43 VAL B CA 1
ATOM 2709 C C . VAL B 1 43 ? 3 -9.617 -28.859 1 97.62 43 VAL B C 1
ATOM 2711 O O . VAL B 1 43 ? 2.74 -8.844 -29.781 1 97.62 43 VAL B O 1
ATOM 2714 N N . ALA B 1 44 ? 3.156 -9.172 -27.672 1 98.06 44 ALA B N 1
ATOM 2715 C CA . ALA B 1 44 ? 3.191 -7.762 -27.297 1 98.06 44 ALA B CA 1
ATOM 2716 C C . ALA B 1 44 ? 3.922 -7.562 -25.969 1 98.06 44 ALA B C 1
ATOM 2718 O O . ALA B 1 44 ? 4.004 -8.484 -25.156 1 98.06 44 ALA B O 1
ATOM 2719 N N . SER B 1 45 ? 4.48 -6.426 -25.766 1 98.06 45 SER B N 1
ATOM 2720 C CA . SER B 1 45 ? 5.145 -6.117 -24.5 1 98.06 45 SER B CA 1
ATOM 2721 C C . SER B 1 45 ? 5.148 -4.617 -24.234 1 98.06 45 SER B C 1
ATOM 2723 O O . SER B 1 45 ? 5.023 -3.812 -25.156 1 98.06 45 SER B O 1
ATOM 2725 N N . VAL B 1 46 ? 5.156 -4.238 -23.047 1 98.12 46 VAL B N 1
ATOM 2726 C CA . VAL B 1 46 ? 5.406 -2.902 -22.5 1 98.12 46 VAL B CA 1
ATOM 2727 C C . VAL B 1 46 ? 6.539 -2.957 -21.484 1 98.12 46 VAL B C 1
ATOM 2729 O O . VAL B 1 46 ? 6.562 -3.836 -20.625 1 98.12 46 VAL B O 1
ATOM 2732 N N . GLY B 1 47 ? 7.539 -2.01 -21.625 1 98 47 GLY B N 1
ATOM 2733 C CA . GLY B 1 47 ? 8.602 -1.947 -20.625 1 98 47 GLY B CA 1
ATOM 2734 C C . GLY B 1 47 ? 9.594 -3.088 -20.75 1 98 47 GLY B C 1
ATOM 2735 O O . GLY B 1 47 ? 9.859 -3.576 -21.844 1 98 47 GLY B O 1
ATOM 2736 N N . ASP B 1 48 ? 10.211 -3.439 -19.594 1 98.25 48 ASP B N 1
ATOM 2737 C CA . ASP B 1 48 ? 11.242 -4.469 -19.5 1 98.25 48 ASP B CA 1
ATOM 2738 C C . ASP B 1 48 ? 10.633 -5.828 -19.172 1 98.25 48 ASP B C 1
ATOM 2740 O O . ASP B 1 48 ? 10.273 -6.086 -18.016 1 98.25 48 ASP B O 1
ATOM 2744 N N . VAL B 1 49 ? 10.625 -6.691 -20.125 1 98.44 49 VAL B N 1
ATOM 2745 C CA . VAL B 1 49 ? 9.945 -7.961 -19.906 1 98.44 49 VAL B CA 1
ATOM 2746 C C . VAL B 1 49 ? 10.961 -9.102 -19.953 1 98.44 49 VAL B C 1
ATOM 2748 O O . VAL B 1 49 ? 10.586 -10.273 -19.844 1 98.44 49 VAL B O 1
ATOM 2751 N N . GLU B 1 50 ? 12.242 -8.789 -20.062 1 97.62 50 GLU B N 1
ATOM 2752 C CA . GLU B 1 50 ? 13.273 -9.812 -20.219 1 97.62 50 GLU B CA 1
ATOM 2753 C C . GLU B 1 50 ? 14.117 -9.945 -18.969 1 97.62 50 GLU B C 1
ATOM 2755 O O . GLU B 1 50 ? 14.648 -11.023 -18.672 1 97.62 50 GLU B O 1
ATOM 2760 N N . ALA B 1 51 ? 14.305 -8.836 -18.234 1 98.06 51 ALA B N 1
ATOM 2761 C CA . ALA B 1 51 ? 15.078 -8.891 -17 1 98.06 51 ALA B CA 1
ATOM 2762 C C . ALA B 1 51 ? 14.328 -9.664 -15.922 1 98.06 51 ALA B C 1
ATOM 2764 O O . ALA B 1 51 ? 13.094 -9.719 -15.93 1 98.06 51 ALA B O 1
ATOM 2765 N N . PRO B 1 52 ? 15.062 -10.273 -15.031 1 98.38 52 PRO B N 1
ATOM 2766 C CA . PRO B 1 52 ? 14.422 -11.07 -13.984 1 98.38 52 PRO B CA 1
ATOM 2767 C C . PRO B 1 52 ? 13.711 -10.211 -12.945 1 98.38 52 PRO B C 1
ATOM 2769 O O . PRO B 1 52 ? 14.156 -9.109 -12.633 1 98.38 52 PRO B O 1
ATOM 2772 N N . VAL B 1 53 ? 12.633 -10.727 -12.43 1 98.75 53 VAL B N 1
ATOM 2773 C CA . VAL B 1 53 ? 11.898 -10.188 -11.289 1 98.75 53 VAL B CA 1
ATOM 2774 C C . VAL B 1 53 ? 11.57 -11.312 -10.305 1 98.75 53 VAL B C 1
ATOM 2776 O O . VAL B 1 53 ? 11.492 -12.477 -10.695 1 98.75 53 VAL B O 1
ATOM 2779 N N . PHE B 1 54 ? 11.461 -11.016 -9.047 1 98.69 54 PHE B N 1
ATOM 2780 C CA . PHE B 1 54 ? 10.898 -11.977 -8.102 1 98.69 54 PHE B CA 1
ATOM 2781 C C . PHE B 1 54 ? 9.398 -12.133 -8.312 1 98.69 54 PHE B C 1
ATOM 2783 O O . PHE B 1 54 ? 8.641 -11.172 -8.133 1 98.69 54 PHE B O 1
ATOM 2790 N N . PRO B 1 55 ? 8.953 -13.289 -8.633 1 98.69 55 PRO B N 1
ATOM 2791 C CA . PRO B 1 55 ? 7.531 -13.445 -8.969 1 98.69 55 PRO B CA 1
ATOM 2792 C C . PRO B 1 55 ? 6.633 -13.508 -7.738 1 98.69 55 PRO B C 1
ATOM 2794 O O . PRO B 1 55 ? 5.414 -13.367 -7.852 1 98.69 55 PRO B O 1
ATOM 2797 N N . ARG B 1 56 ? 7.301 -13.812 -6.578 1 98.5 56 ARG B N 1
ATOM 2798 C CA . ARG B 1 56 ? 6.559 -13.938 -5.328 1 98.5 56 ARG B CA 1
ATOM 2799 C C . ARG B 1 56 ? 5.41 -14.93 -5.469 1 98.5 56 ARG B C 1
ATOM 2801 O O . ARG B 1 56 ? 5.582 -16 -6.051 1 98.5 56 ARG B O 1
ATOM 2808 N N . SER B 1 57 ? 4.312 -14.688 -4.867 1 98.75 57 SER B N 1
ATOM 2809 C CA . SER B 1 57 ? 3.246 -15.68 -4.785 1 98.75 57 SER B CA 1
ATOM 2810 C C . SER B 1 57 ? 2.652 -15.977 -6.156 1 98.75 57 SER B C 1
ATOM 2812 O O . SER B 1 57 ? 1.932 -16.953 -6.332 1 98.75 57 SER B O 1
ATOM 2814 N N . ALA B 1 58 ? 2.941 -15.172 -7.156 1 98.81 58 ALA B N 1
ATOM 2815 C CA . ALA B 1 58 ? 2.377 -15.391 -8.484 1 98.81 58 ALA B CA 1
ATOM 2816 C C . ALA B 1 58 ? 2.871 -16.703 -9.078 1 98.81 58 ALA B C 1
ATOM 2818 O O . ALA B 1 58 ? 2.246 -17.266 -9.984 1 98.81 58 ALA B O 1
ATOM 2819 N N . ILE B 1 59 ? 3.926 -17.266 -8.586 1 98.69 59 ILE B N 1
ATOM 2820 C CA . ILE B 1 59 ? 4.59 -18.438 -9.156 1 98.69 59 ILE B CA 1
ATOM 2821 C C . ILE B 1 59 ? 3.996 -19.719 -8.555 1 98.69 59 ILE B C 1
ATOM 2823 O O . ILE B 1 59 ? 4.309 -20.812 -9 1 98.69 59 ILE B O 1
ATOM 2827 N N . LYS B 1 60 ? 3.104 -19.594 -7.574 1 98.94 60 LYS B N 1
ATOM 2828 C CA . LYS B 1 60 ? 2.66 -20.719 -6.762 1 98.94 60 LYS B CA 1
ATOM 2829 C C . LYS B 1 60 ? 2.018 -21.797 -7.629 1 98.94 60 LYS B C 1
ATOM 2831 O O . LYS B 1 60 ? 2.154 -22.984 -7.352 1 98.94 60 LYS B O 1
ATOM 2836 N N . PRO B 1 61 ? 1.335 -21.469 -8.719 1 98.94 61 PRO B N 1
ATOM 2837 C CA . PRO B 1 61 ? 0.832 -22.547 -9.562 1 98.94 61 PRO B CA 1
ATOM 2838 C C . PRO B 1 61 ? 1.943 -23.469 -10.078 1 98.94 61 PRO B C 1
ATOM 2840 O O . PRO B 1 61 ? 1.775 -24.688 -10.109 1 98.94 61 PRO B O 1
ATOM 2843 N N . VAL B 1 62 ? 3.035 -22.906 -10.414 1 98.94 62 VAL B N 1
ATOM 2844 C CA . VAL B 1 62 ? 4.164 -23.672 -10.914 1 98.94 62 VAL B CA 1
ATOM 2845 C C . VAL B 1 62 ? 4.746 -24.531 -9.781 1 98.94 62 VAL B C 1
ATOM 2847 O O . VAL B 1 62 ? 5.145 -25.672 -10 1 98.94 62 VAL B O 1
ATOM 2850 N N . LEU B 1 63 ? 4.797 -23.984 -8.586 1 98.94 63 LEU B N 1
ATOM 2851 C CA . LEU B 1 63 ? 5.266 -24.75 -7.434 1 98.94 63 LEU B CA 1
ATOM 2852 C C . LEU B 1 63 ? 4.352 -25.938 -7.156 1 98.94 63 LEU B C 1
ATOM 2854 O O . LEU B 1 63 ? 4.824 -27.016 -6.801 1 98.94 63 LEU B O 1
ATOM 2858 N N . ALA B 1 64 ? 3.062 -25.703 -7.312 1 98.94 64 ALA B N 1
ATOM 2859 C CA . ALA B 1 64 ? 2.111 -26.797 -7.137 1 98.94 64 ALA B CA 1
ATOM 2860 C C . ALA B 1 64 ? 2.365 -27.922 -8.148 1 98.94 64 ALA B C 1
ATOM 2862 O O . ALA B 1 64 ? 2.26 -29.109 -7.816 1 98.94 64 ALA B O 1
ATOM 2863 N N . VAL B 1 65 ? 2.705 -27.547 -9.383 1 98.94 65 VAL B N 1
ATOM 2864 C CA . VAL B 1 65 ? 3.057 -28.547 -10.398 1 98.94 65 VAL B CA 1
ATOM 2865 C C . VAL B 1 65 ? 4.246 -29.375 -9.922 1 98.94 65 VAL B C 1
ATOM 2867 O O . VAL B 1 65 ? 4.234 -30.594 -10.023 1 98.94 65 VAL B O 1
ATOM 2870 N N . ALA B 1 66 ? 5.27 -28.688 -9.414 1 98.94 66 ALA B N 1
ATOM 2871 C CA . ALA B 1 66 ? 6.457 -29.375 -8.922 1 98.94 66 ALA B CA 1
ATOM 2872 C C . ALA B 1 66 ? 6.094 -30.391 -7.844 1 98.94 66 ALA B C 1
ATOM 2874 O O . ALA B 1 66 ? 6.609 -31.516 -7.844 1 98.94 66 ALA B O 1
ATOM 2875 N N . MET B 1 67 ? 5.227 -30.047 -6.973 1 98.94 67 MET B N 1
ATOM 2876 C CA . MET B 1 67 ? 4.832 -30.922 -5.875 1 98.94 67 MET B CA 1
ATOM 2877 C C . MET B 1 67 ? 4.062 -32.125 -6.402 1 98.94 67 MET B C 1
ATOM 2879 O O . MET B 1 67 ? 4.262 -33.25 -5.926 1 98.94 67 MET B O 1
ATOM 2883 N N . LEU B 1 68 ? 3.207 -31.875 -7.379 1 98.94 68 LEU B N 1
ATOM 2884 C CA . LEU B 1 68 ? 2.518 -33 -8.016 1 98.94 68 LEU B CA 1
ATOM 2885 C C . LEU B 1 68 ? 3.512 -33.938 -8.695 1 98.94 68 LEU B C 1
ATOM 2887 O O . LEU B 1 68 ? 3.418 -35.156 -8.555 1 98.94 68 LEU B O 1
ATOM 2891 N N . ARG B 1 69 ? 4.438 -33.375 -9.383 1 98.81 69 ARG B N 1
ATOM 2892 C CA . ARG B 1 69 ? 5.426 -34.188 -10.102 1 98.81 69 ARG B CA 1
ATOM 2893 C C . ARG B 1 69 ? 6.285 -34.969 -9.141 1 98.81 69 ARG B C 1
ATOM 2895 O O . ARG B 1 69 ? 6.793 -36.062 -9.492 1 98.81 69 ARG B O 1
ATOM 2902 N N . ALA B 1 70 ? 6.406 -34.5 -7.973 1 98.81 70 ALA B N 1
ATOM 2903 C CA . ALA B 1 70 ? 7.188 -35.188 -6.945 1 98.81 70 ALA B CA 1
ATOM 2904 C C . ALA B 1 70 ? 6.367 -36.281 -6.266 1 98.81 70 ALA B C 1
ATOM 2906 O O . ALA B 1 70 ? 6.867 -37 -5.391 1 98.81 70 ALA B O 1
ATOM 2907 N N . GLY B 1 71 ? 5.09 -36.406 -6.598 1 98.75 71 GLY B N 1
ATOM 2908 C CA . GLY B 1 71 ? 4.332 -37.531 -6.129 1 98.75 71 GLY B CA 1
ATOM 2909 C C . GLY B 1 71 ? 3.244 -37.156 -5.137 1 98.75 71 GLY B C 1
ATOM 2910 O O . GLY B 1 71 ? 2.486 -38.031 -4.688 1 98.75 71 GLY B O 1
ATOM 2911 N N . TRP B 1 72 ? 3.141 -35.875 -4.766 1 98.81 72 TRP B N 1
ATOM 2912 C CA . TRP B 1 72 ? 2.049 -35.469 -3.887 1 98.81 72 TRP B CA 1
ATOM 2913 C C . TRP B 1 72 ? 0.698 -35.688 -4.559 1 98.81 72 TRP B C 1
ATOM 2915 O O . TRP B 1 72 ? 0.511 -35.344 -5.723 1 98.81 72 TRP B O 1
ATOM 2925 N N . LYS B 1 73 ? -0.241 -36.312 -3.852 1 98.69 73 LYS B N 1
ATOM 2926 C CA . LYS B 1 73 ? -1.604 -36.531 -4.324 1 98.69 73 LYS B CA 1
ATOM 2927 C C . LYS B 1 73 ? -2.619 -35.812 -3.439 1 98.69 73 LYS B C 1
ATOM 2929 O O . LYS B 1 73 ? -2.992 -36.312 -2.377 1 98.69 73 LYS B O 1
ATOM 2934 N N . PRO B 1 74 ? -3.025 -34.719 -3.896 1 98.75 74 PRO B N 1
ATOM 2935 C CA . PRO B 1 74 ? -4.055 -34 -3.121 1 98.75 74 PRO B CA 1
ATOM 2936 C C . PRO B 1 74 ? -5.34 -34.812 -2.977 1 98.75 74 PRO B C 1
ATOM 2938 O O . PRO B 1 74 ? -5.734 -35.531 -3.906 1 98.75 74 PRO B O 1
ATOM 2941 N N . GLY B 1 75 ? -5.977 -34.594 -1.887 1 98.56 75 GLY B N 1
ATOM 2942 C CA . GLY B 1 75 ? -7.211 -35.312 -1.627 1 98.56 75 GLY B CA 1
ATOM 2943 C C . GLY B 1 75 ? -8.391 -34.781 -2.412 1 98.56 75 GLY B C 1
ATOM 2944 O O . GLY B 1 75 ? -9.414 -35.438 -2.551 1 98.56 75 GLY B O 1
ATOM 2945 N N . SER B 1 76 ? -8.367 -33.625 -2.947 1 98.62 76 SER B N 1
ATOM 2946 C CA . SER B 1 76 ? -9.398 -32.969 -3.73 1 98.62 76 SER B CA 1
ATOM 2947 C C . SER B 1 76 ? -8.82 -31.844 -4.586 1 98.62 76 SER B C 1
ATOM 2949 O O . SER B 1 76 ? -7.656 -31.453 -4.41 1 98.62 76 SER B O 1
ATOM 2951 N N . THR B 1 77 ? -9.641 -31.359 -5.516 1 98.75 77 THR B N 1
ATOM 2952 C CA . THR B 1 77 ? -9.211 -30.219 -6.312 1 98.75 77 THR B CA 1
ATOM 2953 C C . THR B 1 77 ? -9.102 -28.969 -5.445 1 98.75 77 THR B C 1
ATOM 2955 O O . THR B 1 77 ? -8.289 -28.078 -5.715 1 98.75 77 THR B O 1
ATOM 2958 N N . ALA B 1 78 ? -9.867 -28.891 -4.379 1 98.88 78 ALA B N 1
ATOM 2959 C CA . ALA B 1 78 ? -9.789 -27.781 -3.441 1 98.88 78 ALA B CA 1
ATOM 2960 C C . ALA B 1 78 ? -8.453 -27.766 -2.709 1 98.88 78 ALA B C 1
ATOM 2962 O O . ALA B 1 78 ? -7.867 -26.703 -2.482 1 98.88 78 ALA B O 1
ATOM 2963 N N . GLU B 1 79 ? -7.98 -28.938 -2.35 1 98.94 79 GLU B N 1
ATOM 2964 C CA . GLU B 1 79 ? -6.672 -29.047 -1.712 1 98.94 79 GLU B CA 1
ATOM 2965 C C . GLU B 1 79 ? -5.559 -28.625 -2.666 1 98.94 79 GLU B C 1
ATOM 2967 O O . GLU B 1 79 ? -4.621 -27.922 -2.266 1 98.94 79 GLU B O 1
ATOM 2972 N N . LEU B 1 80 ? -5.699 -29 -3.91 1 98.94 80 LEU B N 1
ATOM 2973 C CA . LEU B 1 80 ? -4.711 -28.578 -4.898 1 98.94 80 LEU B CA 1
ATOM 2974 C C . LEU B 1 80 ? -4.766 -27.062 -5.117 1 98.94 80 LEU B C 1
ATOM 2976 O O . LEU B 1 80 ? -3.725 -26.406 -5.215 1 98.94 80 LEU B O 1
ATOM 2980 N N . ALA B 1 81 ? -5.957 -26.5 -5.129 1 98.94 81 ALA B N 1
ATOM 2981 C CA . ALA B 1 81 ? -6.125 -25.062 -5.324 1 98.94 81 ALA B CA 1
ATOM 2982 C C . ALA B 1 81 ? -5.504 -24.281 -4.172 1 98.94 81 ALA B C 1
ATOM 2984 O O . ALA B 1 81 ? -4.824 -23.281 -4.391 1 98.94 81 ALA B O 1
ATOM 2985 N N . VAL B 1 82 ? -5.688 -24.719 -2.947 1 98.94 82 VAL B N 1
ATOM 2986 C CA . VAL B 1 82 ? -5.184 -23.969 -1.805 1 98.94 82 VAL B CA 1
ATOM 2987 C C . VAL B 1 82 ? -3.662 -24.062 -1.752 1 98.94 82 VAL B C 1
ATOM 2989 O O . VAL B 1 82 ? -2.994 -23.172 -1.217 1 98.94 82 VAL B O 1
ATOM 2992 N N . ALA B 1 83 ? -3.08 -25.109 -2.375 1 98.94 83 ALA B N 1
ATOM 2993 C CA . ALA B 1 83 ? -1.629 -25.25 -2.469 1 98.94 83 ALA B CA 1
ATOM 2994 C C . ALA B 1 83 ? -1.03 -24.156 -3.354 1 98.94 83 ALA B C 1
ATOM 2996 O O . ALA B 1 83 ? 0.15 -23.828 -3.225 1 98.94 83 ALA B O 1
ATOM 2997 N N . ALA B 1 84 ? -1.82 -23.609 -4.266 1 98.88 84 ALA B N 1
ATOM 2998 C CA . ALA B 1 84 ? -1.38 -22.547 -5.176 1 98.88 84 ALA B CA 1
ATOM 2999 C C . ALA B 1 84 ? -1.932 -21.188 -4.754 1 98.88 84 ALA B C 1
ATOM 3001 O O . ALA B 1 84 ? -1.906 -20.234 -5.527 1 98.88 84 ALA B O 1
ATOM 3002 N N . ALA B 1 85 ? -2.385 -21.125 -3.523 1 98.75 85 ALA B N 1
ATOM 3003 C CA . ALA B 1 85 ? -3.211 -20 -3.1 1 98.75 85 ALA B CA 1
ATOM 3004 C C . ALA B 1 85 ? -2.379 -18.969 -2.354 1 98.75 85 ALA B C 1
ATOM 3006 O O . ALA B 1 85 ? -1.291 -19.266 -1.858 1 98.75 85 ALA B O 1
ATOM 3007 N N . SER B 1 86 ? -2.76 -17.766 -2.363 1 98.56 86 SER B N 1
ATOM 3008 C CA . SER B 1 86 ? -2.604 -16.781 -1.303 1 98.56 86 SER B CA 1
ATOM 3009 C C . SER B 1 86 ? -3.93 -16.516 -0.596 1 98.56 86 SER B C 1
ATOM 3011 O O . SER B 1 86 ? -4.598 -15.516 -0.875 1 98.56 86 SER B O 1
ATOM 3013 N N . HIS B 1 87 ? -4.273 -17.422 0.262 1 98.75 87 HIS B N 1
ATOM 3014 C CA . HIS B 1 87 ? -5.633 -17.422 0.792 1 98.75 87 HIS B CA 1
ATOM 3015 C C . HIS B 1 87 ? -5.785 -16.406 1.926 1 98.75 87 HIS B C 1
ATOM 3017 O O . HIS B 1 87 ? -4.789 -15.891 2.438 1 98.75 87 HIS B O 1
ATOM 3023 N N . GLN B 1 88 ? -6.965 -16.094 2.268 1 98.56 88 GLN B N 1
ATOM 3024 C CA . GLN B 1 88 ? -7.199 -15.023 3.232 1 98.56 88 GLN B CA 1
ATOM 3025 C C . GLN B 1 88 ? -7.664 -15.586 4.574 1 98.56 88 GLN B C 1
ATOM 3027 O O . GLN B 1 88 ? -8.344 -14.898 5.34 1 98.56 88 GLN B O 1
ATOM 3032 N N . GLY B 1 89 ? -7.438 -16.828 4.801 1 98.5 89 GLY B N 1
ATOM 3033 C CA . GLY B 1 89 ? -7.594 -17.453 6.105 1 98.5 89 GLY B CA 1
ATOM 3034 C C . GLY B 1 89 ? -9.047 -17.672 6.488 1 98.5 89 GLY B C 1
ATOM 3035 O O . GLY B 1 89 ? -9.375 -17.719 7.676 1 98.5 89 GLY B O 1
ATOM 3036 N N . GLU B 1 90 ? -9.961 -17.75 5.516 1 98.56 90 GLU B N 1
ATOM 3037 C CA . GLU B 1 90 ? -11.352 -18.125 5.789 1 98.56 90 GLU B CA 1
ATOM 3038 C C . GLU B 1 90 ? -11.453 -19.562 6.262 1 98.56 90 GLU B C 1
ATOM 3040 O O . GLU B 1 90 ? -10.547 -20.375 6.016 1 98.56 90 GLU B O 1
ATOM 3045 N N . PRO B 1 91 ? -12.539 -19.938 6.91 1 98.12 91 PRO B N 1
ATOM 3046 C CA . PRO B 1 91 ? -12.656 -21.281 7.484 1 98.12 91 PRO B CA 1
ATOM 3047 C C . PRO B 1 91 ? -12.43 -22.391 6.453 1 98.12 91 PRO B C 1
ATOM 3049 O O . PRO B 1 91 ? -11.766 -23.375 6.75 1 98.12 91 PRO B O 1
ATOM 3052 N N . ALA B 1 92 ? -12.945 -22.188 5.289 1 98.62 92 ALA B N 1
ATOM 3053 C CA . ALA B 1 92 ? -12.789 -23.203 4.25 1 98.62 92 ALA B CA 1
ATOM 3054 C C . ALA B 1 92 ? -11.312 -23.391 3.895 1 98.62 92 ALA B C 1
ATOM 3056 O O . ALA B 1 92 ? -10.883 -24.516 3.592 1 98.62 92 ALA B O 1
ATOM 3057 N N . HIS B 1 93 ? -10.547 -22.312 3.865 1 98.81 93 HIS B N 1
ATOM 3058 C CA . HIS B 1 93 ? -9.117 -22.406 3.609 1 98.81 93 HIS B CA 1
ATOM 3059 C C . HIS B 1 93 ? -8.422 -23.234 4.684 1 98.81 93 HIS B C 1
ATOM 3061 O O . HIS B 1 93 ? -7.65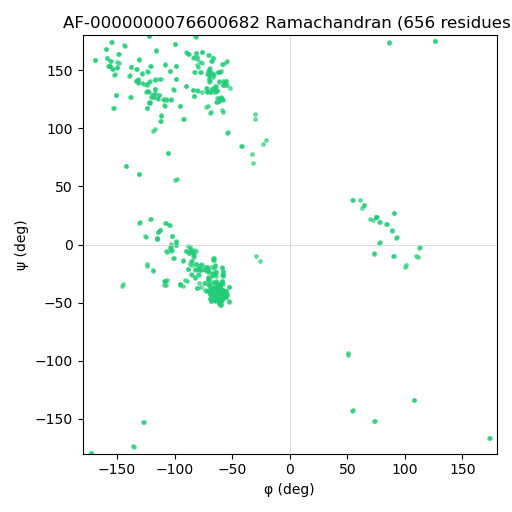2 -24.141 4.371 1 98.81 93 HIS B O 1
ATOM 3067 N N . VAL B 1 94 ? -8.688 -22.891 5.918 1 98.56 94 VAL B N 1
ATOM 3068 C CA . VAL B 1 94 ? -8.055 -23.531 7.066 1 98.56 94 VAL B CA 1
ATOM 3069 C C . VAL B 1 94 ? -8.359 -25.031 7.055 1 98.56 94 VAL B C 1
ATOM 3071 O O . VAL B 1 94 ? -7.473 -25.859 7.285 1 98.56 94 VAL B O 1
ATOM 3074 N N . GLU B 1 95 ? -9.578 -25.344 6.75 1 98.69 95 GLU B N 1
ATOM 3075 C CA . GLU B 1 95 ? -9.992 -26.734 6.68 1 98.69 95 GLU B CA 1
ATOM 3076 C C . GLU B 1 95 ? -9.164 -27.516 5.66 1 98.69 95 GLU B C 1
ATOM 3078 O O . GLU B 1 95 ? -8.719 -28.625 5.93 1 98.69 95 GLU B O 1
ATOM 3083 N N . ARG B 1 96 ? -8.938 -26.938 4.496 1 98.81 96 ARG B N 1
ATOM 3084 C CA . ARG B 1 96 ? -8.18 -27.625 3.453 1 98.81 96 ARG B CA 1
ATOM 3085 C C . ARG B 1 96 ? -6.703 -27.719 3.818 1 98.81 96 ARG B C 1
ATOM 3087 O O . ARG B 1 96 ? -6.055 -28.734 3.529 1 98.81 96 ARG B O 1
ATOM 3094 N N . VAL B 1 97 ? -6.125 -26.656 4.414 1 98.94 97 VAL B N 1
ATOM 3095 C CA . VAL B 1 97 ? -4.734 -26.688 4.855 1 98.94 97 VAL B CA 1
ATOM 3096 C C . VAL B 1 97 ? -4.547 -27.812 5.871 1 98.94 97 VAL B C 1
ATOM 3098 O O . VAL B 1 97 ? -3.615 -28.625 5.758 1 98.94 97 VAL B O 1
ATOM 3101 N N . GLU B 1 98 ? -5.445 -27.938 6.801 1 98.81 98 GLU B N 1
ATOM 3102 C CA . GLU B 1 98 ? -5.371 -28.969 7.832 1 98.81 98 GLU B CA 1
ATOM 3103 C C . GLU B 1 98 ? -5.57 -30.359 7.242 1 98.81 98 GLU B C 1
ATOM 3105 O O . GLU B 1 98 ? -4.949 -31.328 7.688 1 98.81 98 GLU B O 1
ATOM 3110 N N . ALA B 1 99 ? -6.461 -30.422 6.297 1 98.88 99 ALA B N 1
ATOM 3111 C CA . ALA B 1 99 ? -6.688 -31.688 5.629 1 98.88 99 ALA B CA 1
ATOM 3112 C C . ALA B 1 99 ? -5.418 -32.188 4.938 1 98.88 99 ALA B C 1
ATOM 3114 O O . ALA B 1 99 ? -5.082 -33.375 5.004 1 98.88 99 ALA B O 1
ATOM 3115 N N . ILE B 1 100 ? -4.719 -31.297 4.262 1 98.94 100 ILE B N 1
ATOM 3116 C CA . ILE B 1 100 ? -3.469 -31.641 3.598 1 98.94 100 ILE B CA 1
ATOM 3117 C C . ILE B 1 100 ? -2.467 -32.156 4.625 1 98.94 100 ILE B C 1
ATOM 3119 O O . ILE B 1 100 ? -1.836 -33.219 4.422 1 98.94 100 ILE B O 1
ATOM 3123 N N . LEU B 1 101 ? -2.311 -31.438 5.711 1 98.88 101 LEU B N 1
ATOM 3124 C CA . LEU B 1 101 ? -1.373 -31.812 6.758 1 98.88 101 LEU B CA 1
ATOM 3125 C C . LEU B 1 101 ? -1.743 -33.188 7.348 1 98.88 101 LEU B C 1
ATOM 3127 O O . LEU B 1 101 ? -0.891 -34.062 7.465 1 98.88 101 LEU B O 1
ATOM 3131 N N . SER B 1 102 ? -2.998 -33.312 7.641 1 98.56 102 SER B N 1
ATOM 3132 C CA . SER B 1 102 ? -3.471 -34.562 8.227 1 98.56 102 SER B CA 1
ATOM 3133 C C . SER B 1 102 ? -3.238 -35.75 7.285 1 98.56 102 SER B C 1
ATOM 3135 O O . SER B 1 102 ? -2.879 -36.844 7.727 1 98.56 102 SER B O 1
ATOM 3137 N N . GLY B 1 103 ? -3.5 -35.531 6.055 1 98.19 103 GLY B N 1
ATOM 3138 C CA . GLY B 1 103 ? -3.264 -36.562 5.055 1 98.19 103 GLY B CA 1
ATOM 3139 C C . GLY B 1 103 ? -1.822 -37.031 5.012 1 98.19 103 GLY B C 1
ATOM 3140 O O . GLY B 1 103 ? -1.544 -38.156 4.598 1 98.19 103 GLY B O 1
ATOM 3141 N N . ALA B 1 104 ? -0.915 -36.219 5.457 1 98.31 104 ALA B N 1
ATOM 3142 C CA . ALA B 1 104 ? 0.51 -36.531 5.477 1 98.31 104 ALA B CA 1
ATOM 3143 C C . ALA B 1 104 ? 0.952 -37 6.863 1 98.31 104 ALA B C 1
ATOM 3145 O O . ALA B 1 104 ? 2.143 -37.188 7.102 1 98.31 104 ALA B O 1
ATOM 3146 N N . GLY B 1 105 ? 0.018 -37.094 7.766 1 98.12 105 GLY B N 1
ATOM 3147 C CA . GLY B 1 105 ? 0.341 -37.469 9.133 1 98.12 105 GLY B CA 1
ATOM 3148 C C . GLY B 1 105 ? 0.989 -36.375 9.93 1 98.12 105 GLY B C 1
ATOM 3149 O O . GLY B 1 105 ? 1.747 -36.625 10.867 1 98.12 105 GLY B O 1
ATOM 3150 N N . LEU B 1 106 ? 0.766 -35.156 9.539 1 98.38 106 LEU B N 1
ATOM 3151 C CA . LEU B 1 106 ? 1.354 -33.969 10.195 1 98.38 106 LEU B CA 1
ATOM 3152 C C . LEU B 1 106 ? 0.273 -33.094 10.812 1 98.38 106 LEU B C 1
ATOM 3154 O O . LEU B 1 106 ? -0.919 -33.312 10.594 1 98.38 106 LEU B O 1
ATOM 3158 N N . SER B 1 107 ? 0.697 -32.156 11.672 1 97 107 SER B N 1
ATOM 3159 C CA . SER B 1 107 ? -0.182 -31.172 12.273 1 97 107 SER B CA 1
ATOM 3160 C C . SER B 1 107 ? 0.285 -29.75 11.953 1 97 107 SER B C 1
ATOM 3162 O O . SER B 1 107 ? 1.282 -29.562 11.258 1 97 107 SER B O 1
ATOM 3164 N N . ASP B 1 108 ? -0.458 -28.812 12.453 1 95.5 108 ASP B N 1
ATOM 3165 C CA . ASP B 1 108 ? -0.157 -27.391 12.234 1 95.5 108 ASP B CA 1
ATOM 3166 C C . ASP B 1 108 ? 1.23 -27.031 12.766 1 95.5 108 ASP B C 1
ATOM 3168 O O . ASP B 1 108 ? 1.859 -26.094 12.289 1 95.5 108 ASP B O 1
ATOM 3172 N N . ASP B 1 109 ? 1.739 -27.812 13.617 1 96.5 109 ASP B N 1
ATOM 3173 C CA . ASP B 1 109 ? 3.035 -27.547 14.242 1 96.5 109 ASP B CA 1
ATOM 3174 C C . ASP B 1 109 ? 4.172 -27.734 13.234 1 96.5 109 ASP B C 1
ATOM 3176 O O . ASP B 1 109 ? 5.281 -27.234 13.445 1 96.5 109 ASP B O 1
ATOM 3180 N N . ALA B 1 110 ? 3.889 -28.453 12.172 1 98.31 110 ALA B N 1
ATOM 3181 C CA . ALA B 1 110 ? 4.91 -28.703 11.156 1 98.31 110 ALA B CA 1
ATOM 3182 C C . ALA B 1 110 ? 5.102 -27.484 10.266 1 98.31 110 ALA B C 1
ATOM 3184 O O . ALA B 1 110 ? 6.121 -27.359 9.578 1 98.31 110 ALA B O 1
ATOM 3185 N N . LEU B 1 111 ? 4.082 -26.625 10.227 1 98.81 111 LEU B N 1
ATOM 3186 C CA . LEU B 1 111 ? 4.168 -25.438 9.391 1 98.81 111 LEU B CA 1
ATOM 3187 C C . LEU B 1 111 ? 5.266 -24.5 9.891 1 98.81 111 LEU B C 1
ATOM 3189 O O . LEU B 1 111 ? 5.379 -24.266 11.094 1 98.81 111 LEU B O 1
ATOM 3193 N N . GLN B 1 112 ? 6.047 -23.969 8.961 1 98.56 112 GLN B N 1
ATOM 3194 C CA . GLN B 1 112 ? 7.129 -23.078 9.352 1 98.56 112 GLN B CA 1
ATOM 3195 C C . GLN B 1 112 ? 6.895 -21.672 8.82 1 98.56 112 GLN B C 1
ATOM 3197 O O . GLN B 1 112 ? 7.793 -20.828 8.867 1 98.56 112 GLN B O 1
ATOM 3202 N N . CYS B 1 113 ? 5.758 -21.406 8.195 1 98.31 113 CYS B N 1
ATOM 3203 C CA . CYS B 1 113 ? 5.391 -20.031 7.844 1 98.31 113 CYS B CA 1
ATOM 3204 C C . CYS B 1 113 ? 5.051 -19.234 9.086 1 98.31 113 CYS B C 1
ATOM 3206 O O . CYS B 1 113 ? 4.895 -19.781 10.172 1 98.31 113 CYS B O 1
ATOM 3208 N N . PRO B 1 114 ? 5.027 -17.875 8.992 1 97.5 114 PRO B N 1
ATOM 3209 C CA . PRO B 1 114 ? 4.684 -17.078 10.172 1 97.5 114 PRO B CA 1
ATOM 3210 C C . PRO B 1 114 ? 3.273 -17.344 10.68 1 97.5 114 PRO B C 1
ATOM 3212 O O . PRO B 1 114 ? 2.387 -17.703 9.898 1 97.5 114 PRO B O 1
ATOM 3215 N N . ALA B 1 115 ? 3.143 -17.203 12.008 1 97.38 115 ALA B N 1
ATOM 3216 C CA . ALA B 1 115 ? 1.783 -17.141 12.539 1 97.38 115 ALA B CA 1
ATOM 3217 C C . ALA B 1 115 ? 1.097 -15.836 12.141 1 97.38 115 ALA B C 1
ATOM 3219 O O . ALA B 1 115 ? 1.743 -14.797 12.039 1 97.38 115 ALA B O 1
ATOM 3220 N N . ASP B 1 116 ? -0.168 -15.953 11.938 1 96.69 116 ASP B N 1
ATOM 3221 C CA . ASP B 1 116 ? -0.923 -14.773 11.531 1 96.69 116 ASP B CA 1
ATOM 3222 C C . ASP B 1 116 ? -2.393 -14.891 11.93 1 96.69 116 ASP B C 1
ATOM 3224 O O . ASP B 1 116 ? -2.803 -15.898 12.508 1 96.69 116 ASP B O 1
ATOM 3228 N N . ILE B 1 117 ? -3.137 -13.82 11.703 1 96.5 117 ILE B N 1
ATOM 3229 C CA . ILE B 1 117 ? -4.594 -13.812 11.734 1 96.5 117 ILE B CA 1
ATOM 3230 C C . ILE B 1 117 ? -5.141 -13.672 10.32 1 96.5 117 ILE B C 1
ATOM 3232 O O . ILE B 1 117 ? -4.445 -13.188 9.422 1 96.5 117 ILE B O 1
ATOM 3236 N N . PRO B 1 118 ? -6.367 -14.148 10.102 1 97.31 118 PRO B N 1
ATOM 3237 C CA . PRO B 1 118 ? -6.902 -14.062 8.742 1 97.31 118 PRO B CA 1
ATOM 3238 C C . PRO B 1 118 ? -6.891 -12.633 8.195 1 97.31 118 PRO B C 1
ATOM 3240 O O . PRO B 1 118 ? -7.16 -11.688 8.938 1 97.31 118 PRO B O 1
ATOM 3243 N N . SER B 1 119 ? -6.574 -12.539 6.953 1 96.5 119 SER B N 1
ATOM 3244 C CA . SER B 1 119 ? -6.648 -11.234 6.305 1 96.5 119 SER B CA 1
ATOM 3245 C C . SER B 1 119 ? -8.07 -10.914 5.859 1 96.5 119 SER B C 1
ATOM 3247 O O . SER B 1 119 ? -8.391 -9.758 5.562 1 96.5 119 SER B O 1
ATOM 3249 N N . ASP B 1 120 ? -8.883 -11.914 5.695 1 96.81 120 ASP B N 1
ATOM 3250 C CA . ASP B 1 120 ? -10.297 -11.664 5.457 1 96.81 120 ASP B CA 1
ATOM 3251 C C . ASP B 1 120 ? -10.922 -10.883 6.609 1 96.81 120 ASP B C 1
ATOM 3253 O O . ASP B 1 120 ? -10.875 -11.328 7.762 1 96.81 120 ASP B O 1
ATOM 3257 N N . PRO B 1 121 ? -11.578 -9.781 6.293 1 93.94 121 PRO B N 1
ATOM 3258 C CA . PRO B 1 121 ? -12.047 -8.914 7.379 1 93.94 121 PRO B CA 1
ATOM 3259 C C . PRO B 1 121 ? -13.055 -9.609 8.297 1 93.94 121 PRO B C 1
ATOM 3261 O O . PRO B 1 121 ? -12.969 -9.484 9.516 1 93.94 121 PRO B O 1
ATOM 3264 N N . ALA B 1 122 ? -14.023 -10.352 7.75 1 94.62 122 ALA B N 1
ATOM 3265 C CA . ALA B 1 122 ? -15.039 -11.023 8.555 1 94.62 122 ALA B CA 1
ATOM 3266 C C . ALA B 1 122 ? -14.422 -12.109 9.422 1 94.62 122 ALA B C 1
ATOM 3268 O O . ALA B 1 122 ? -14.695 -12.188 10.625 1 94.62 122 ALA B O 1
ATOM 3269 N N . SER B 1 123 ? -13.531 -12.898 8.805 1 96.25 123 SER B N 1
ATOM 3270 C CA . SER B 1 123 ? -12.859 -13.953 9.539 1 96.25 123 SER B CA 1
ATOM 3271 C C . SER B 1 123 ? -11.977 -13.383 10.641 1 96.25 123 SER B C 1
ATOM 3273 O O . SER B 1 123 ? -11.945 -13.914 11.758 1 96.25 123 SER B O 1
ATOM 3275 N N . ARG B 1 124 ? -11.305 -12.352 10.328 1 95.69 124 ARG B N 1
ATOM 3276 C CA . ARG B 1 124 ? -10.445 -11.68 11.297 1 95.69 124 ARG B CA 1
ATOM 3277 C C . ARG B 1 124 ? -11.25 -11.195 12.5 1 95.69 124 ARG B C 1
ATOM 3279 O O . ARG B 1 124 ? -10.883 -11.453 13.648 1 95.69 124 ARG B O 1
ATOM 3286 N N . ARG B 1 125 ? -12.305 -10.469 12.242 1 94.81 125 ARG B N 1
ATOM 3287 C CA . ARG B 1 125 ? -13.164 -9.938 13.297 1 94.81 125 ARG B CA 1
ATOM 3288 C C . ARG B 1 125 ? -13.664 -11.047 14.203 1 94.81 125 ARG B C 1
ATOM 3290 O O . ARG B 1 125 ? -13.617 -10.922 15.43 1 94.81 125 ARG B O 1
ATOM 3297 N N . ASP B 1 126 ? -14.094 -12.102 13.57 1 95.69 126 ASP B N 1
ATOM 3298 C CA . ASP B 1 126 ? -14.672 -13.211 14.328 1 95.69 126 ASP B CA 1
ATOM 3299 C C . ASP B 1 126 ? -13.625 -13.844 15.242 1 95.69 126 ASP B C 1
ATOM 3301 O O . ASP B 1 126 ? -13.898 -14.133 16.406 1 95.69 126 ASP B O 1
ATOM 3305 N N . LEU B 1 127 ? -12.492 -14.023 14.758 1 95.94 127 LEU B N 1
ATOM 3306 C CA . LEU B 1 127 ? -11.445 -14.703 15.523 1 95.94 127 LEU B CA 1
ATOM 3307 C C . LEU B 1 127 ? -10.914 -13.797 16.625 1 95.94 127 LEU B C 1
ATOM 3309 O O . LEU B 1 127 ? -10.648 -14.266 17.734 1 95.94 127 LEU B O 1
ATOM 3313 N N . ILE B 1 128 ? -10.766 -12.531 16.328 1 95.12 128 ILE B N 1
ATOM 3314 C CA . ILE B 1 128 ? -10.344 -11.586 17.344 1 95.12 128 ILE B CA 1
ATOM 3315 C C . ILE B 1 128 ? -11.391 -11.539 18.469 1 95.12 128 ILE B C 1
ATOM 3317 O O . ILE B 1 128 ? -11.047 -11.57 19.641 1 95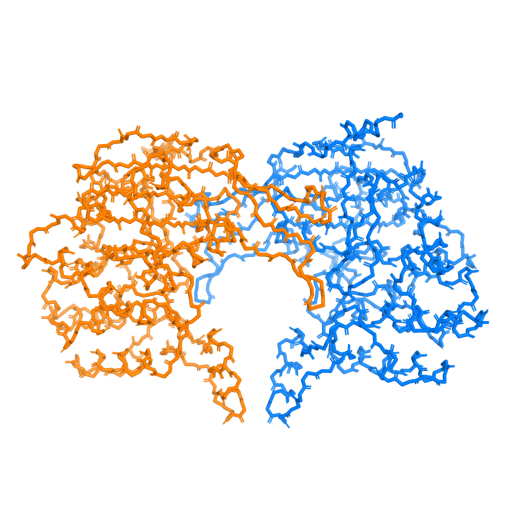.12 128 ILE B O 1
ATOM 3321 N N . ALA B 1 129 ? -12.648 -11.461 18.078 1 95.19 129 ALA B N 1
ATOM 3322 C CA . ALA B 1 129 ? -13.742 -11.422 19.062 1 95.19 129 ALA B CA 1
ATOM 3323 C C . ALA B 1 129 ? -13.719 -12.664 19.953 1 95.19 129 ALA B C 1
ATOM 3325 O O . ALA B 1 129 ? -14.047 -12.594 21.125 1 95.19 129 ALA B O 1
ATOM 3326 N N . ALA B 1 130 ? -13.289 -13.75 19.391 1 95.56 130 ALA B N 1
ATOM 3327 C CA . ALA B 1 130 ? -13.25 -15.016 20.109 1 95.56 130 ALA B CA 1
ATOM 3328 C C . ALA B 1 130 ? -11.961 -15.156 20.906 1 95.56 130 ALA B C 1
ATOM 3330 O O . ALA B 1 130 ? -11.773 -16.141 21.625 1 95.56 130 ALA B O 1
ATOM 3331 N N . GLY B 1 131 ? -11.016 -14.211 20.766 1 94.25 131 GLY B N 1
ATOM 3332 C CA . GLY B 1 131 ? -9.766 -14.211 21.516 1 94.25 131 GLY B CA 1
ATOM 3333 C C . GLY B 1 131 ? -8.75 -15.195 20.969 1 94.25 131 GLY B C 1
ATOM 3334 O O . GLY B 1 131 ? -7.84 -15.617 21.688 1 94.25 131 GLY B O 1
ATOM 3335 N N . VAL B 1 132 ? -9 -15.547 19.766 1 94.44 132 VAL B N 1
ATOM 3336 C CA . VAL B 1 132 ? -8.102 -16.516 19.156 1 94.44 132 VAL B CA 1
ATOM 3337 C C . VAL B 1 132 ? -6.762 -15.852 18.828 1 94.44 132 VAL B C 1
ATOM 3339 O O . VAL B 1 132 ? -6.727 -14.711 18.359 1 94.44 132 VAL B O 1
ATOM 3342 N N . ARG B 1 133 ? -5.73 -16.516 19.156 1 94.31 133 ARG B N 1
ATOM 3343 C CA . ARG B 1 133 ? -4.379 -16.031 18.906 1 94.31 133 ARG B CA 1
ATOM 3344 C C . ARG B 1 133 ? -3.947 -16.359 17.484 1 94.31 133 ARG B C 1
ATOM 3346 O O . ARG B 1 133 ? -4.516 -17.234 16.828 1 94.31 133 ARG B O 1
ATOM 3353 N N . PRO B 1 134 ? -2.918 -15.656 16.969 1 96.62 134 PRO B N 1
ATOM 3354 C CA . PRO B 1 134 ? -2.377 -15.969 15.641 1 96.62 134 PRO B CA 1
ATOM 3355 C C . PRO B 1 134 ? -1.892 -17.406 15.523 1 96.62 134 PRO B C 1
ATOM 3357 O O . PRO B 1 134 ? -1.303 -17.953 16.469 1 96.62 134 PRO B O 1
ATOM 3360 N N . ARG B 1 135 ? -2.209 -18.047 14.383 1 98 135 ARG B N 1
ATOM 3361 C CA . ARG B 1 135 ? -1.757 -19.391 14.055 1 98 135 ARG B CA 1
ATOM 3362 C C . ARG B 1 135 ? -1.174 -19.438 12.648 1 98 135 ARG B C 1
ATOM 3364 O O . ARG B 1 135 ? -1.495 -18.609 11.805 1 98 135 ARG B O 1
ATOM 3371 N N . ARG B 1 136 ? -0.381 -20.438 12.383 1 98.5 136 ARG B N 1
ATOM 3372 C CA . ARG B 1 136 ? 0.292 -20.547 11.094 1 98.5 136 ARG B CA 1
ATOM 3373 C C . ARG B 1 136 ? -0.683 -20.984 10.008 1 98.5 136 ARG B C 1
ATOM 3375 O O . ARG B 1 136 ? -0.517 -20.641 8.836 1 98.5 136 ARG B O 1
ATOM 3382 N N . VAL B 1 137 ? -1.811 -21.609 10.336 1 98.56 137 VAL B N 1
ATOM 3383 C CA . VAL B 1 137 ? -2.773 -22.109 9.359 1 98.56 137 VAL B CA 1
ATOM 3384 C C . VAL B 1 137 ? -3.531 -20.938 8.734 1 98.56 137 VAL B C 1
ATOM 3386 O O . VAL B 1 137 ? -4.141 -21.094 7.672 1 98.56 137 VAL B O 1
ATOM 3389 N N . TYR B 1 138 ? -3.504 -19.781 9.414 1 98.44 138 TYR B N 1
ATOM 3390 C CA . TYR B 1 138 ? -4.227 -18.625 8.898 1 98.44 138 TYR B CA 1
ATOM 3391 C C . TYR B 1 138 ? -3.373 -17.859 7.898 1 98.44 138 TYR B C 1
ATOM 3393 O O . TYR B 1 138 ? -3.881 -17 7.172 1 98.44 138 TYR B O 1
ATOM 3401 N N . MET B 1 139 ? -2.094 -18.172 7.883 1 98.5 139 MET B N 1
ATOM 3402 C CA . MET B 1 139 ? -1.157 -17.391 7.074 1 98.5 139 MET B CA 1
ATOM 3403 C C . MET B 1 139 ? -1.397 -17.641 5.586 1 98.5 139 MET B C 1
ATOM 3405 O O . MET B 1 139 ? -1.618 -18.766 5.164 1 98.5 139 MET B O 1
ATOM 3409 N N . THR B 1 140 ? -1.329 -16.672 4.785 1 98.5 140 THR B N 1
ATOM 3410 C CA . THR B 1 140 ? -1.773 -16.641 3.396 1 98.5 140 THR B CA 1
ATOM 3411 C C . THR B 1 140 ? -1.066 -17.719 2.58 1 98.5 140 THR B C 1
ATOM 3413 O O . THR B 1 140 ? -1.607 -18.203 1.585 1 98.5 140 THR B O 1
ATOM 3416 N N . CYS B 1 141 ? 0.12 -18.125 2.961 1 98.75 141 CYS B N 1
ATOM 3417 C CA . CYS B 1 141 ? 0.887 -19.109 2.205 1 98.75 141 CYS B CA 1
ATOM 3418 C C . CYS B 1 141 ? 0.804 -20.484 2.857 1 98.75 141 CYS B C 1
ATOM 3420 O O . CYS B 1 141 ? 1.496 -21.422 2.443 1 98.75 141 CYS B O 1
ATOM 3422 N N . SER B 1 142 ? 0 -20.688 3.85 1 98.88 142 SER B N 1
ATOM 3423 C CA . SER B 1 142 ? 0.014 -21.938 4.594 1 98.88 142 SER B CA 1
ATOM 3424 C C . SER B 1 142 ? -0.396 -23.109 3.709 1 98.88 142 SER B C 1
ATOM 3426 O O . SER B 1 142 ? 0.068 -24.234 3.904 1 98.88 142 SER B O 1
ATOM 3428 N N . GLY B 1 143 ? -1.278 -22.875 2.727 1 98.94 143 GLY B N 1
ATOM 3429 C CA . GLY B 1 143 ? -1.617 -23.922 1.789 1 98.94 143 GLY B CA 1
ATOM 3430 C C . GLY B 1 143 ? -0.415 -24.469 1.039 1 98.94 143 GLY B C 1
ATOM 3431 O O . GLY B 1 143 ? -0.241 -25.688 0.927 1 98.94 143 GLY B O 1
ATOM 3432 N N . LYS B 1 144 ? 0.402 -23.594 0.545 1 98.94 144 LYS B N 1
ATOM 3433 C CA . LYS B 1 144 ? 1.634 -23.984 -0.132 1 98.94 144 LYS B CA 1
ATOM 3434 C C . LYS B 1 144 ? 2.562 -24.734 0.812 1 98.94 144 LYS B C 1
ATOM 3436 O O . LYS B 1 144 ? 3.127 -25.766 0.442 1 98.94 144 LYS B O 1
ATOM 3441 N N . HIS B 1 145 ? 2.715 -24.203 2.014 1 98.94 145 HIS B N 1
ATOM 3442 C CA . HIS B 1 145 ? 3.576 -24.844 2.998 1 98.94 145 HIS B CA 1
ATOM 3443 C C . HIS B 1 145 ? 3.072 -26.25 3.342 1 98.94 145 HIS B C 1
ATOM 3445 O O . HIS B 1 145 ? 3.861 -27.188 3.451 1 98.94 145 HIS B O 1
ATOM 3451 N N . ALA B 1 146 ? 1.782 -26.359 3.504 1 98.94 146 ALA B N 1
ATOM 3452 C CA . ALA B 1 146 ? 1.193 -27.656 3.801 1 98.94 146 ALA B CA 1
ATOM 3453 C C . ALA B 1 146 ? 1.462 -28.656 2.672 1 98.94 146 ALA B C 1
ATOM 3455 O O . ALA B 1 146 ? 1.844 -29.797 2.922 1 98.94 146 ALA B O 1
ATOM 3456 N N . ALA B 1 147 ? 1.254 -28.234 1.466 1 98.94 147 ALA B N 1
ATOM 3457 C CA . ALA B 1 147 ? 1.495 -29.094 0.31 1 98.94 147 ALA B CA 1
ATOM 3458 C C . ALA B 1 147 ? 2.971 -29.469 0.204 1 98.94 147 ALA B C 1
ATOM 3460 O O . ALA B 1 147 ? 3.305 -30.594 -0.161 1 98.94 147 ALA B O 1
ATOM 3461 N N . MET B 1 148 ? 3.879 -28.516 0.496 1 98.94 148 MET B N 1
ATOM 3462 C CA . MET B 1 148 ? 5.309 -28.812 0.517 1 98.94 148 MET B CA 1
ATOM 3463 C C . MET B 1 148 ? 5.633 -29.891 1.54 1 98.94 148 MET B C 1
ATOM 3465 O O . MET B 1 148 ? 6.371 -30.828 1.242 1 98.94 148 MET B O 1
ATOM 3469 N N . LEU B 1 149 ? 5.059 -29.734 2.711 1 98.94 149 LEU B N 1
ATOM 3470 C CA . LEU B 1 149 ? 5.273 -30.719 3.771 1 98.94 149 LEU B CA 1
ATOM 3471 C C . LEU B 1 149 ? 4.727 -32.094 3.367 1 98.94 149 LEU B C 1
ATOM 3473 O O . LEU B 1 149 ? 5.383 -33.094 3.586 1 98.94 149 LEU B O 1
ATOM 3477 N N . ALA B 1 150 ? 3.551 -32.094 2.787 1 98.94 150 ALA B N 1
ATOM 3478 C CA . ALA B 1 150 ? 2.977 -33.344 2.307 1 98.94 150 ALA B CA 1
ATOM 3479 C C . ALA B 1 150 ? 3.869 -34 1.251 1 98.94 150 ALA B C 1
ATOM 3481 O O . ALA B 1 150 ? 4.027 -35.219 1.223 1 98.94 150 ALA B O 1
ATOM 3482 N N . THR B 1 151 ? 4.434 -33.188 0.392 1 98.94 151 THR B N 1
ATOM 3483 C CA . THR B 1 151 ? 5.355 -33.656 -0.632 1 98.94 151 THR B CA 1
ATOM 3484 C C . THR B 1 151 ? 6.594 -34.281 0.004 1 98.94 151 THR B C 1
ATOM 3486 O O . THR B 1 151 ? 7.055 -35.344 -0.432 1 98.94 151 THR B O 1
ATOM 3489 N N . CYS B 1 152 ? 7.105 -33.625 1.007 1 98.88 152 CYS B N 1
ATOM 3490 C CA . CYS B 1 152 ? 8.242 -34.188 1.729 1 98.88 152 CYS B CA 1
ATOM 3491 C C . CYS B 1 152 ? 7.891 -35.531 2.33 1 98.88 152 CYS B C 1
ATOM 3493 O O . CYS B 1 152 ? 8.672 -36.469 2.234 1 98.88 152 CYS B O 1
ATOM 3495 N N . ALA B 1 153 ? 6.746 -35.625 2.906 1 98.75 153 ALA B N 1
ATOM 3496 C CA . ALA B 1 153 ? 6.32 -36.844 3.58 1 98.75 153 ALA B CA 1
ATOM 3497 C C . ALA B 1 153 ? 6.277 -38.031 2.607 1 98.75 153 ALA B C 1
ATOM 3499 O O . ALA B 1 153 ? 6.762 -39.125 2.92 1 98.75 153 ALA B O 1
ATOM 3500 N N . VAL B 1 154 ? 5.77 -37.844 1.416 1 98.44 154 VAL B N 1
ATOM 3501 C CA . VAL B 1 154 ? 5.586 -38.938 0.47 1 98.44 154 VAL B CA 1
ATOM 3502 C C . VAL B 1 154 ? 6.941 -39.375 -0.082 1 98.44 154 VAL B C 1
ATOM 3504 O O . VAL B 1 154 ? 7.105 -40.5 -0.519 1 98.44 154 VAL B O 1
ATOM 3507 N N . ASN B 1 155 ? 7.957 -38.5 -0.021 1 98.75 155 ASN B N 1
ATOM 3508 C CA . ASN B 1 155 ? 9.266 -38.812 -0.6 1 98.75 155 ASN B CA 1
ATOM 3509 C C . ASN B 1 155 ? 10.281 -39.188 0.473 1 98.75 155 ASN B C 1
ATOM 3511 O O . ASN B 1 155 ? 11.43 -39.5 0.161 1 98.75 155 ASN B O 1
ATOM 3515 N N . GLY B 1 156 ? 9.852 -39.062 1.748 1 98.56 156 GLY B N 1
ATOM 3516 C CA . GLY B 1 156 ? 10.781 -39.312 2.84 1 98.56 156 GLY B CA 1
ATOM 3517 C C . GLY B 1 156 ? 11.82 -38.219 2.988 1 98.56 156 GLY B C 1
ATOM 3518 O O . GLY B 1 156 ? 12.945 -38.469 3.418 1 98.56 156 GLY B O 1
ATOM 3519 N N . TRP B 1 157 ? 11.586 -37 2.482 1 98.81 157 TRP B N 1
ATOM 3520 C CA . TRP B 1 157 ? 12.469 -35.844 2.641 1 98.81 157 TRP B CA 1
ATOM 3521 C C . TRP B 1 157 ? 12.281 -35.188 4.008 1 98.81 157 TRP B C 1
ATOM 3523 O O . TRP B 1 157 ? 11.219 -35.312 4.617 1 98.81 157 TRP B O 1
ATOM 3533 N N . ASP B 1 158 ? 13.289 -34.531 4.547 1 98.56 158 ASP B N 1
ATOM 3534 C CA . ASP B 1 158 ? 13.266 -33.906 5.859 1 98.56 158 ASP B CA 1
ATOM 3535 C C . ASP B 1 158 ? 12.219 -32.781 5.914 1 98.56 158 ASP B C 1
ATOM 3537 O O . ASP B 1 158 ? 12.258 -31.844 5.113 1 98.56 158 ASP B O 1
ATOM 3541 N N . THR B 1 159 ? 11.273 -32.875 6.832 1 98.5 159 THR B N 1
ATOM 3542 C CA . THR B 1 159 ? 10.203 -31.906 6.957 1 98.5 159 THR B CA 1
ATOM 3543 C C . THR B 1 159 ? 10.664 -30.688 7.766 1 98.5 159 THR B C 1
ATOM 3545 O O . THR B 1 159 ? 10.016 -29.641 7.746 1 98.5 159 THR B O 1
ATOM 3548 N N . GLU B 1 160 ? 11.789 -30.719 8.406 1 98.12 160 GLU B N 1
ATOM 3549 C CA . GLU B 1 160 ? 12.266 -29.641 9.266 1 98.12 160 GLU B CA 1
ATOM 3550 C C . GLU B 1 160 ? 13.055 -28.609 8.469 1 98.12 160 GLU B C 1
ATOM 3552 O O . GLU B 1 160 ? 13.203 -27.469 8.898 1 98.12 160 GLU B O 1
ATOM 3557 N N . THR B 1 161 ? 13.555 -29.047 7.285 1 98.5 161 THR B N 1
ATOM 3558 C CA . THR B 1 161 ? 14.43 -28.156 6.523 1 98.5 161 THR B CA 1
ATOM 3559 C C . THR B 1 161 ? 13.844 -27.875 5.148 1 98.5 161 THR B C 1
ATOM 3561 O O . THR B 1 161 ? 14.57 -27.5 4.219 1 98.5 161 THR B O 1
ATOM 3564 N N . TYR B 1 162 ? 12.5 -28.047 4.953 1 98.75 162 TYR B N 1
ATOM 3565 C CA . TYR B 1 162 ? 11.875 -28.031 3.633 1 98.75 162 TYR B CA 1
ATOM 3566 C C . TYR B 1 162 ? 11.969 -26.641 3.002 1 98.75 162 TYR B C 1
ATOM 3568 O O . TYR B 1 162 ? 11.727 -26.484 1.803 1 98.75 162 TYR B O 1
ATOM 3576 N N . ARG B 1 163 ? 12.359 -25.641 3.777 1 98.5 163 ARG B N 1
ATOM 3577 C CA . ARG B 1 163 ? 12.461 -24.281 3.246 1 98.5 163 ARG B CA 1
ATOM 3578 C C . ARG B 1 163 ? 13.875 -24 2.736 1 98.5 163 ARG B C 1
ATOM 3580 O O . ARG B 1 163 ? 14.117 -22.984 2.086 1 98.5 163 ARG B O 1
ATOM 3587 N N . GLU B 1 164 ? 14.797 -24.844 3.09 1 98.31 164 GLU B N 1
ATOM 3588 C CA . GLU B 1 164 ? 16.203 -24.578 2.756 1 98.31 164 GLU B CA 1
ATOM 3589 C C . GLU B 1 164 ? 16.438 -24.719 1.256 1 98.31 164 GLU B C 1
ATOM 3591 O O . GLU B 1 164 ? 15.891 -25.625 0.613 1 98.31 164 GLU B O 1
ATOM 3596 N N . LEU B 1 165 ? 17.25 -23.875 0.765 1 97.69 165 LEU B N 1
ATOM 3597 C CA . LEU B 1 165 ? 17.484 -23.781 -0.669 1 97.69 165 LEU B CA 1
ATOM 3598 C C . LEU B 1 165 ? 18.031 -25.094 -1.22 1 97.69 165 LEU B C 1
ATOM 3600 O O . LEU B 1 165 ? 17.719 -25.469 -2.35 1 97.69 165 LEU B O 1
ATOM 3604 N N . ASP B 1 166 ? 18.844 -25.766 -0.456 1 97.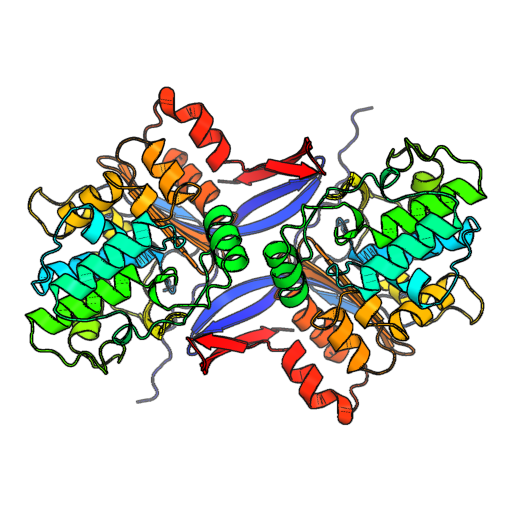88 166 ASP B N 1
ATOM 3605 C CA . ASP B 1 166 ? 19.484 -26.984 -0.931 1 97.88 166 ASP B CA 1
ATOM 3606 C C . ASP B 1 166 ? 18.609 -28.203 -0.697 1 97.88 166 ASP B C 1
ATOM 3608 O O . ASP B 1 166 ? 18.984 -29.328 -1.036 1 97.88 166 ASP B O 1
ATOM 3612 N N . HIS B 1 167 ? 17.438 -28.031 -0.081 1 98.75 167 HIS B N 1
ATOM 3613 C CA . HIS B 1 167 ? 16.484 -29.125 0.121 1 98.75 167 HIS B CA 1
ATOM 3614 C C . HIS B 1 167 ? 16.016 -29.703 -1.211 1 98.75 167 HIS B C 1
ATOM 3616 O O . HIS B 1 167 ? 15.773 -28.953 -2.166 1 98.75 167 HIS B O 1
ATOM 3622 N N . PRO B 1 168 ? 15.844 -31 -1.341 1 98.81 168 PRO B N 1
ATOM 3623 C CA . PRO B 1 168 ? 15.414 -31.609 -2.6 1 98.81 168 PRO B CA 1
ATOM 3624 C C . PRO B 1 168 ? 14.141 -30.984 -3.156 1 98.81 168 PRO B C 1
ATOM 3626 O O . PRO B 1 168 ? 14.008 -30.812 -4.371 1 98.81 168 PRO B O 1
ATOM 3629 N N . LEU B 1 169 ? 13.25 -30.625 -2.32 1 98.81 169 LEU B N 1
ATOM 3630 C CA . LEU B 1 169 ? 12 -30 -2.738 1 98.81 169 LEU B CA 1
ATOM 3631 C C . LEU B 1 169 ? 12.266 -28.672 -3.443 1 98.81 169 LEU B C 1
ATOM 3633 O O . LEU B 1 169 ? 11.68 -28.391 -4.484 1 98.81 169 LEU B O 1
ATOM 3637 N N . GLN B 1 170 ? 13.094 -27.859 -2.854 1 98.88 170 GLN B N 1
ATOM 3638 C CA . GLN B 1 170 ? 13.367 -26.547 -3.416 1 98.88 170 GLN B CA 1
ATOM 3639 C C . GLN B 1 170 ? 14.18 -26.656 -4.703 1 98.88 170 GLN B C 1
ATOM 3641 O O . GLN B 1 170 ? 13.984 -25.859 -5.633 1 98.88 170 GLN B O 1
ATOM 3646 N N . LYS B 1 171 ? 15.047 -27.578 -4.785 1 98.81 171 LYS B N 1
ATOM 3647 C CA . LYS B 1 171 ? 15.773 -27.828 -6.02 1 98.81 171 LYS B CA 1
ATOM 3648 C C . LYS B 1 171 ? 14.828 -28.234 -7.145 1 98.81 171 LYS B C 1
ATOM 3650 O O . LYS B 1 171 ? 14.977 -27.781 -8.281 1 98.81 171 LYS B O 1
ATOM 3655 N N . LEU B 1 172 ? 13.914 -29.109 -6.797 1 98.81 172 LEU B N 1
ATOM 3656 C CA . LEU B 1 172 ? 12.914 -29.516 -7.773 1 98.81 172 LEU B CA 1
ATOM 3657 C C . LEU B 1 172 ? 12.078 -28.328 -8.227 1 98.81 172 LEU B C 1
ATOM 3659 O O . LEU B 1 172 ? 11.812 -28.156 -9.422 1 98.81 172 LEU B O 1
ATOM 3663 N N . ALA B 1 173 ? 11.617 -27.562 -7.293 1 98.75 173 ALA B N 1
ATOM 3664 C CA . ALA B 1 173 ? 10.844 -26.359 -7.609 1 98.75 173 ALA B CA 1
ATOM 3665 C C . ALA B 1 173 ? 11.594 -25.469 -8.586 1 98.75 173 ALA B C 1
ATOM 3667 O O . ALA B 1 173 ? 11.023 -25.016 -9.586 1 98.75 173 ALA B O 1
ATOM 3668 N N . ALA B 1 174 ? 12.852 -25.203 -8.305 1 98.81 174 ALA B N 1
ATOM 3669 C CA . ALA B 1 174 ? 13.68 -24.375 -9.18 1 98.81 174 ALA B CA 1
ATOM 3670 C C . ALA B 1 174 ? 13.758 -24.969 -10.586 1 98.81 174 ALA B C 1
ATOM 3672 O O . ALA B 1 174 ? 13.617 -24.25 -11.578 1 98.81 174 ALA B O 1
ATOM 3673 N N . SER B 1 175 ? 13.938 -26.25 -10.656 1 98.81 175 SER B N 1
ATOM 3674 C CA . SER B 1 175 ? 14.055 -26.938 -11.938 1 98.81 175 SER B CA 1
ATOM 3675 C C . SER B 1 175 ? 12.758 -26.828 -12.742 1 98.81 175 SER B C 1
ATOM 3677 O O . SER B 1 175 ? 12.789 -26.609 -13.953 1 98.81 175 SER B O 1
ATOM 3679 N N . VAL B 1 176 ? 11.641 -26.984 -12.094 1 98.94 176 VAL B N 1
ATOM 3680 C CA . VAL B 1 176 ? 10.352 -26.922 -12.766 1 98.94 176 VAL B CA 1
ATOM 3681 C C . VAL B 1 176 ? 10.078 -25.484 -13.219 1 98.94 176 VAL B C 1
ATOM 3683 O O . VAL B 1 176 ? 9.555 -25.266 -14.312 1 98.94 176 VAL B O 1
ATOM 3686 N N . ILE B 1 177 ? 10.438 -24.5 -12.398 1 98.94 177 ILE B N 1
ATOM 3687 C CA . ILE B 1 177 ? 10.312 -23.109 -12.781 1 98.94 177 ILE B CA 1
ATOM 3688 C C . ILE B 1 177 ? 11.141 -22.828 -14.031 1 98.94 177 ILE B C 1
ATOM 3690 O O . ILE B 1 177 ? 10.648 -22.219 -14.984 1 98.94 177 ILE B O 1
ATOM 3694 N N . GLU B 1 178 ? 12.352 -23.312 -14.039 1 98.88 178 GLU B N 1
ATOM 3695 C CA . GLU B 1 178 ? 13.203 -23.125 -15.203 1 98.88 178 GLU B CA 1
ATOM 3696 C C . GLU B 1 178 ? 12.602 -23.781 -16.438 1 98.88 178 GLU B C 1
ATOM 3698 O O . GLU B 1 178 ? 12.586 -23.188 -17.516 1 98.88 178 GLU B O 1
ATOM 3703 N N . GLU B 1 179 ? 12.125 -24.938 -16.266 1 98.88 179 GLU B N 1
ATOM 3704 C CA . GLU B 1 179 ? 11.539 -25.672 -17.375 1 98.88 179 GLU B CA 1
ATOM 3705 C C . GLU B 1 179 ? 10.328 -24.938 -17.953 1 98.88 179 GLU B C 1
ATOM 3707 O O . GLU B 1 179 ? 10.258 -24.688 -19.156 1 98.88 179 GLU B O 1
ATOM 3712 N N . LEU B 1 180 ? 9.422 -24.547 -17.109 1 98.88 180 LEU B N 1
ATOM 3713 C CA . LEU B 1 180 ? 8.148 -24.031 -17.594 1 98.88 180 LEU B CA 1
ATOM 3714 C C . LEU B 1 180 ? 8.289 -22.578 -18.062 1 98.88 180 LEU B C 1
ATOM 3716 O O . LEU B 1 180 ? 7.516 -22.109 -18.891 1 98.88 180 LEU B O 1
ATOM 3720 N N . THR B 1 181 ? 9.242 -21.891 -17.516 1 98.75 181 THR B N 1
ATOM 3721 C CA . THR B 1 181 ? 9.484 -20.516 -17.969 1 98.75 181 THR B CA 1
ATOM 3722 C C . THR B 1 181 ? 10.391 -20.516 -19.203 1 98.75 181 THR B C 1
ATOM 3724 O O . THR B 1 181 ? 10.422 -19.531 -19.953 1 98.75 181 THR B O 1
ATOM 3727 N N . GLY B 1 182 ? 11.195 -21.562 -19.312 1 98.56 182 GLY B N 1
ATOM 3728 C CA . GLY B 1 182 ? 12.094 -21.672 -20.453 1 98.56 182 GLY B CA 1
ATOM 3729 C C . GLY B 1 182 ? 13.391 -20.922 -20.266 1 98.56 182 GLY B C 1
ATOM 3730 O O . GLY B 1 182 ? 14.07 -20.594 -21.25 1 98.56 182 GLY B O 1
ATOM 3731 N N . GLU B 1 183 ? 13.75 -20.578 -19.078 1 98.06 183 GLU B N 1
ATOM 3732 C CA . GLU B 1 183 ? 14.977 -19.828 -18.812 1 98.06 183 GLU B CA 1
ATOM 3733 C C . GLU B 1 183 ? 15.555 -20.172 -17.438 1 98.06 183 GLU B C 1
ATOM 3735 O O . GLU B 1 183 ? 14.836 -20.656 -16.562 1 98.06 183 GLU B O 1
ATOM 3740 N N . PRO B 1 184 ? 16.859 -19.969 -17.219 1 98.12 184 PRO B N 1
ATOM 3741 C CA . PRO B 1 184 ? 17.453 -20.25 -15.906 1 98.12 184 PRO B CA 1
ATOM 3742 C C . PRO B 1 184 ? 17.031 -19.25 -14.836 1 98.12 184 PRO B C 1
ATOM 3744 O O . PRO B 1 184 ? 16.703 -18.094 -15.156 1 98.12 184 PRO B O 1
ATOM 3747 N N . VAL B 1 185 ? 16.953 -19.672 -13.617 1 98.25 185 VAL B N 1
ATOM 3748 C CA . VAL B 1 185 ? 16.781 -18.797 -12.469 1 98.25 185 VAL B CA 1
ATOM 3749 C C . VAL B 1 185 ? 17.969 -17.844 -12.359 1 98.25 185 VAL B C 1
ATOM 3751 O O . VAL B 1 185 ? 19.125 -18.281 -12.305 1 98.25 185 VAL B O 1
ATOM 3754 N N . ALA B 1 186 ? 17.641 -16.578 -12.305 1 97.69 186 ALA B N 1
ATOM 3755 C CA . ALA B 1 186 ? 18.703 -15.578 -12.375 1 97.69 186 ALA B CA 1
ATOM 3756 C C . ALA B 1 186 ? 19.203 -15.211 -10.977 1 97.69 186 ALA B C 1
ATOM 3758 O O . ALA B 1 186 ? 20.344 -14.781 -10.82 1 97.69 186 ALA B O 1
ATOM 3759 N N . ALA B 1 187 ? 18.391 -15.266 -9.984 1 97.25 187 ALA B N 1
ATOM 3760 C CA . ALA B 1 187 ? 18.688 -14.93 -8.602 1 97.25 187 ALA B CA 1
ATOM 3761 C C . ALA B 1 187 ? 17.734 -15.641 -7.645 1 97.25 187 ALA B C 1
ATOM 3763 O O . ALA B 1 187 ? 16.641 -16.047 -8.047 1 97.25 187 ALA B O 1
ATOM 3764 N N . THR B 1 188 ? 18.188 -15.836 -6.504 1 97.94 188 THR B N 1
ATOM 3765 C CA . THR B 1 188 ? 17.359 -16.438 -5.461 1 97.94 188 THR B CA 1
ATOM 3766 C C . THR B 1 188 ? 17.266 -15.508 -4.254 1 97.94 188 THR B C 1
ATOM 3768 O O . THR B 1 188 ? 18.203 -14.781 -3.939 1 97.94 188 THR B O 1
ATOM 3771 N N . GLY B 1 189 ? 16.141 -15.414 -3.684 1 97.75 189 GLY B N 1
ATOM 3772 C CA . GLY B 1 189 ? 15.906 -14.695 -2.439 1 97.75 189 GLY B CA 1
ATOM 3773 C C . GLY B 1 189 ? 15.047 -15.469 -1.456 1 97.75 189 GLY B C 1
ATOM 3774 O O . GLY B 1 189 ? 14.805 -16.672 -1.643 1 97.75 189 GLY B O 1
ATOM 3775 N N . VAL B 1 190 ? 14.711 -14.82 -0.371 1 98.19 190 VAL B N 1
ATOM 3776 C CA . VAL B 1 190 ? 13.859 -15.43 0.649 1 98.19 190 VAL B CA 1
ATOM 3777 C C . VAL B 1 190 ? 12.531 -14.68 0.73 1 98.19 190 VAL B C 1
ATOM 3779 O O . VAL B 1 190 ? 12.516 -13.461 0.901 1 98.19 190 VAL B O 1
ATOM 3782 N N . ASP B 1 191 ? 11.5 -15.414 0.596 1 98.31 191 ASP B N 1
ATOM 3783 C CA . ASP B 1 191 ? 10.156 -14.844 0.62 1 98.31 191 ASP B CA 1
ATOM 3784 C C . ASP B 1 191 ? 9.734 -14.492 2.045 1 98.31 191 ASP B C 1
ATOM 3786 O O . ASP B 1 191 ? 10.383 -14.898 3.008 1 98.31 191 ASP B O 1
ATOM 3790 N N . GLY B 1 192 ? 8.695 -13.727 2.119 1 97.81 192 GLY B N 1
ATOM 3791 C CA . GLY B 1 192 ? 8.18 -13.352 3.426 1 97.81 192 GLY B CA 1
ATOM 3792 C C . GLY B 1 192 ? 7.781 -14.539 4.277 1 97.81 192 GLY B C 1
ATOM 3793 O O . GLY B 1 192 ? 7.902 -14.5 5.504 1 97.81 192 GLY B O 1
ATOM 3794 N N . CYS B 1 193 ? 7.336 -15.594 3.637 1 98.25 193 CYS B N 1
ATOM 3795 C CA . CYS B 1 193 ? 6.887 -16.766 4.371 1 98.25 193 CYS B CA 1
ATOM 3796 C C . CYS B 1 193 ? 8.047 -17.719 4.66 1 98.25 193 CYS B C 1
ATOM 3798 O O . CYS B 1 193 ? 7.871 -18.75 5.305 1 98.25 193 CYS B O 1
ATOM 3800 N N . GLY B 1 194 ? 9.195 -17.422 4.086 1 98.44 194 GLY B N 1
ATOM 3801 C CA . GLY B 1 194 ? 10.391 -18.125 4.512 1 98.44 194 GLY B CA 1
ATOM 3802 C C . GLY B 1 194 ? 10.938 -19.062 3.461 1 98.44 194 GLY B C 1
ATOM 3803 O O . GLY B 1 194 ? 12.023 -19.625 3.617 1 98.44 194 GLY B O 1
ATOM 3804 N N . VAL B 1 195 ? 10.164 -19.297 2.379 1 98.44 195 VAL B N 1
ATOM 3805 C CA . VAL B 1 195 ? 10.656 -20.219 1.353 1 98.44 195 VAL B CA 1
ATOM 3806 C C . VAL B 1 195 ? 11.453 -19.438 0.309 1 98.44 195 VAL B C 1
ATOM 3808 O O . VAL B 1 195 ? 11.359 -18.219 0.229 1 98.44 195 VAL B O 1
ATOM 3811 N N . PRO B 1 196 ? 12.219 -20.109 -0.528 1 98.5 196 PRO B N 1
ATOM 3812 C CA . PRO B 1 196 ? 12.984 -19.422 -1.575 1 98.5 196 PRO B CA 1
ATOM 3813 C C . PRO B 1 196 ? 12.086 -18.797 -2.641 1 98.5 196 PRO B C 1
ATOM 3815 O O . PRO B 1 196 ? 10.992 -19.297 -2.912 1 98.5 196 PRO B O 1
ATOM 3818 N N . ILE B 1 197 ? 12.555 -17.734 -3.135 1 98.31 197 ILE B N 1
ATOM 3819 C CA . ILE B 1 197 ? 11.992 -17.125 -4.336 1 98.31 197 ILE B CA 1
ATOM 3820 C C . ILE B 1 197 ? 12.992 -17.203 -5.48 1 98.31 197 ILE B C 1
ATOM 3822 O O . ILE B 1 197 ? 14.203 -17.078 -5.266 1 98.31 197 ILE B O 1
ATOM 3826 N N . PHE B 1 198 ? 12.555 -17.438 -6.676 1 98.69 198 PHE B N 1
ATOM 3827 C CA . PHE B 1 198 ? 13.406 -17.609 -7.848 1 98.69 198 PHE B CA 1
ATOM 3828 C C . PHE B 1 198 ? 13.078 -16.578 -8.922 1 98.69 198 PHE B C 1
ATOM 3830 O O . PHE B 1 198 ? 11.953 -16.516 -9.414 1 98.69 198 PHE B O 1
ATOM 3837 N N . ALA B 1 199 ? 14.055 -15.805 -9.32 1 98.62 199 ALA B N 1
ATOM 3838 C CA . ALA B 1 199 ? 13.859 -14.688 -10.242 1 98.62 199 ALA B CA 1
ATOM 3839 C C . ALA B 1 199 ? 13.867 -15.172 -11.688 1 98.62 199 ALA B C 1
ATOM 3841 O O . ALA B 1 199 ? 14.789 -15.875 -12.109 1 98.62 199 ALA B O 1
ATOM 3842 N N . VAL B 1 200 ? 12.875 -14.82 -12.398 1 98.75 200 VAL B N 1
ATOM 3843 C CA . VAL B 1 200 ? 12.742 -15.094 -13.828 1 98.75 200 VAL B CA 1
ATOM 3844 C C . VAL B 1 200 ? 12.055 -13.914 -14.516 1 98.75 200 VAL B C 1
ATOM 3846 O O . VAL B 1 200 ? 11.625 -12.969 -13.852 1 98.75 200 VAL B O 1
ATOM 3849 N N . SER B 1 201 ? 12.008 -13.906 -15.805 1 98.69 201 SER B N 1
ATOM 3850 C CA . SER B 1 201 ? 11.484 -12.766 -16.547 1 98.69 201 SER B CA 1
ATOM 3851 C C . SER B 1 201 ? 9.961 -12.789 -16.594 1 98.69 201 SER B C 1
ATOM 3853 O O . SER B 1 201 ? 9.344 -13.828 -16.359 1 98.69 201 SER B O 1
ATOM 3855 N N . LEU B 1 202 ? 9.367 -11.648 -16.891 1 98.88 202 LEU B N 1
ATOM 3856 C CA . LEU B 1 202 ? 7.93 -11.594 -17.125 1 98.88 202 LEU B CA 1
ATOM 3857 C C . LEU B 1 202 ? 7.531 -12.469 -18.312 1 98.88 202 LEU B C 1
ATOM 3859 O O . LEU B 1 202 ? 6.496 -13.141 -18.266 1 98.88 202 LEU B O 1
ATOM 3863 N N . THR B 1 203 ? 8.328 -12.461 -19.297 1 98.81 203 THR B N 1
ATOM 3864 C CA . THR B 1 203 ? 8.055 -13.312 -20.453 1 98.81 203 THR B CA 1
ATOM 3865 C C . THR B 1 203 ? 8.023 -14.789 -20.047 1 98.81 203 THR B C 1
ATOM 3867 O O . THR B 1 203 ? 7.109 -15.523 -20.422 1 98.81 203 THR B O 1
ATOM 3870 N N . GLY B 1 204 ? 9.016 -15.172 -19.312 1 98.88 204 GLY B N 1
ATOM 3871 C CA . GLY B 1 204 ? 9.023 -16.531 -18.797 1 98.88 204 GLY B CA 1
ATOM 3872 C C . GLY B 1 204 ? 7.812 -16.875 -17.953 1 98.88 204 GLY B C 1
ATOM 3873 O O . GLY B 1 204 ? 7.25 -17.953 -18.062 1 98.88 204 GLY B O 1
ATOM 3874 N N . LEU B 1 205 ? 7.418 -15.961 -17.109 1 98.94 205 LEU B N 1
ATOM 3875 C CA . LEU B 1 205 ? 6.25 -16.172 -16.25 1 98.94 205 LEU B CA 1
ATOM 3876 C C . LEU B 1 205 ? 4.988 -16.328 -17.094 1 98.94 205 LEU B C 1
ATOM 3878 O O . LEU B 1 205 ? 4.176 -17.219 -16.844 1 98.94 205 LEU B O 1
ATOM 3882 N N . ALA B 1 206 ? 4.832 -15.453 -18.078 1 98.88 206 ALA B N 1
ATOM 3883 C CA . ALA B 1 206 ? 3.682 -15.555 -18.969 1 98.88 206 ALA B CA 1
ATOM 3884 C C . ALA B 1 206 ? 3.67 -16.906 -19.688 1 98.88 206 ALA B C 1
ATOM 3886 O O . ALA B 1 206 ? 2.625 -17.547 -19.797 1 98.88 206 ALA B O 1
ATOM 3887 N N . ARG B 1 207 ? 4.785 -17.312 -20.141 1 98.88 207 ARG B N 1
ATOM 3888 C CA . ARG B 1 207 ? 4.918 -18.594 -20.844 1 98.88 207 ARG B CA 1
ATOM 3889 C C . ARG B 1 207 ? 4.5 -19.75 -19.953 1 98.88 207 ARG B C 1
ATOM 3891 O O . ARG B 1 207 ? 3.754 -20.641 -20.375 1 98.88 207 ARG B O 1
ATOM 3898 N N . ALA B 1 208 ? 4.996 -19.75 -18.766 1 98.94 208 ALA B N 1
ATOM 3899 C CA . ALA B 1 208 ? 4.648 -20.797 -17.812 1 98.94 208 ALA B CA 1
ATOM 3900 C C . ALA B 1 208 ? 3.139 -20.859 -17.594 1 98.94 208 ALA B C 1
ATOM 3902 O O . ALA B 1 208 ? 2.549 -21.938 -17.594 1 98.94 208 ALA B O 1
ATOM 3903 N N . MET B 1 209 ? 2.523 -19.75 -17.438 1 98.88 209 MET B N 1
ATOM 3904 C CA . MET B 1 209 ? 1.086 -19.688 -17.172 1 98.88 209 MET B CA 1
ATOM 3905 C C . MET B 1 209 ? 0.3 -20.172 -18.391 1 98.88 209 MET B C 1
ATOM 3907 O O . MET B 1 209 ? -0.683 -20.906 -18.25 1 98.88 209 MET B O 1
ATOM 3911 N N . SER B 1 210 ? 0.734 -19.734 -19.531 1 98.75 210 SER B N 1
ATOM 3912 C CA . SER B 1 210 ? 0.087 -20.203 -20.75 1 98.75 210 SER B CA 1
ATOM 3913 C C . SER B 1 210 ? 0.167 -21.719 -20.875 1 98.75 210 SER B C 1
ATOM 3915 O O . SER B 1 210 ? -0.816 -22.375 -21.234 1 98.75 210 SER B O 1
ATOM 3917 N N . HIS B 1 211 ? 1.307 -22.234 -20.531 1 98.75 211 HIS B N 1
ATOM 3918 C CA . HIS B 1 211 ? 1.508 -23.672 -20.594 1 98.75 211 HIS B CA 1
ATOM 3919 C C . HIS B 1 211 ? 0.525 -24.406 -19.688 1 98.75 211 HIS B C 1
ATOM 3921 O O . HIS B 1 211 ? -0.016 -25.438 -20.062 1 98.75 211 HIS B O 1
ATOM 3927 N N . LEU B 1 212 ? 0.253 -23.891 -18.516 1 98.88 212 LEU B N 1
ATOM 3928 C CA . LEU B 1 212 ? -0.642 -24.547 -17.578 1 98.88 212 LEU B CA 1
ATOM 3929 C C . LEU B 1 212 ? -2.035 -24.719 -18.172 1 98.88 212 LEU B C 1
ATOM 3931 O O . LEU B 1 212 ? -2.605 -25.812 -18.125 1 98.88 212 LEU B O 1
ATOM 3935 N N . VAL B 1 213 ? -2.586 -23.688 -18.812 1 98.31 213 VAL B N 1
ATOM 3936 C CA . VAL B 1 213 ? -3.98 -23.719 -19.234 1 98.31 213 VAL B CA 1
ATOM 3937 C C . VAL B 1 213 ? -4.105 -24.5 -20.547 1 98.31 213 VAL B C 1
ATOM 3939 O O . VAL B 1 213 ? -5.191 -24.969 -20.891 1 98.31 213 VAL B O 1
ATOM 3942 N N . HIS B 1 214 ? -2.979 -24.703 -21.25 1 98.44 214 HIS B N 1
ATOM 3943 C CA . HIS B 1 214 ? -3.039 -25.359 -22.547 1 98.44 214 HIS B CA 1
ATOM 3944 C C . HIS B 1 214 ? -2.488 -26.781 -22.469 1 98.44 214 HIS B C 1
ATOM 3946 O O . HIS B 1 214 ? -2.502 -27.516 -23.469 1 98.44 214 HIS B O 1
ATOM 3952 N N . ALA B 1 215 ? -1.951 -27.109 -21.328 1 98.69 215 ALA B N 1
ATOM 3953 C CA . ALA B 1 215 ? -1.434 -28.469 -21.172 1 98.69 215 ALA B CA 1
ATOM 3954 C C . ALA B 1 215 ? -2.527 -29.516 -21.406 1 98.69 215 ALA B C 1
ATOM 3956 O O . ALA B 1 215 ? -3.715 -29.219 -21.25 1 98.69 215 ALA B O 1
ATOM 3957 N N . ALA B 1 216 ? -2.082 -30.703 -21.797 1 98.25 216 ALA B N 1
ATOM 3958 C CA . ALA B 1 216 ? -3.035 -31.781 -22.062 1 98.25 216 ALA B CA 1
ATOM 3959 C C . ALA B 1 216 ? -3.744 -32.219 -20.781 1 98.25 216 ALA B C 1
ATOM 3961 O O . ALA B 1 216 ? -3.152 -32.188 -19.703 1 98.25 216 ALA B O 1
ATOM 3962 N N . GLU B 1 217 ? -5 -32.562 -20.938 1 97.19 217 GLU B N 1
ATOM 3963 C CA . GLU B 1 217 ? -5.715 -33.156 -19.812 1 97.19 217 GLU B CA 1
ATOM 3964 C C . GLU B 1 217 ? -4.949 -34.344 -19.219 1 97.19 217 GLU B C 1
ATOM 3966 O O . GLU B 1 217 ? -4.383 -35.156 -19.953 1 97.19 217 GLU B O 1
ATOM 3971 N N . GLY B 1 218 ? -4.875 -34.375 -17.922 1 96.44 218 GLY B N 1
ATOM 3972 C CA . GLY B 1 218 ? -4.191 -35.5 -17.25 1 96.44 218 GLY B CA 1
ATOM 3973 C C . GLY B 1 218 ? -2.789 -35.125 -16.812 1 96.44 218 GLY B C 1
ATOM 3974 O O . GLY B 1 218 ? -2.201 -35.844 -15.984 1 96.44 218 GLY B O 1
ATOM 3975 N N . THR B 1 219 ? -2.242 -34.062 -17.375 1 98.69 219 THR B N 1
ATOM 3976 C CA . THR B 1 219 ? -0.926 -33.625 -16.922 1 98.69 219 THR B CA 1
ATOM 3977 C C . THR B 1 219 ? -1.029 -32.875 -15.602 1 98.69 219 THR B C 1
ATOM 3979 O O . THR B 1 219 ? -2.102 -32.375 -15.242 1 98.69 219 THR B O 1
ATOM 3982 N N . GLU B 1 220 ? 0.054 -32.812 -14.836 1 98.88 220 GLU B N 1
ATOM 3983 C CA . GLU B 1 220 ? 0.107 -32.062 -13.586 1 98.88 220 GLU B CA 1
ATOM 3984 C C . GLU B 1 220 ? -0.154 -30.594 -13.812 1 98.88 220 GLU B C 1
ATOM 3986 O O . GLU B 1 220 ? -0.828 -29.938 -13.016 1 98.88 220 GLU B O 1
ATOM 3991 N N . GLU B 1 221 ? 0.375 -30.109 -14.93 1 98.88 221 GLU B N 1
ATOM 3992 C CA . GLU B 1 221 ? 0.19 -28.703 -15.289 1 98.88 221 GLU B CA 1
ATOM 3993 C C . GLU B 1 221 ? -1.289 -28.375 -15.461 1 98.88 221 GLU B C 1
ATOM 3995 O O . GLU B 1 221 ? -1.792 -27.438 -14.844 1 98.88 221 GLU B O 1
ATOM 4000 N N . ARG B 1 222 ? -1.982 -29.203 -16.234 1 98.81 222 ARG B N 1
ATOM 4001 C CA . ARG B 1 222 ? -3.406 -28.984 -16.469 1 98.81 222 ARG B CA 1
ATOM 4002 C C . ARG B 1 222 ? -4.207 -29.156 -15.18 1 98.81 222 ARG B C 1
ATOM 4004 O O . ARG B 1 222 ? -5.18 -28.422 -14.945 1 98.81 222 ARG B O 1
ATOM 4011 N N . ALA B 1 223 ? -3.842 -30.062 -14.359 1 98.88 223 ALA B N 1
ATOM 4012 C CA . ALA B 1 223 ? -4.543 -30.328 -13.102 1 98.88 223 ALA B CA 1
ATOM 4013 C C . ALA B 1 223 ? -4.527 -29.094 -12.203 1 98.88 223 ALA B C 1
ATOM 4015 O O . ALA B 1 223 ? -5.543 -28.75 -11.594 1 98.88 223 ALA B O 1
ATOM 4016 N N . VAL B 1 224 ? -3.396 -28.406 -12.117 1 98.94 224 VAL B N 1
ATOM 4017 C CA . VAL B 1 224 ? -3.279 -27.219 -11.281 1 98.94 224 VAL B CA 1
ATOM 4018 C C . VAL B 1 224 ? -4.188 -26.109 -11.828 1 98.94 224 VAL B C 1
ATOM 4020 O O . VAL B 1 224 ? -4.961 -25.516 -11.078 1 98.94 224 VAL B O 1
ATOM 4023 N N . ALA B 1 225 ? -4.109 -25.875 -13.125 1 98.94 225 ALA B N 1
ATOM 4024 C CA . ALA B 1 225 ? -4.949 -24.844 -13.742 1 98.94 225 ALA B CA 1
ATOM 4025 C C . ALA B 1 225 ? -6.43 -25.141 -13.516 1 98.94 225 ALA B C 1
ATOM 4027 O O . ALA B 1 225 ? -7.188 -24.25 -13.117 1 98.94 225 ALA B O 1
ATOM 4028 N N . ASP B 1 226 ? -6.801 -26.359 -13.711 1 98.81 226 ASP B N 1
ATOM 4029 C CA . ASP B 1 226 ? -8.203 -26.75 -13.57 1 98.81 226 ASP B CA 1
ATOM 4030 C C . ASP B 1 226 ? -8.664 -26.625 -12.117 1 98.81 226 ASP B C 1
ATOM 4032 O O . ASP B 1 226 ? -9.773 -26.156 -11.859 1 98.81 226 ASP B O 1
ATOM 4036 N N . ALA B 1 227 ? -7.852 -27.031 -11.203 1 98.94 227 ALA B N 1
ATOM 4037 C CA . ALA B 1 227 ? -8.203 -26.969 -9.781 1 98.94 227 ALA B CA 1
ATOM 4038 C C . ALA B 1 227 ? -8.43 -25.531 -9.336 1 98.94 227 ALA B C 1
ATOM 4040 O O . ALA B 1 227 ? -9.406 -25.234 -8.648 1 98.94 227 ALA B O 1
ATOM 4041 N N . MET B 1 228 ? -7.531 -24.656 -9.734 1 98.94 228 MET B N 1
ATOM 4042 C CA . MET B 1 228 ? -7.648 -23.25 -9.375 1 98.94 228 MET B CA 1
ATOM 4043 C C . MET B 1 228 ? -8.906 -22.625 -9.984 1 98.94 228 MET B C 1
ATOM 4045 O O . MET B 1 228 ? -9.656 -21.938 -9.289 1 98.94 228 MET B O 1
ATOM 4049 N N . ARG B 1 229 ? -9.156 -22.953 -11.25 1 98.62 229 ARG B N 1
ATOM 4050 C CA . ARG B 1 229 ? -10.297 -22.375 -11.953 1 98.62 229 ARG B CA 1
ATOM 4051 C C . ARG B 1 229 ? -11.609 -22.938 -11.422 1 98.62 229 ARG B C 1
ATOM 4053 O O . ARG B 1 229 ? -12.625 -22.234 -11.398 1 98.62 229 ARG B O 1
ATOM 4060 N N . ALA B 1 230 ? -11.555 -24.125 -10.977 1 98.56 230 ALA B N 1
ATOM 4061 C CA . ALA B 1 230 ? -12.75 -24.75 -10.414 1 98.56 230 ALA B CA 1
ATOM 4062 C C . ALA B 1 230 ? -13 -24.281 -8.984 1 98.56 230 ALA B C 1
ATOM 4064 O O . ALA B 1 230 ? -14.102 -24.422 -8.469 1 98.56 230 ALA B O 1
ATOM 4065 N N . ASN B 1 231 ? -11.992 -23.781 -8.32 1 98.75 231 ASN B N 1
ATOM 4066 C CA . ASN B 1 231 ? -12.086 -23.375 -6.922 1 98.75 231 ASN B CA 1
ATOM 4067 C C . ASN B 1 231 ? -11.508 -21.969 -6.707 1 98.75 231 ASN B C 1
ATOM 4069 O O . ASN B 1 231 ? -10.633 -21.781 -5.867 1 98.75 231 ASN B O 1
ATOM 4073 N N . PRO B 1 232 ? -12.062 -20.953 -7.352 1 98.62 232 PRO B N 1
ATOM 4074 C CA . PRO B 1 232 ? -11.453 -19.625 -7.289 1 98.62 232 PRO B CA 1
ATOM 4075 C C . PRO B 1 232 ? -11.383 -19.078 -5.867 1 98.62 232 PRO B C 1
ATOM 4077 O O . PRO B 1 232 ? -10.391 -18.453 -5.492 1 98.62 232 PRO B O 1
ATOM 4080 N N . ARG B 1 233 ? -12.359 -19.344 -5.035 1 98.38 233 ARG B N 1
ATOM 4081 C CA . ARG B 1 233 ? -12.375 -18.828 -3.668 1 98.38 233 ARG B CA 1
ATOM 4082 C C . ARG B 1 233 ? -11.328 -19.516 -2.807 1 98.38 233 ARG B C 1
ATOM 4084 O O . ARG B 1 233 ? -10.922 -19 -1.768 1 98.38 233 ARG B O 1
ATOM 4091 N N . MET B 1 234 ? -10.898 -20.688 -3.154 1 98.75 234 MET B N 1
ATOM 4092 C CA . MET B 1 234 ? -9.805 -21.375 -2.469 1 98.75 234 MET B CA 1
ATOM 4093 C C . MET B 1 234 ? -8.477 -20.688 -2.76 1 98.75 234 MET B C 1
ATOM 4095 O O . MET B 1 234 ? -7.582 -20.672 -1.911 1 98.75 234 MET B O 1
ATOM 4099 N N . VAL B 1 235 ? -8.375 -20.062 -3.916 1 98.81 235 VAL B N 1
ATOM 4100 C CA . VAL B 1 235 ? -7.133 -19.453 -4.387 1 98.81 235 VAL B CA 1
ATOM 4101 C C . VAL B 1 235 ? -6.863 -18.172 -3.607 1 98.81 235 VAL B C 1
ATOM 4103 O O . VAL B 1 235 ? -5.711 -17.859 -3.289 1 98.81 235 VAL B O 1
ATOM 4106 N N . GLU B 1 236 ? -7.879 -17.453 -3.201 1 98.31 236 GLU B N 1
ATOM 4107 C CA . GLU B 1 236 ? -7.605 -16.172 -2.559 1 98.31 236 GLU B CA 1
ATOM 4108 C C . GLU B 1 236 ? -8.625 -15.875 -1.459 1 98.31 236 GLU B C 1
ATOM 4110 O O . GLU B 1 236 ? -8.281 -15.273 -0.438 1 98.31 236 GLU B O 1
ATOM 4115 N N . GLY B 1 237 ? -9.844 -16.25 -1.622 1 97.75 237 GLY B N 1
ATOM 4116 C CA . GLY B 1 237 ? -10.922 -15.938 -0.698 1 97.75 237 GLY B CA 1
ATOM 4117 C C . GLY B 1 237 ? -12.109 -15.281 -1.372 1 97.75 237 GLY B C 1
ATOM 4118 O O . GLY B 1 237 ? -12.055 -14.945 -2.557 1 97.75 237 GLY B O 1
ATOM 4119 N N . THR B 1 238 ? -13.133 -15.078 -0.614 1 95.44 238 THR B N 1
ATOM 4120 C CA . THR B 1 238 ? -14.445 -14.656 -1.097 1 95.44 238 THR B CA 1
ATOM 4121 C C . THR B 1 238 ? -14.359 -13.289 -1.771 1 95.44 238 THR B C 1
ATOM 4123 O O . THR B 1 238 ? -15 -13.055 -2.799 1 95.44 238 THR B O 1
ATOM 4126 N N . ASN B 1 239 ? -13.516 -12.461 -1.294 1 92.56 239 ASN B N 1
ATOM 4127 C CA . ASN B 1 239 ? -13.477 -11.094 -1.814 1 92.56 239 ASN B CA 1
ATOM 4128 C C . ASN B 1 239 ? -12.164 -10.812 -2.543 1 92.56 239 ASN B C 1
ATOM 4130 O O . ASN B 1 239 ? -11.852 -9.656 -2.838 1 92.56 239 ASN B O 1
ATOM 4134 N N . GLY B 1 240 ? -11.406 -11.867 -2.77 1 96.56 240 GLY B N 1
ATOM 4135 C CA . GLY B 1 240 ? -10.125 -11.688 -3.436 1 96.56 240 GLY B CA 1
ATOM 4136 C C . GLY B 1 240 ? -10.258 -11.305 -4.898 1 96.56 240 GLY B C 1
ATOM 4137 O O . GLY B 1 240 ? -11.188 -11.75 -5.578 1 96.56 240 GLY B O 1
ATOM 4138 N N . ILE B 1 241 ? -9.344 -10.57 -5.375 1 97.56 241 ILE B N 1
ATOM 4139 C CA . ILE B 1 241 ? -9.383 -10.039 -6.734 1 97.56 241 ILE B CA 1
ATOM 4140 C C . ILE B 1 241 ? -9.211 -11.172 -7.738 1 97.56 241 ILE B C 1
ATOM 4142 O O . ILE B 1 241 ? -9.859 -11.18 -8.789 1 97.56 241 ILE B O 1
ATOM 4146 N N . ASP B 1 242 ? -8.352 -12.125 -7.5 1 98.44 242 ASP B N 1
ATOM 4147 C CA . ASP B 1 242 ? -8.172 -13.281 -8.367 1 98.44 242 ASP B CA 1
ATOM 4148 C C . ASP B 1 242 ? -9.445 -14.125 -8.43 1 98.44 242 ASP B C 1
ATOM 4150 O O . ASP B 1 242 ? -9.859 -14.555 -9.516 1 98.44 242 ASP B O 1
ATOM 4154 N N . ALA B 1 243 ? -10 -14.359 -7.258 1 98.38 243 ALA B N 1
ATOM 4155 C CA . ALA B 1 243 ? -11.227 -15.148 -7.203 1 98.38 243 ALA B CA 1
ATOM 4156 C C . ALA B 1 243 ? -12.344 -14.484 -8.008 1 98.38 243 ALA B C 1
ATOM 4158 O O . ALA B 1 243 ? -13 -15.133 -8.82 1 98.38 243 ALA B O 1
ATOM 4159 N N . ARG B 1 244 ? -12.531 -13.203 -7.832 1 97.19 244 ARG B N 1
ATOM 4160 C CA . ARG B 1 244 ? -13.562 -12.461 -8.547 1 97.19 244 ARG B CA 1
ATOM 4161 C C . ARG B 1 244 ? -13.336 -12.508 -10.055 1 97.19 244 ARG B C 1
ATOM 4163 O O . ARG B 1 244 ? -14.281 -12.672 -10.82 1 97.19 244 ARG B O 1
ATOM 4170 N N . ALA B 1 245 ? -12.109 -12.375 -10.445 1 97.69 245 ALA B N 1
ATOM 4171 C CA . ALA B 1 245 ? -11.789 -12.398 -11.867 1 97.69 245 ALA B CA 1
ATOM 4172 C C . ALA B 1 245 ? -12.102 -13.766 -12.477 1 97.69 245 ALA B C 1
ATOM 4174 O O . ALA B 1 245 ? -12.742 -13.859 -13.523 1 97.69 245 ALA B O 1
ATOM 4175 N N . MET B 1 246 ? -11.664 -14.82 -11.82 1 98.06 246 MET B N 1
ATOM 4176 C CA . MET B 1 246 ? -11.867 -16.172 -12.336 1 98.06 246 MET B CA 1
ATOM 4177 C C . MET B 1 246 ? -13.352 -16.531 -12.336 1 98.06 246 MET B C 1
ATOM 4179 O O . MET B 1 246 ? -13.812 -17.281 -13.203 1 98.06 246 MET B O 1
ATOM 4183 N N . GLU B 1 247 ? -14.086 -16.016 -11.383 1 96.88 247 GLU B N 1
ATOM 4184 C CA . GLU B 1 247 ? -15.531 -16.25 -11.352 1 96.88 247 GLU B CA 1
ATOM 4185 C C . GLU B 1 247 ? -16.234 -15.508 -12.477 1 96.88 247 GLU B C 1
ATOM 4187 O O . GLU B 1 247 ? -17.188 -16.031 -13.062 1 96.88 247 GLU B O 1
ATOM 4192 N N . ALA B 1 248 ? -15.742 -14.391 -12.773 1 95.69 248 ALA B N 1
ATOM 4193 C CA . ALA B 1 248 ? -16.406 -13.523 -13.75 1 95.69 248 ALA B CA 1
ATOM 4194 C C . ALA B 1 248 ? -16.094 -13.953 -15.18 1 95.69 248 ALA B C 1
ATOM 4196 O O . ALA B 1 248 ? -16.938 -13.844 -16.078 1 95.69 248 ALA B O 1
ATOM 4197 N N . ILE B 1 249 ? -14.883 -14.391 -15.414 1 96.12 249 ILE B N 1
ATOM 4198 C CA . ILE B 1 249 ? -14.414 -14.664 -16.766 1 96.12 249 ILE B CA 1
ATOM 4199 C C . ILE B 1 249 ? -14.203 -16.156 -16.953 1 96.12 249 ILE B C 1
ATOM 4201 O O . ILE B 1 249 ? -13.234 -16.719 -16.422 1 96.12 249 ILE B O 1
ATOM 4205 N N . PRO B 1 250 ? -15.008 -16.766 -17.734 1 93.69 250 PRO B N 1
ATOM 4206 C CA . PRO B 1 250 ? -14.891 -18.219 -17.922 1 93.69 250 PRO B CA 1
ATOM 4207 C C . PRO B 1 250 ? -13.523 -18.641 -18.469 1 93.69 250 PRO B C 1
ATOM 4209 O O . PRO B 1 250 ? -13.055 -18.078 -19.453 1 93.69 250 PRO B O 1
ATOM 4212 N N . GLY B 1 251 ? -12.93 -19.562 -17.703 1 95.81 251 GLY B N 1
ATOM 4213 C CA . GLY B 1 251 ? -11.695 -20.156 -18.172 1 95.81 251 GLY B CA 1
ATOM 4214 C C . GLY B 1 251 ? -10.453 -19.406 -17.719 1 95.81 251 GLY B C 1
ATOM 4215 O O . GLY B 1 251 ? -9.336 -19.906 -17.859 1 95.81 251 GLY B O 1
ATOM 4216 N N . LEU B 1 252 ? -10.625 -18.234 -17.141 1 98.25 252 LEU B N 1
ATOM 4217 C CA . LEU B 1 252 ? -9.492 -17.422 -16.734 1 98.25 252 LEU B CA 1
ATOM 4218 C C . LEU B 1 252 ? -8.758 -18.062 -15.562 1 98.25 252 LEU B C 1
ATOM 4220 O O . LEU B 1 252 ? -9.383 -18.547 -14.617 1 98.25 252 LEU B O 1
ATOM 4224 N N . LEU B 1 253 ? -7.484 -18.156 -15.672 1 98.88 253 LEU B N 1
ATOM 4225 C CA . LEU B 1 253 ? -6.578 -18.438 -14.562 1 98.88 253 LEU B CA 1
ATOM 4226 C C . LEU B 1 253 ? -5.875 -17.156 -14.102 1 98.88 253 LEU B C 1
ATOM 4228 O O . LEU B 1 253 ? -5.305 -16.438 -14.922 1 98.88 253 LEU B O 1
ATOM 4232 N N . ALA B 1 254 ? -5.969 -16.828 -12.828 1 98.88 254 ALA B N 1
ATOM 4233 C CA . ALA B 1 254 ? -5.387 -15.602 -12.297 1 98.88 254 ALA B CA 1
ATOM 4234 C C . ALA B 1 254 ? -4.613 -15.875 -11.008 1 98.88 254 ALA B C 1
ATOM 4236 O O . ALA B 1 254 ? -5.043 -16.688 -10.18 1 98.88 254 ALA B O 1
ATOM 4237 N N . LYS B 1 255 ? -3.48 -15.211 -10.867 1 98.94 255 LYS B N 1
ATOM 4238 C CA . LYS B 1 255 ? -2.693 -15.312 -9.641 1 98.94 255 LYS B CA 1
ATOM 4239 C C . LYS B 1 255 ? -1.861 -14.055 -9.414 1 98.94 255 LYS B C 1
ATOM 4241 O O . LYS B 1 255 ? -0.97 -13.742 -10.203 1 98.94 255 LYS B O 1
ATOM 4246 N N . PHE B 1 256 ? -2.133 -13.375 -8.352 1 97.94 256 PHE B N 1
ATOM 4247 C CA . PHE B 1 256 ? -1.313 -12.211 -8.039 1 97.94 256 PHE B CA 1
ATOM 4248 C C . PHE B 1 256 ? -0.098 -12.602 -7.211 1 97.94 256 PHE B C 1
ATOM 4250 O O . PHE B 1 256 ? -0.064 -13.695 -6.633 1 97.94 256 PHE B O 1
ATOM 4257 N N . GLY B 1 257 ? 0.841 -11.781 -7.133 1 98.56 257 GLY B N 1
ATOM 4258 C CA . GLY B 1 257 ? 1.992 -11.852 -6.25 1 98.56 257 GLY B CA 1
ATOM 4259 C C . GLY B 1 257 ? 2.346 -10.516 -5.625 1 98.56 257 GLY B C 1
ATOM 4260 O O . GLY B 1 257 ? 2.074 -9.461 -6.203 1 98.56 257 GLY B O 1
ATOM 4261 N N . ALA B 1 258 ? 2.943 -10.633 -4.473 1 98.31 258 ALA B N 1
ATOM 4262 C CA . ALA B 1 258 ? 3.395 -9.43 -3.785 1 98.31 258 ALA B CA 1
ATOM 4263 C C . ALA B 1 258 ? 4.309 -8.594 -4.684 1 98.31 258 ALA B C 1
ATOM 4265 O O . ALA B 1 258 ? 4.852 -9.102 -5.668 1 98.31 258 ALA B O 1
ATOM 4266 N N . GLU B 1 259 ? 4.387 -7.305 -4.352 1 98.25 259 GLU B N 1
ATOM 4267 C CA . GLU B 1 259 ? 5.266 -6.34 -5.004 1 98.25 259 GLU B CA 1
ATOM 4268 C C . GLU B 1 259 ? 4.883 -6.145 -6.469 1 98.25 259 GLU B C 1
ATOM 4270 O O . GLU B 1 259 ? 5.754 -5.98 -7.324 1 98.25 259 GLU B O 1
ATOM 4275 N N . GLY B 1 260 ? 3.629 -6.211 -6.793 1 98.5 260 GLY B N 1
ATOM 4276 C CA . GLY B 1 260 ? 3.064 -5.676 -8.023 1 98.5 260 GLY B CA 1
ATOM 4277 C C . GLY B 1 260 ? 3.057 -6.68 -9.164 1 98.5 260 GLY B C 1
ATOM 4278 O O . GLY B 1 260 ? 3.15 -6.301 -10.328 1 98.5 260 GLY B O 1
ATOM 4279 N N . LEU B 1 261 ? 3.008 -8.016 -8.875 1 98.88 261 LEU B N 1
ATOM 4280 C CA . LEU B 1 261 ? 2.951 -9.031 -9.922 1 98.88 261 LEU B CA 1
ATOM 4281 C C . LEU B 1 261 ? 1.52 -9.516 -10.133 1 98.88 261 LEU B C 1
ATOM 4283 O O . LEU B 1 261 ? 0.767 -9.68 -9.164 1 98.88 261 LEU B O 1
ATOM 4287 N N . HIS B 1 262 ? 1.173 -9.758 -11.359 1 98.88 262 HIS B N 1
ATOM 4288 C CA . HIS B 1 262 ? -0.097 -10.406 -11.672 1 98.88 262 HIS B CA 1
ATOM 4289 C C . HIS B 1 262 ? -0.003 -11.211 -12.961 1 98.88 262 HIS B C 1
ATOM 4291 O O . HIS B 1 262 ? 0.491 -10.711 -13.977 1 98.88 262 HIS B O 1
ATOM 4297 N N . LEU B 1 263 ? -0.402 -12.43 -12.906 1 98.94 263 LEU B N 1
ATOM 4298 C CA . LEU B 1 263 ? -0.4 -13.32 -14.062 1 98.94 263 LEU B CA 1
ATOM 4299 C C . LEU B 1 263 ? -1.818 -13.758 -14.406 1 98.94 263 LEU B C 1
ATOM 4301 O O . LEU B 1 263 ? -2.582 -14.164 -13.523 1 98.94 263 LEU B O 1
ATOM 4305 N N . LEU B 1 264 ? -2.16 -13.703 -15.672 1 98.88 264 LEU B N 1
ATOM 4306 C CA . LEU B 1 264 ? -3.424 -14.203 -16.203 1 98.88 264 LEU B CA 1
ATOM 4307 C C . LEU B 1 264 ? -3.186 -15.141 -17.391 1 98.88 264 LEU B C 1
ATOM 4309 O O . LEU B 1 264 ? -2.254 -14.93 -18.172 1 98.88 264 LEU B O 1
ATOM 4313 N N . ALA B 1 265 ? -3.986 -16.094 -17.547 1 98.81 265 ALA B N 1
ATOM 4314 C CA . ALA B 1 265 ? -3.969 -17 -18.703 1 98.81 265 ALA B CA 1
ATOM 4315 C C . ALA B 1 265 ? -5.367 -17.516 -19.016 1 98.81 265 ALA B C 1
ATOM 4317 O O . ALA B 1 265 ? -6.211 -17.625 -18.125 1 98.81 265 ALA B O 1
ATOM 4318 N N . ALA B 1 266 ? -5.602 -17.812 -20.188 1 98.06 266 ALA B N 1
ATOM 4319 C CA . ALA B 1 266 ? -6.879 -18.375 -20.609 1 98.06 266 ALA B CA 1
ATOM 4320 C C . ALA B 1 266 ? -6.699 -19.266 -21.844 1 98.06 266 ALA B C 1
ATOM 4322 O O . ALA B 1 266 ? -5.875 -18.969 -22.719 1 98.06 266 ALA B O 1
ATOM 4323 N N . PRO B 1 267 ? -7.504 -20.281 -21.891 1 96.19 267 PRO B N 1
ATOM 4324 C CA . PRO B 1 267 ? -7.441 -21.141 -23.094 1 96.19 267 PRO B CA 1
ATOM 4325 C C . PRO B 1 267 ? -7.676 -20.359 -24.375 1 96.19 267 PRO B C 1
ATOM 4327 O O . PRO B 1 267 ? -8.5 -19.438 -24.422 1 96.19 267 PRO B O 1
ATOM 4330 N N . ARG B 1 268 ? -6.863 -20.688 -25.406 1 94.56 268 ARG B N 1
ATOM 4331 C CA . ARG B 1 268 ? -6.957 -20.156 -26.766 1 94.56 268 ARG B CA 1
ATOM 4332 C C . ARG B 1 268 ? -6.48 -18.703 -26.812 1 94.56 268 ARG B C 1
ATOM 4334 O O . ARG B 1 268 ? -6.332 -18.141 -27.891 1 94.56 268 ARG B O 1
ATOM 4341 N N . ALA B 1 269 ? -6.227 -18.109 -25.719 1 95.5 269 ALA B N 1
ATOM 4342 C CA . ALA B 1 269 ? -5.828 -16.703 -25.734 1 95.5 269 ALA B CA 1
ATOM 4343 C C . ALA B 1 269 ? -4.348 -16.547 -25.406 1 95.5 269 ALA B C 1
ATOM 4345 O O . ALA B 1 269 ? -3.68 -15.641 -25.906 1 95.5 269 ALA B O 1
ATOM 4346 N N . GLY B 1 270 ? -3.805 -17.375 -24.531 1 97.69 270 GLY B N 1
ATOM 4347 C CA . GLY B 1 270 ? -2.434 -17.25 -24.062 1 97.69 270 GLY B CA 1
ATOM 4348 C C . GLY B 1 270 ? -2.336 -16.766 -22.625 1 97.69 270 GLY B C 1
ATOM 4349 O O . GLY B 1 270 ? -2.967 -17.328 -21.719 1 97.69 270 GLY B O 1
ATOM 4350 N N . ALA B 1 271 ? -1.434 -15.781 -22.391 1 98.75 271 ALA B N 1
ATOM 4351 C CA . ALA B 1 271 ? -1.231 -15.328 -21.016 1 98.75 271 ALA B CA 1
ATOM 4352 C C . ALA B 1 271 ? -0.62 -13.93 -20.984 1 98.75 271 ALA B C 1
ATOM 4354 O O . ALA B 1 271 ? -0.081 -13.461 -21.984 1 98.75 271 ALA B O 1
ATOM 4355 N N . VAL B 1 272 ? -0.76 -13.289 -19.891 1 98.81 272 VAL B N 1
ATOM 4356 C CA . VAL B 1 272 ? -0.166 -11.984 -19.625 1 98.81 272 VAL B CA 1
ATOM 4357 C C . VAL B 1 272 ? 0.522 -11.992 -18.266 1 98.81 272 VAL B C 1
ATOM 4359 O O . VAL B 1 272 ? 0.02 -12.594 -17.312 1 98.81 272 VAL B O 1
ATOM 4362 N N . ALA B 1 273 ? 1.686 -11.383 -18.156 1 98.94 273 ALA B N 1
ATOM 4363 C CA . ALA B 1 273 ? 2.4 -11.125 -16.922 1 98.94 273 ALA B CA 1
ATOM 4364 C C . ALA B 1 273 ? 2.67 -9.633 -16.734 1 98.94 273 ALA B C 1
ATOM 4366 O O . ALA B 1 273 ? 3.146 -8.969 -17.656 1 98.94 273 ALA B O 1
ATOM 4367 N N . VAL B 1 274 ? 2.354 -9.117 -15.523 1 98.81 274 VAL B N 1
ATOM 4368 C CA . VAL B 1 274 ? 2.52 -7.695 -15.219 1 98.81 274 VAL B CA 1
ATOM 4369 C C . VAL B 1 274 ? 3.41 -7.531 -13.992 1 98.81 274 VAL B C 1
ATOM 4371 O O . VAL B 1 274 ? 3.305 -8.297 -13.031 1 98.81 274 VAL B O 1
ATOM 4374 N N . LYS B 1 275 ? 4.316 -6.578 -14.047 1 98.88 275 LYS B N 1
ATOM 4375 C CA . LYS B 1 275 ? 5.066 -6.051 -12.914 1 98.88 275 LYS B CA 1
ATOM 4376 C C . LYS B 1 275 ? 4.891 -4.543 -12.789 1 98.88 275 LYS B C 1
ATOM 4378 O O . LYS B 1 275 ? 5.234 -3.795 -13.703 1 98.88 275 LYS B O 1
ATOM 4383 N N . ILE B 1 276 ? 4.285 -4.07 -11.633 1 98.88 276 ILE B N 1
ATOM 4384 C CA . ILE B 1 276 ? 4.266 -2.646 -11.312 1 98.88 276 ILE B CA 1
ATOM 4385 C C . ILE B 1 276 ? 5.57 -2.258 -10.625 1 98.88 276 ILE B C 1
ATOM 4387 O O . ILE B 1 276 ? 5.996 -2.916 -9.672 1 98.88 276 ILE B O 1
ATOM 4391 N N . ASP B 1 277 ? 6.188 -1.233 -11.008 1 98.5 277 ASP B N 1
ATOM 4392 C CA . ASP B 1 277 ? 7.574 -0.931 -10.656 1 98.5 277 ASP B CA 1
ATOM 4393 C C . ASP B 1 277 ? 7.73 -0.74 -9.148 1 98.5 277 ASP B C 1
ATOM 4395 O O . ASP B 1 277 ? 8.68 -1.249 -8.555 1 98.5 277 ASP B O 1
ATOM 4399 N N . ASP B 1 278 ? 6.773 -0.018 -8.578 1 97.94 278 ASP B N 1
ATOM 4400 C CA . ASP B 1 278 ? 6.898 0.333 -7.168 1 97.94 278 ASP B CA 1
ATOM 4401 C C . ASP B 1 278 ? 6.398 -0.801 -6.273 1 97.94 278 ASP B C 1
ATOM 4403 O O . ASP B 1 278 ? 6.504 -0.724 -5.047 1 97.94 278 ASP B O 1
ATOM 4407 N N . GLY B 1 279 ? 5.797 -1.835 -6.906 1 98.25 279 GLY B N 1
ATOM 4408 C CA . GLY B 1 279 ? 5.32 -2.988 -6.16 1 98.25 279 GLY B CA 1
ATOM 4409 C C . GLY B 1 279 ? 3.869 -2.869 -5.738 1 98.25 279 GLY B C 1
ATOM 4410 O O . GLY B 1 279 ? 3.342 -3.748 -5.055 1 98.25 279 GLY B O 1
ATOM 4411 N N . ALA B 1 280 ? 3.17 -1.832 -6.176 1 96.88 280 ALA B N 1
ATOM 4412 C CA . ALA B 1 280 ? 1.782 -1.631 -5.77 1 96.88 280 ALA B CA 1
ATOM 4413 C C . ALA B 1 280 ? 0.862 -2.648 -6.441 1 96.88 280 ALA B C 1
ATOM 4415 O O . ALA B 1 280 ? 0.86 -2.781 -7.668 1 96.88 280 ALA B O 1
ATOM 4416 N N . ASN B 1 281 ? 0.018 -3.246 -5.645 1 96.88 281 ASN B N 1
ATOM 4417 C CA . ASN B 1 281 ? -0.875 -4.262 -6.195 1 96.88 281 ASN B CA 1
ATOM 4418 C C . ASN B 1 281 ? -2.148 -3.641 -6.758 1 96.88 281 ASN B C 1
ATOM 4420 O O . ASN B 1 281 ? -2.822 -4.246 -7.594 1 96.88 281 ASN B O 1
ATOM 4424 N N . ARG B 1 282 ? -2.48 -2.393 -6.402 1 97.44 282 ARG B N 1
ATOM 4425 C CA . ARG B 1 282 ? -3.762 -1.818 -6.801 1 97.44 282 ARG B CA 1
ATOM 4426 C C . ARG B 1 282 ? -3.855 -1.68 -8.312 1 97.44 282 ARG B C 1
ATOM 4428 O O . ARG B 1 282 ? -4.949 -1.699 -8.883 1 97.44 282 ARG B O 1
ATOM 4435 N N . ALA B 1 283 ? -2.734 -1.617 -8.961 1 98.12 283 ALA B N 1
ATOM 4436 C CA . ALA B 1 283 ? -2.758 -1.396 -10.406 1 98.12 283 ALA B CA 1
ATOM 4437 C C . ALA B 1 283 ? -2.543 -2.703 -11.164 1 98.12 283 ALA B C 1
ATOM 4439 O O . ALA B 1 283 ? -2.777 -2.773 -12.367 1 98.12 283 ALA B O 1
ATOM 4440 N N . SER B 1 284 ? -2.15 -3.75 -10.5 1 98.56 284 SER B N 1
ATOM 4441 C CA . SER B 1 284 ? -1.651 -4.93 -11.203 1 98.56 284 SER B CA 1
ATOM 4442 C C . SER B 1 284 ? -2.771 -5.645 -11.953 1 98.56 284 SER B C 1
ATOM 4444 O O . SER B 1 284 ? -2.646 -5.922 -13.148 1 98.56 284 SER B O 1
ATOM 4446 N N . MET B 1 285 ? -3.945 -5.875 -11.336 1 98.56 285 MET B N 1
ATOM 4447 C CA . MET B 1 285 ? -5.051 -6.566 -11.992 1 98.56 285 MET B CA 1
ATOM 4448 C C . MET B 1 285 ? -5.637 -5.703 -13.109 1 98.56 285 MET B C 1
ATOM 4450 O O . MET B 1 285 ? -5.805 -6.168 -14.234 1 98.56 285 MET B O 1
ATOM 4454 N N . PRO B 1 286 ? -5.941 -4.43 -12.859 1 98.44 286 PRO B N 1
ATOM 4455 C CA . PRO B 1 286 ? -6.477 -3.615 -13.953 1 98.44 286 PRO B CA 1
ATOM 4456 C C . PRO B 1 286 ? -5.57 -3.615 -15.18 1 98.44 286 PRO B C 1
ATOM 4458 O O . PRO B 1 286 ? -6.055 -3.773 -16.312 1 98.44 286 PRO B O 1
ATOM 4461 N N . VAL B 1 287 ? -4.281 -3.488 -14.938 1 98.62 287 VAL B N 1
ATOM 4462 C CA . VAL B 1 287 ? -3.328 -3.414 -16.047 1 98.62 287 VAL B CA 1
ATOM 4463 C C . VAL B 1 287 ? -3.246 -4.766 -16.75 1 98.62 287 VAL B C 1
ATOM 4465 O O . VAL B 1 287 ? -3.252 -4.832 -17.984 1 98.62 287 VAL B O 1
ATOM 4468 N N . ALA B 1 288 ? -3.205 -5.848 -15.984 1 98.56 288 ALA B N 1
ATOM 4469 C CA . ALA B 1 288 ? -3.129 -7.188 -16.562 1 98.56 288 ALA B CA 1
ATOM 4470 C C . ALA B 1 288 ? -4.359 -7.484 -17.422 1 98.56 288 ALA B C 1
ATOM 4472 O O . ALA B 1 288 ? -4.234 -7.957 -18.547 1 98.56 288 ALA B O 1
ATOM 4473 N N . LEU B 1 289 ? -5.477 -7.203 -16.844 1 97.69 289 LEU B N 1
ATOM 4474 C CA . LEU B 1 289 ? -6.719 -7.504 -17.547 1 97.69 289 LEU B CA 1
ATOM 4475 C C . LEU B 1 289 ? -6.855 -6.648 -18.797 1 97.69 289 LEU B C 1
ATOM 4477 O O . LEU B 1 289 ? -7.238 -7.148 -19.859 1 97.69 289 LEU B O 1
ATOM 4481 N N . ARG B 1 290 ? -6.555 -5.387 -18.719 1 97 290 ARG B N 1
ATOM 4482 C CA . ARG B 1 290 ? -6.586 -4.512 -19.891 1 97 290 ARG B CA 1
ATOM 4483 C C . ARG B 1 290 ? -5.633 -5.012 -20.969 1 97 290 ARG B C 1
ATOM 4485 O O . ARG B 1 290 ? -6.008 -5.09 -22.141 1 97 290 ARG B O 1
ATOM 4492 N N . ALA B 1 291 ? -4.457 -5.336 -20.562 1 97.69 291 ALA B N 1
ATOM 4493 C CA . ALA B 1 291 ? -3.467 -5.824 -21.516 1 97.69 291 ALA B CA 1
ATOM 4494 C C . ALA B 1 291 ? -3.947 -7.105 -22.203 1 97.69 291 ALA B C 1
ATOM 4496 O O . ALA B 1 291 ? -3.789 -7.273 -23.406 1 97.69 291 ALA B O 1
ATOM 4497 N N . PHE B 1 292 ? -4.504 -7.965 -21.375 1 97.06 292 PHE B N 1
ATOM 4498 C CA . PHE B 1 292 ? -4.934 -9.25 -21.906 1 97.06 292 PHE B CA 1
ATOM 4499 C C . PHE B 1 292 ? -6.066 -9.078 -22.906 1 97.06 292 PHE B C 1
ATOM 4501 O O . PHE B 1 292 ? -6.105 -9.75 -23.938 1 97.06 292 PHE B O 1
ATOM 4508 N N . THR B 1 293 ? -6.934 -8.141 -22.641 1 93.94 293 THR B N 1
ATOM 4509 C CA . THR B 1 293 ? -8.086 -7.914 -23.5 1 93.94 293 THR B CA 1
ATOM 4510 C C . THR B 1 293 ? -7.691 -7.125 -24.734 1 93.94 293 THR B C 1
ATOM 4512 O O . THR B 1 293 ? -8.219 -7.367 -25.828 1 93.94 293 THR B O 1
ATOM 4515 N N . THR B 1 294 ? -6.75 -6.238 -24.625 1 92.44 294 THR B N 1
ATOM 4516 C CA . THR B 1 294 ? -6.441 -5.324 -25.719 1 92.44 294 THR B CA 1
ATOM 4517 C C . THR B 1 294 ? -5.289 -5.859 -26.562 1 92.44 294 THR B C 1
ATOM 4519 O O . THR B 1 294 ? -5.285 -5.703 -27.781 1 92.44 294 THR B O 1
ATOM 4522 N N . LEU B 1 295 ? -4.375 -6.523 -25.859 1 88.06 295 LEU B N 1
ATOM 4523 C CA . LEU B 1 295 ? -3.174 -6.961 -26.562 1 88.06 295 LEU B CA 1
ATOM 4524 C C . LEU B 1 295 ? -3.182 -8.477 -26.766 1 88.06 295 LEU B C 1
ATOM 4526 O O . LEU B 1 295 ? -2.549 -8.984 -27.688 1 88.06 295 LEU B O 1
ATOM 4530 N N . GLY B 1 296 ? -3.803 -9.367 -25.844 1 81.44 296 GLY B N 1
ATOM 4531 C CA . GLY B 1 296 ? -3.752 -10.82 -25.844 1 81.44 296 GLY B CA 1
ATOM 4532 C C . GLY B 1 296 ? -5.016 -11.461 -26.375 1 81.44 296 GLY B C 1
ATOM 4533 O O . GLY B 1 296 ? -5.109 -12.688 -26.453 1 81.44 296 GLY B O 1
ATOM 4534 N N . TYR B 1 297 ? -5.996 -10.688 -26.781 1 85 297 TYR B N 1
ATOM 4535 C CA . TYR B 1 297 ? -7.246 -11.117 -27.391 1 85 297 TYR B CA 1
ATOM 4536 C C . TYR B 1 297 ? -8.062 -11.977 -26.422 1 85 297 TYR B C 1
ATOM 4538 O O . TYR B 1 297 ? -8.602 -13.008 -26.812 1 85 297 TYR B O 1
ATOM 4546 N N . LEU B 1 298 ? -8.008 -11.781 -25.172 1 90 298 LEU B N 1
ATOM 4547 C CA . LEU B 1 298 ? -8.945 -12.406 -24.234 1 90 298 LEU B CA 1
ATOM 4548 C C . LEU B 1 298 ? -10.383 -12.031 -24.578 1 90 298 LEU B C 1
ATOM 4550 O O . LEU B 1 298 ? -10.773 -10.867 -24.453 1 90 298 LEU B O 1
ATOM 4554 N N . PRO B 1 299 ? -11.133 -13.039 -24.984 1 87.62 299 PRO B N 1
ATOM 4555 C CA . PRO B 1 299 ? -12.539 -12.727 -25.234 1 87.62 299 PRO B CA 1
ATOM 4556 C C . PRO B 1 299 ? -13.297 -12.359 -23.969 1 87.62 299 PRO B C 1
ATOM 4558 O O . PRO B 1 299 ? -13.078 -12.977 -22.906 1 87.62 299 PRO B O 1
ATOM 4561 N N . MET B 1 300 ? -14.062 -11.297 -24.109 1 89.38 300 MET B N 1
ATOM 4562 C CA . MET B 1 300 ? -14.875 -10.867 -22.969 1 89.38 300 MET B CA 1
ATOM 4563 C C . MET B 1 300 ? -16.359 -11.086 -23.25 1 89.38 300 MET B C 1
ATOM 4565 O O . MET B 1 300 ? -16.969 -10.352 -24.016 1 89.38 300 MET B O 1
ATOM 4569 N N . PRO B 1 301 ? -16.828 -12.102 -22.562 1 88.44 301 PRO B N 1
ATOM 4570 C CA . PRO B 1 301 ? -18.266 -12.273 -22.781 1 88.44 301 PRO B CA 1
ATOM 4571 C C . PRO B 1 301 ? -19.094 -11.141 -22.172 1 88.44 301 PRO B C 1
ATOM 4573 O O . PRO B 1 301 ? -18.672 -10.531 -21.188 1 88.44 301 PRO B O 1
ATOM 4576 N N . GLU B 1 302 ? -20.266 -10.984 -22.688 1 90.94 302 GLU B N 1
ATOM 4577 C CA . GLU B 1 302 ? -21.156 -9.938 -22.219 1 90.94 302 GLU B CA 1
ATOM 4578 C C . GLU B 1 302 ? -21.531 -10.133 -20.766 1 90.94 302 GLU B C 1
ATOM 4580 O O . GLU B 1 302 ? -21.688 -9.164 -20.016 1 90.94 302 GLU B O 1
ATOM 4585 N N . SER B 1 303 ? -21.641 -11.367 -20.391 1 91.06 303 SER B N 1
ATOM 4586 C CA . SER B 1 303 ? -22.062 -11.695 -19.031 1 91.06 303 SER B CA 1
ATOM 4587 C C . SER B 1 303 ? -21.016 -11.25 -18 1 91.06 303 SER B C 1
ATOM 4589 O O . SER B 1 303 ? -21.328 -11.102 -16.812 1 91.06 303 SER B O 1
ATOM 4591 N N . ALA B 1 304 ? -19.797 -11.055 -18.469 1 92.44 304 ALA B N 1
ATOM 4592 C CA . ALA B 1 304 ? -18.719 -10.695 -17.562 1 92.44 304 ALA B CA 1
ATOM 4593 C C . ALA B 1 304 ? -18.469 -9.188 -17.578 1 92.44 304 ALA B C 1
ATOM 4595 O O . ALA B 1 304 ? -17.672 -8.68 -16.797 1 92.44 304 ALA B O 1
ATOM 4596 N N . LYS B 1 305 ? -19.188 -8.516 -18.344 1 91.19 305 LYS B N 1
ATOM 4597 C CA . LYS B 1 305 ? -18.875 -7.121 -18.656 1 91.19 305 LYS B CA 1
ATOM 4598 C C . LYS B 1 305 ? -18.875 -6.27 -17.375 1 91.19 305 LYS B C 1
ATOM 4600 O O . LYS B 1 305 ? -17.906 -5.543 -17.125 1 91.19 305 LYS B O 1
ATOM 4605 N N . SER B 1 306 ? -19.891 -6.344 -16.594 1 92.44 306 SER B N 1
ATOM 4606 C CA . SER B 1 306 ? -20.016 -5.508 -15.406 1 92.44 306 SER B CA 1
ATOM 4607 C C . SER B 1 306 ? -18.891 -5.805 -14.406 1 92.44 306 SER B C 1
ATOM 4609 O O . SER B 1 306 ? -18.25 -4.887 -13.898 1 92.44 306 SER B O 1
ATOM 4611 N N . ALA B 1 307 ? -18.641 -7.09 -14.148 1 92.56 307 ALA B N 1
ATOM 4612 C CA . ALA B 1 307 ? -17.578 -7.492 -13.219 1 92.56 307 ALA B CA 1
ATOM 4613 C C . ALA B 1 307 ? -16.203 -7.074 -13.727 1 92.56 307 ALA B C 1
ATOM 4615 O O . ALA B 1 307 ? -15.359 -6.629 -12.953 1 92.56 307 ALA B O 1
ATOM 4616 N N . VAL B 1 308 ? -16.047 -7.16 -14.969 1 93 308 VAL B N 1
ATOM 4617 C CA . VAL B 1 308 ? -14.766 -6.828 -15.594 1 93 308 VAL B CA 1
ATOM 4618 C C . VAL B 1 308 ? -14.523 -5.32 -15.508 1 93 308 VAL B C 1
ATOM 4620 O O . VAL B 1 308 ? -13.398 -4.879 -15.266 1 93 308 VAL B O 1
ATOM 4623 N N . GLU B 1 309 ? -15.562 -4.586 -15.719 1 93.62 309 GLU B N 1
ATOM 4624 C CA . GLU B 1 309 ? -15.438 -3.135 -15.609 1 93.62 309 GLU B CA 1
ATOM 4625 C C . GLU B 1 309 ? -14.992 -2.727 -14.211 1 93.62 309 GLU B C 1
ATOM 4627 O O . GLU B 1 309 ? -14.164 -1.822 -14.055 1 93.62 309 GLU B O 1
ATOM 4632 N N . GLU B 1 310 ? -15.492 -3.367 -13.227 1 95.06 310 GLU B N 1
ATOM 4633 C CA . GLU B 1 310 ? -15.094 -3.088 -11.844 1 95.06 310 GLU B CA 1
ATOM 4634 C C . GLU B 1 310 ? -13.641 -3.465 -11.609 1 95.06 310 GLU B C 1
ATOM 4636 O O . GLU B 1 310 ? -12.914 -2.754 -10.906 1 95.06 310 GLU B O 1
ATOM 4641 N N . LEU B 1 311 ? -13.219 -4.555 -12.195 1 96.31 311 LEU B N 1
ATOM 4642 C CA . LEU B 1 311 ? -11.844 -5.02 -12.039 1 96.31 311 LEU B CA 1
ATOM 4643 C C . LEU B 1 311 ? -10.875 -4.105 -12.781 1 96.31 311 LEU B C 1
ATOM 4645 O O . LEU B 1 311 ? -9.734 -3.922 -12.352 1 96.31 311 LEU B O 1
ATOM 4649 N N . LEU B 1 312 ? -11.32 -3.49 -13.852 1 95.5 312 LEU B N 1
ATOM 4650 C CA . LEU B 1 312 ? -10.492 -2.66 -14.719 1 95.5 312 LEU B CA 1
ATOM 4651 C C . LEU B 1 312 ? -10.344 -1.254 -14.141 1 95.5 312 LEU B C 1
ATOM 4653 O O . LEU B 1 312 ? -9.336 -0.584 -14.375 1 95.5 312 LEU B O 1
ATOM 4657 N N . SER B 1 313 ? -11.328 -0.85 -13.414 1 96.38 313 SER B N 1
ATOM 4658 C CA . SER B 1 313 ? -11.383 0.543 -12.984 1 96.38 313 SER B CA 1
ATOM 4659 C C . SER B 1 313 ? -11.922 0.662 -11.562 1 96.38 313 SER B C 1
ATOM 4661 O O . SER B 1 313 ? -12.992 1.228 -11.344 1 96.38 313 SER B O 1
ATOM 4663 N N . PRO B 1 314 ? -11.094 0.152 -10.617 1 97.06 314 PRO B N 1
ATOM 4664 C CA . PRO B 1 314 ? -11.562 0.29 -9.234 1 97.06 314 PRO B CA 1
ATOM 4665 C C . PRO B 1 314 ? -11.828 1.742 -8.844 1 97.06 314 PRO B C 1
ATOM 4667 O O . PRO B 1 314 ? -11.07 2.637 -9.227 1 97.06 314 PRO B O 1
ATOM 4670 N N . GLN B 1 315 ? -12.867 1.947 -8.125 1 97.12 315 GLN B N 1
ATOM 4671 C CA . GLN B 1 315 ? -13.32 3.279 -7.734 1 97.12 315 GLN B CA 1
ATOM 4672 C C . GLN B 1 315 ? -12.555 3.785 -6.512 1 97.12 315 GLN B C 1
ATOM 4674 O O . GLN B 1 315 ? -12.055 2.99 -5.711 1 97.12 315 GLN B O 1
ATOM 4679 N N . VAL B 1 316 ? -12.391 5.059 -6.473 1 96.62 316 VAL B N 1
ATOM 4680 C CA . VAL B 1 316 ? -11.922 5.793 -5.305 1 96.62 316 VAL B CA 1
ATOM 4681 C C . VAL B 1 316 ? -13.102 6.445 -4.586 1 96.62 316 VAL B C 1
ATOM 4683 O O . VAL B 1 316 ? -13.93 7.098 -5.215 1 96.62 316 VAL B O 1
ATOM 4686 N N . TRP B 1 317 ? -13.125 6.281 -3.256 1 96.19 317 TRP B N 1
ATOM 4687 C CA . TRP B 1 317 ? -14.344 6.656 -2.551 1 96.19 317 TRP B CA 1
ATOM 4688 C C . TRP B 1 317 ? -14.078 7.793 -1.565 1 96.19 317 TRP B C 1
ATOM 4690 O O . TRP B 1 317 ? -12.977 7.906 -1.026 1 96.19 317 TRP B O 1
ATOM 4700 N N . SER B 1 318 ? -14.93 8.68 -1.418 1 97 318 SER B N 1
ATOM 4701 C CA . SER B 1 318 ? -15.102 9.594 -0.299 1 97 318 SER B CA 1
ATOM 4702 C C . SER B 1 318 ? -16.344 9.258 0.507 1 97 318 SER B C 1
ATOM 4704 O O . SER B 1 318 ? -17.469 9.375 0.004 1 97 318 SER B O 1
ATOM 4706 N N . ILE B 1 319 ? -16.094 8.961 1.786 1 95.19 319 ILE B N 1
ATOM 4707 C CA . ILE B 1 319 ? -17.172 8.508 2.658 1 95.19 319 ILE B CA 1
ATOM 4708 C C . ILE B 1 319 ? -17.922 7.363 1.988 1 95.19 319 ILE B C 1
ATOM 4710 O O . ILE B 1 319 ? -17.438 6.227 1.945 1 95.19 319 ILE B O 1
ATOM 4714 N N . ASP B 1 320 ? -19.031 7.613 1.275 1 92.94 320 ASP B N 1
ATOM 4715 C CA . ASP B 1 320 ? -19.828 6.559 0.646 1 92.94 320 ASP B CA 1
ATOM 4716 C C . ASP B 1 320 ? -20.109 6.887 -0.819 1 92.94 320 ASP B C 1
ATOM 4718 O O . ASP B 1 320 ? -20.969 6.262 -1.445 1 92.94 320 ASP B O 1
ATOM 4722 N N . GLN B 1 321 ? -19.328 7.77 -1.363 1 96.19 321 GLN B N 1
ATOM 4723 C CA . GLN B 1 321 ? -19.547 8.172 -2.75 1 96.19 321 GLN B CA 1
ATOM 4724 C C . GLN B 1 321 ? -18.25 8.055 -3.557 1 96.19 321 GLN B C 1
ATOM 4726 O O . GLN B 1 321 ? -17.172 8.367 -3.057 1 96.19 321 GLN B O 1
ATOM 4731 N N . PRO B 1 322 ? -18.375 7.555 -4.781 1 97.12 322 PRO B N 1
ATOM 4732 C CA . PRO B 1 322 ? -17.188 7.547 -5.629 1 97.12 322 PRO B CA 1
ATOM 4733 C C . PRO B 1 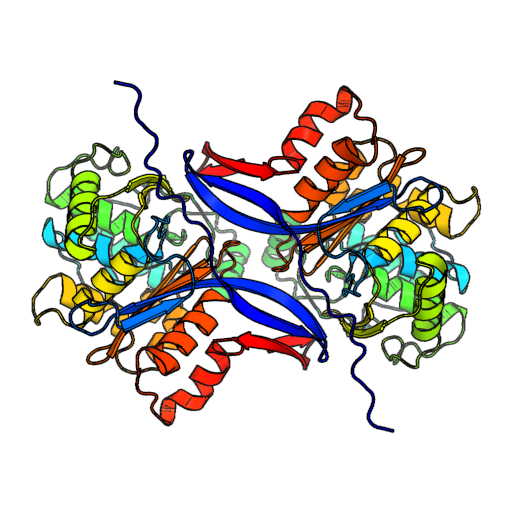322 ? -16.734 8.953 -6.023 1 97.12 322 PRO B C 1
ATOM 4735 O O . PRO B 1 322 ? -17.562 9.805 -6.355 1 97.12 322 PRO B O 1
ATOM 4738 N N . VAL B 1 323 ? -15.477 9.227 -5.926 1 97.88 323 VAL B N 1
ATOM 4739 C CA . VAL B 1 323 ? -14.961 10.547 -6.273 1 97.88 323 VAL B CA 1
ATOM 4740 C C . VAL B 1 323 ? -13.836 10.406 -7.301 1 97.88 323 VAL B C 1
ATOM 4742 O O . VAL B 1 323 ? -13.18 11.391 -7.641 1 97.88 323 VAL B O 1
ATOM 4745 N N . GLY B 1 324 ? -13.602 9.211 -7.809 1 97.69 324 GLY B N 1
ATOM 4746 C CA . GLY B 1 324 ? -12.555 8.938 -8.781 1 97.69 324 GLY B CA 1
ATOM 4747 C C . GLY B 1 324 ? -12.391 7.457 -9.078 1 97.69 324 GLY B C 1
ATOM 4748 O O . GLY B 1 324 ? -13.273 6.656 -8.773 1 97.69 324 GLY B O 1
ATOM 4749 N N . HIS B 1 325 ? -11.32 7.121 -9.719 1 98.12 325 HIS B N 1
ATOM 4750 C CA . HIS B 1 325 ? -11.055 5.742 -10.109 1 98.12 325 HIS B CA 1
ATOM 4751 C C . HIS B 1 325 ? -9.625 5.574 -10.617 1 98.12 325 HIS B C 1
ATOM 4753 O O . HIS B 1 325 ? -8.945 6.562 -10.906 1 98.12 325 HIS B O 1
ATOM 4759 N N . LEU B 1 326 ? -9.188 4.355 -10.57 1 98.19 326 LEU B N 1
ATOM 4760 C CA . LEU B 1 326 ? -7.961 4.008 -11.273 1 98.19 326 LEU B CA 1
ATOM 4761 C C . LEU B 1 326 ? -8.227 3.797 -12.766 1 98.19 326 LEU B C 1
ATOM 4763 O O . LEU B 1 326 ? -9.172 3.094 -13.133 1 98.19 326 LEU B O 1
ATOM 4767 N N . ARG B 1 327 ? -7.422 4.387 -13.586 1 97.5 327 ARG B N 1
ATOM 4768 C CA . ARG B 1 327 ? -7.559 4.289 -15.039 1 97.5 327 ARG B CA 1
ATOM 4769 C C . ARG B 1 327 ? -6.309 3.676 -15.664 1 97.5 327 ARG B C 1
ATOM 4771 O O . ARG B 1 327 ? -5.191 4.129 -15.406 1 97.5 327 ARG B O 1
ATOM 4778 N N . THR B 1 328 ? -6.484 2.666 -16.469 1 96.94 328 THR B N 1
ATOM 4779 C CA . THR B 1 328 ? -5.359 2.076 -17.188 1 96.94 328 THR B CA 1
ATOM 4780 C C . THR B 1 328 ? -4.977 2.932 -18.391 1 96.94 328 THR B C 1
ATOM 4782 O O . THR B 1 328 ? -5.824 3.621 -18.969 1 96.94 328 THR B O 1
ATOM 4785 N N . LEU B 1 329 ? -3.73 2.945 -18.734 1 94.62 329 LEU B N 1
ATOM 4786 C CA . LEU B 1 329 ? -3.213 3.754 -19.828 1 94.62 329 LEU B CA 1
ATOM 4787 C C . LEU B 1 329 ? -2.74 2.871 -20.984 1 94.62 329 LEU B C 1
ATOM 4789 O O . LEU B 1 329 ? -2.123 3.359 -21.922 1 94.62 329 LEU B O 1
ATOM 4793 N N . LEU B 1 330 ? -3.006 1.707 -21.031 1 88.06 330 LEU B N 1
ATOM 4794 C CA . LEU B 1 330 ? -2.578 0.792 -22.078 1 88.06 330 LEU B CA 1
ATOM 4795 C C . LEU B 1 330 ? -3.557 0.814 -23.25 1 88.06 330 LEU B C 1
ATOM 4797 O O . LEU B 1 330 ? -4.742 1.099 -23.062 1 88.06 330 LEU B O 1
#

Organism: Saccharopolyspora spinosa (NCBI:txid60894)

Foldseek 3Di:
DPPPLPPQDAPWWAWWWFWAFLNRGDDTWTWKKFFAFLQLHTQDITGFQFGWDFQALLCQLLLLLLLVVLPQDQPDLLLSLLLSAQAQQPPVLLVSLQVLQVVLVHGQVLQQFDFDFGNPPVRRVVCVVVVHDTGRSRGRNSSNLSSLLSSCSVVVFDSNCSQPCPGPSNVSSQVSLCVQLVHHFSDWDAHNRGHITTIGGQSSSLSSLSCLLPPDPPRSSVSSLVSCLVCVCSRYHDPDLQSLVSVLAPQKHWDHRFQQWIKIYGPRQGIMIMHTNRRDPLQRQLSRLVCSVPRSVRDHDPSSVVSNVCSNWPFDDDPHHGRITMHTDD/DPPPLPPQDAPWWAWWWFWDFLNRGDDTWTWKKFAAFLQLHTQDITGFQFGWDFQALLCQLLLLLLLVVLPQDQPDLLLSLLLSAQAQQPPVLLVSLQVLQVVLVHGQVLQQFDFDFGNPPVRRVVCVVVVHDTGRSRGRNSSNLSSLLSSCSVNVFDSNCSQPCPGPSNVSSQVSLCVQLVHHFSDWDAHNRGHITTIGGQSSSLSSLSCLLPPDPPRSSVSSLVSCLVCVCSRYHDPDLQSLVSVLAPQKHWDHRFQQWIKIYGPRQGIMIMHTNRRDPLQRQLSRLVCSVPRRVRDDDPSSVVSNVCSNWPFDDDPHHGRITMHTDD

InterPro domains:
  IPR010349 L-asparaginase II [PF06089] (17-327)
  IPR010349 L-asparaginase II [PTHR42110] (14-299)

Nearest PDB structures (foldseek):
  8rue-assembly1_A  TM=9.122E-01  e=1.698E-26  Rhizobium etli
  7os3-assembly1_AAA  TM=9.116E-01  e=1.987E-26  Rhizobium etli CFN 42
  7os6-assembly2_AAA  TM=8.965E-01  e=5.991E-26  Rhizobium etli CFN 42
  7ou1-assembly1_BBB  TM=9.118E-01  e=2.114E-25  Rhizobium etli CFN 42
  8rug-assembly1_B  TM=8.972E-01  e=2.749E-25  Rhizobium etli

Secondary structure (DSSP, 8-state):
------S------EEEEEEEETTEEEEEEEEEEEEE-TTS-EEEEES--SSEE--GGGGHHHHHHHHHHTT---SSHHHHHHHT------HHHHHHHHHHHHHTT--GGG--SPPB--SSHHHHHHHHHTTPPPBGGGSTTHHHHHHHHHHHHHHT--SSSTTSTTSHHHHHHHHHHHHHHTS----EEE-TTSSEEE-EEHHHHHHHHHHHHHSPTTSHHHHHHHHHHH-HHHHT-TT-HHHHHHHHSTT-EEEEETTTEEEEEETTTEEEEEEETT--STTHHHHHHHHHHHTS-----GGGHHHHHHHHSPEEEETTEEEEEEEE--/------S------EEEEEEEETTEEEEEEEEEEEEE-TTS-EEEEES--SSEE--GGGGHHHHHHHHHHTT---SSHHHHHHHT------HHHHHHHHHHHHHTT--GGG--SPPB--SSHHHHHHHHHTTPPPBGGGSTTHHHHHHHHHHHHHHT--SSSTTSTTSHHHHHHHHHHHHHHTS----EEE-TTSSEEE-EEHHHHHHHHHHHHHSPTTSHHHHHHHHHHH-HHHHT-TT-HHHHHHHHSTT-EEEEETTTEEEEEETTTEEEEEEETT--STTHHHHHHHHHHHHS-----GGGHHHHHHHHSPEEEETTEEEEEEEE--

Solvent-accessible surface area (backbone atoms only — not comparable to full-atom values): 31534 Å² total; per-residue (Å²): 135,78,78,72,74,79,86,55,63,62,76,49,40,42,75,34,32,33,35,30,43,49,90,37,79,65,26,39,36,38,20,20,32,18,24,15,34,57,89,37,47,77,75,46,72,39,58,50,31,71,28,40,40,65,41,54,54,39,46,25,53,57,46,42,28,35,34,39,73,63,64,40,75,65,92,43,51,57,40,49,10,23,23,35,16,56,26,23,30,40,70,71,48,35,53,38,32,50,48,43,21,46,75,49,74,44,55,77,83,64,56,76,43,41,62,25,63,27,70,32,67,69,48,28,51,53,37,43,43,71,66,55,71,65,36,37,63,23,22,36,51,27,24,31,50,24,45,51,44,30,24,21,52,78,65,72,46,66,64,89,48,57,48,38,69,85,24,71,64,39,47,45,35,52,52,44,49,22,60,48,31,68,45,72,68,74,47,66,34,65,32,54,53,47,36,69,34,61,15,37,20,33,43,22,51,10,19,29,43,9,43,22,55,64,38,58,87,87,38,53,44,19,48,47,43,49,18,30,53,74,26,28,47,39,26,24,20,88,82,26,68,44,14,51,47,28,70,44,36,87,68,29,41,56,34,55,15,62,54,2,24,23,37,38,21,29,67,94,25,5,14,21,17,25,40,24,31,60,19,50,57,85,54,17,55,19,40,33,52,50,43,27,42,73,70,33,55,43,84,76,56,76,90,23,46,68,60,48,50,48,53,42,36,44,69,33,58,26,62,91,39,77,43,34,28,38,42,61,60,119,134,77,79,72,75,77,86,53,63,63,76,47,39,42,75,34,33,34,35,30,42,48,89,37,80,66,25,41,37,38,19,21,32,18,24,15,33,58,88,38,45,78,74,46,74,40,56,50,29,71,26,39,41,66,41,55,55,38,46,25,52,58,46,40,27,34,35,39,74,63,64,38,74,64,92,42,50,57,41,50,10,23,23,36,18,57,26,23,30,40,70,71,49,37,51,38,31,50,47,42,20,46,74,48,76,44,56,76,83,65,56,77,44,42,62,26,63,27,71,32,66,68,49,28,50,52,37,43,43,69,66,56,72,64,36,38,63,23,23,37,52,28,23,32,50,24,46,51,44,30,24,21,53,78,66,72,45,66,64,88,48,57,48,37,68,86,26,70,66,38,47,46,33,52,51,45,49,21,61,49,32,68,46,73,69,74,47,65,35,65,31,54,53,47,35,68,34,59,14,36,21,33,43,22,52,10,19,29,44,10,44,21,56,64,37,57,87,88,38,52,44,19,49,47,42,50,18,30,54,75,26,27,48,38,26,22,20,88,83,25,69,45,15,51,48,30,69,43,35,86,68,30,42,57,33,54,16,62,56,1,26,22,37,39,20,30,67,92,23,6,13,22,17,26,40,24,30,63,19,51,56,86,53,18,57,20,40,35,52,48,44,26,44,73,68,29,58,43,83,77,56,77,90,22,44,69,58,48,49,48,53,42,36,45,71,33,59,26,62,90,40,75,43,35,27,37,43,60,60,118

Radius of gyration: 25.82 Å; Cα contacts (8 Å, |Δi|>4): 1669; chains: 2; bounding box: 61×74×54 Å